Protein AF-A0A0Q4BCQ6-F1 (afdb_monomer)

Solvent-accessible surface area (backbone atoms only — not comparable to full-atom values): 27095 Å² total; per-residue (Å²): 110,72,68,58,50,54,27,41,55,57,44,55,74,48,35,93,66,90,68,91,40,52,66,50,54,49,49,26,48,50,50,40,48,76,71,68,47,54,72,70,57,49,50,52,25,50,52,49,44,23,54,48,36,35,70,77,70,73,42,41,39,44,73,75,69,46,82,69,79,64,75,69,67,72,86,73,63,96,46,83,71,79,52,60,69,61,50,52,52,49,51,54,54,55,66,77,43,101,65,58,72,68,58,48,55,48,36,54,55,32,26,55,52,53,49,31,47,39,23,62,77,68,63,54,72,52,74,88,72,63,47,49,66,54,57,56,53,52,47,66,67,34,64,88,40,44,71,68,56,46,50,50,35,51,48,25,39,25,52,53,42,23,72,79,67,73,43,60,40,44,59,52,36,53,49,57,66,58,67,69,56,73,49,71,78,33,70,34,39,51,54,48,49,52,46,51,50,54,44,49,50,52,40,44,76,74,62,51,49,69,70,57,46,54,53,47,48,55,40,40,56,53,37,51,55,51,49,33,73,75,73,43,79,53,49,74,85,68,59,45,29,65,57,54,53,48,50,60,70,70,44,75,92,53,58,68,69,57,52,51,50,27,44,50,53,44,18,53,41,37,23,74,75,68,74,47,42,29,46,71,72,41,68,77,86,75,81,86,75,83,78,89,75,66,83,60,52,75,66,57,46,51,48,23,56,69,71,30,54,60,68,36,40,36,57,46,38,41,12,36,73,58,37,38,51,58,61,46,57,36,69,32,34,50,90,34,51,56,93,58,34,34,58,42,61,42,90,58,77,85,84,26,46,73,44,77,40,80,52,55,69,72,52,49,52,44,47,60,70,28,49,66,59,48,51,55,42,35,74,75,68,49,86,53,58,83,60,30,59,69,76,77,92,59,100,67,64,53,70,68,54,40,33,49,48,55,47,46,40,41,35,52,31,20,50,77,57,76,40,85,46,44,47,68,30,32,26,38,37,27,54,47,54,44,48,77,71,69,52,53,69,67,60,51,23,60,66,56,70,49,96,43,64,61,62,47,39,73,74,57,54,83,73,47,65,65,60,55,48,52,52,50,52,52,52,49,40,76,74,75,101

Mean predicted aligned error: 17.32 Å

pLDDT: mean 84.54, std 11.55, range [40.25, 97.88]

Radius of gyration: 30.25 Å; Cα contacts (8 Å, |Δi|>4): 506; chains: 1; bounding box: 78×71×60 Å

Secondary structure (DSSP, 8-state):
-HHHHHHHHHHHHS-S-SS--HHHHHHHHHHHHHTT--HHHHHHHHHHHHHHHHHHSS--HHHHHS---------------TTHHHHHHHHHHHHHSS--HHHHHHHHHHHHHHHHHHHHHH---SGGG--HHHHHHHHHHTTTS-HHHHHHHHHHHHHHHHHHHS--HHHHHHHHHHT--GGGGSHHHHHHHHHHHHHHHHHHHTT--HHHHHHHHHHHHHHHHHHHHHH-S--GGG--HHHHHHHHHH-TTS-HHHHHHHHHHHHHHHHHHHS--HHHHH---------------HHHHHHHHHT--HHHHHHHHHHHTS---HHHHHT-BGGGEETTEEEEE-SSSTT--EEEEEPPHHHHHHHHHHHHHHHHHHHHH---STTBSS--SSS--SHHHHHHHHHHHHHHHHHHTT----HHHHHHHHHHHHHHTT--HHHHHHHHT-SSHHHHIIIIITT-HHHHHHHHHHHHHHHH-

Structure (mmCIF, N/CA/C/O backbone):
data_AF-A0A0Q4BCQ6-F1
#
_entry.id   AF-A0A0Q4BCQ6-F1
#
loop_
_atom_site.group_PDB
_atom_site.id
_atom_site.type_symbol
_atom_site.label_atom_id
_atom_site.label_alt_id
_atom_site.label_comp_id
_atom_site.label_asym_id
_atom_site.label_entity_id
_atom_site.label_seq_id
_atom_site.pdbx_PDB_ins_code
_atom_site.Cartn_x
_atom_site.Cartn_y
_atom_site.Cartn_z
_atom_site.occupancy
_atom_site.B_iso_or_equiv
_atom_site.auth_seq_id
_atom_site.auth_comp_id
_atom_site.auth_asym_id
_atom_site.auth_atom_id
_atom_site.pdbx_PDB_model_num
ATOM 1 N N . MET A 1 1 ? 2.681 -34.009 -11.863 1.00 54.97 1 MET A N 1
ATOM 2 C CA . MET A 1 1 ? 2.640 -35.006 -12.958 1.00 54.97 1 MET A CA 1
ATOM 3 C C . MET A 1 1 ? 2.626 -34.363 -14.344 1.00 54.97 1 MET A C 1
ATOM 5 O O . MET A 1 1 ? 3.477 -34.713 -15.147 1.00 54.97 1 MET A O 1
ATOM 9 N N . GLN A 1 2 ? 1.751 -33.387 -14.620 1.00 67.06 2 GLN A N 1
ATOM 10 C CA . GLN A 1 2 ? 1.597 -32.781 -15.959 1.00 67.06 2 GLN A CA 1
ATOM 11 C C . GLN A 1 2 ? 2.890 -32.170 -16.544 1.00 67.06 2 GLN A C 1
ATOM 13 O O . GLN A 1 2 ? 3.211 -32.393 -17.706 1.00 67.06 2 GLN A O 1
ATOM 18 N N . ARG A 1 3 ? 3.693 -31.485 -15.716 1.00 68.69 3 ARG A N 1
ATOM 19 C CA . ARG A 1 3 ? 4.989 -30.905 -16.125 1.00 68.69 3 ARG A CA 1
ATOM 20 C C . ARG A 1 3 ? 6.060 -31.953 -16.447 1.00 68.69 3 ARG A C 1
ATOM 22 O O . ARG A 1 3 ? 6.829 -31.772 -17.377 1.00 68.69 3 ARG A O 1
ATOM 29 N N . THR A 1 4 ? 6.104 -33.055 -15.696 1.00 78.25 4 THR A N 1
ATOM 30 C CA . THR A 1 4 ? 7.047 -34.157 -15.951 1.00 78.25 4 THR A CA 1
ATOM 31 C C . THR A 1 4 ? 6.728 -34.842 -17.273 1.00 78.25 4 THR A C 1
ATOM 33 O O . THR A 1 4 ? 7.642 -35.112 -18.038 1.00 78.25 4 THR A O 1
ATOM 36 N N . ARG A 1 5 ? 5.438 -35.056 -17.561 1.00 81.00 5 ARG A N 1
ATOM 37 C CA . ARG A 1 5 ? 4.978 -35.621 -18.833 1.00 81.00 5 ARG A CA 1
ATOM 38 C C . ARG A 1 5 ? 5.376 -34.737 -20.016 1.00 81.00 5 ARG A C 1
ATOM 40 O O . ARG A 1 5 ? 6.085 -35.205 -20.889 1.00 81.00 5 ARG A O 1
ATOM 47 N N . SER A 1 6 ? 5.057 -33.443 -19.959 1.00 84.69 6 SER A N 1
ATOM 48 C CA . SER A 1 6 ? 5.443 -32.480 -21.004 1.00 84.69 6 SER A CA 1
ATOM 49 C C . SER A 1 6 ? 6.959 -32.416 -21.236 1.00 84.69 6 SER A C 1
ATOM 51 O O . SER A 1 6 ? 7.402 -32.345 -22.380 1.00 84.69 6 SER A O 1
ATOM 53 N N . ASN A 1 7 ? 7.765 -32.490 -20.172 1.00 85.31 7 ASN A N 1
ATOM 54 C CA . ASN A 1 7 ? 9.221 -32.539 -20.296 1.00 85.31 7 ASN A CA 1
ATOM 55 C C . ASN A 1 7 ? 9.709 -33.814 -21.000 1.00 85.31 7 ASN A C 1
ATOM 57 O O . ASN A 1 7 ? 10.640 -33.738 -21.793 1.00 85.31 7 ASN A O 1
ATOM 61 N N . LEU A 1 8 ? 9.116 -34.973 -20.700 1.00 88.62 8 LEU A N 1
ATOM 62 C CA . LEU A 1 8 ? 9.483 -36.240 -21.336 1.00 88.62 8 LEU A CA 1
ATOM 63 C C . LEU A 1 8 ? 9.039 -36.284 -22.800 1.00 88.62 8 LEU A C 1
ATOM 65 O O . LEU A 1 8 ? 9.837 -36.674 -23.643 1.00 88.62 8 LEU A O 1
ATOM 69 N N . ASP A 1 9 ? 7.833 -35.803 -23.108 1.00 87.50 9 ASP A N 1
ATOM 70 C CA . ASP A 1 9 ? 7.353 -35.680 -24.489 1.00 87.50 9 ASP A CA 1
ATOM 71 C C . ASP A 1 9 ? 8.324 -34.815 -25.306 1.00 87.50 9 ASP A C 1
ATOM 73 O O . ASP A 1 9 ? 8.786 -35.221 -26.367 1.00 87.50 9 ASP A O 1
ATOM 77 N N . THR A 1 10 ? 8.730 -33.669 -24.745 1.00 87.31 10 THR A N 1
ATOM 78 C CA . THR A 1 10 ? 9.710 -32.770 -25.374 1.00 87.31 10 THR A CA 1
ATOM 79 C C . THR A 1 10 ? 11.085 -33.426 -25.513 1.00 87.31 10 THR A C 1
ATOM 81 O O . THR A 1 10 ? 11.751 -33.221 -26.517 1.00 87.31 10 THR A O 1
ATOM 84 N N . PHE A 1 11 ? 11.532 -34.223 -24.537 1.00 91.19 11 PHE A N 1
ATOM 85 C CA . PHE A 1 11 ? 12.797 -34.960 -24.636 1.00 91.19 11 PHE A CA 1
ATOM 86 C C . PHE A 1 11 ? 12.775 -35.944 -25.812 1.00 91.19 11 PHE A C 1
ATOM 88 O O . PHE A 1 11 ? 13.714 -35.969 -26.605 1.00 91.19 11 PHE A O 1
ATOM 95 N N . PHE A 1 12 ? 11.692 -36.713 -25.954 1.00 90.69 12 PHE A N 1
ATOM 96 C CA . PHE A 1 12 ? 11.557 -37.709 -27.015 1.00 90.69 12 PHE A CA 1
ATOM 97 C C . PHE A 1 12 ? 11.302 -37.107 -28.402 1.00 90.69 12 PHE A C 1
ATOM 99 O O . PHE A 1 12 ? 11.611 -37.762 -29.389 1.00 90.69 12 PHE A O 1
ATOM 106 N N . THR A 1 13 ? 10.849 -35.851 -28.505 1.00 88.25 13 THR A N 1
ATOM 107 C CA . THR A 1 13 ? 10.810 -35.126 -29.790 1.00 88.25 13 THR A CA 1
ATOM 108 C C . THR A 1 13 ? 12.194 -34.995 -30.434 1.00 88.25 13 THR A C 1
ATOM 110 O O . THR A 1 13 ? 12.301 -35.024 -31.656 1.00 88.25 13 THR A O 1
ATOM 113 N N . TYR A 1 14 ? 13.251 -34.846 -29.629 1.00 86.12 14 TYR A N 1
ATOM 114 C CA . TYR A 1 14 ? 14.623 -34.637 -30.113 1.00 86.12 14 TYR A CA 1
ATOM 115 C C . TYR A 1 14 ? 15.523 -35.864 -29.907 1.00 86.12 14 TYR A C 1
ATOM 117 O O . TYR A 1 14 ? 16.704 -35.830 -30.248 1.00 86.12 14 TYR A O 1
ATOM 125 N N . ALA A 1 15 ? 14.999 -36.942 -29.320 1.00 86.31 15 ALA A N 1
ATOM 126 C CA . ALA A 1 15 ? 15.749 -38.170 -29.104 1.00 86.31 15 ALA A CA 1
ATOM 127 C C . ALA A 1 15 ? 15.613 -39.083 -30.329 1.00 86.31 15 ALA A C 1
ATOM 129 O O . ALA A 1 15 ? 14.516 -39.505 -30.677 1.00 86.31 15 ALA A O 1
ATOM 130 N N . HIS A 1 16 ? 16.732 -39.427 -30.968 1.00 78.31 16 HIS A N 1
ATOM 131 C CA . HIS A 1 16 ? 16.732 -40.284 -32.163 1.00 78.31 16 HIS A CA 1
ATOM 132 C C . HIS A 1 16 ? 16.619 -41.786 -31.863 1.00 78.31 16 HIS A C 1
ATOM 134 O O . HIS A 1 16 ? 16.369 -42.580 -32.765 1.00 78.31 16 HIS A O 1
ATOM 140 N N . THR A 1 17 ? 16.810 -42.184 -30.607 1.00 81.69 17 THR A N 1
ATOM 141 C CA . THR A 1 17 ? 16.707 -43.573 -30.136 1.00 81.69 17 THR A CA 1
ATOM 142 C C . THR A 1 17 ? 16.015 -43.606 -28.774 1.00 81.69 17 THR A C 1
ATOM 144 O O . THR A 1 17 ? 15.779 -42.556 -28.177 1.00 81.69 17 THR A O 1
ATOM 147 N N . THR A 1 18 ? 15.692 -44.794 -28.258 1.00 80.75 18 THR A N 1
ATOM 148 C CA . THR A 1 18 ? 15.224 -45.000 -26.870 1.00 80.75 18 THR A CA 1
ATOM 149 C C . THR A 1 18 ? 16.320 -45.547 -25.953 1.00 80.75 18 THR A C 1
ATOM 151 O O . THR A 1 18 ? 16.057 -45.869 -24.795 1.00 80.75 18 THR A O 1
ATOM 154 N N . GLU A 1 19 ? 17.543 -45.689 -26.462 1.00 83.19 19 GLU A N 1
ATOM 155 C CA . GLU A 1 19 ? 18.658 -46.248 -25.703 1.00 83.19 19 GLU A CA 1
ATOM 156 C C . GLU A 1 19 ? 19.226 -45.220 -24.719 1.00 83.19 19 GLU A C 1
ATOM 158 O O . GLU A 1 19 ? 19.529 -44.096 -25.126 1.00 83.19 19 GLU A O 1
ATOM 163 N N . PRO A 1 20 ? 19.425 -45.584 -23.439 1.00 83.62 20 PRO A N 1
ATOM 164 C CA . PRO A 1 20 ? 19.961 -44.675 -22.437 1.00 83.62 20 PRO A CA 1
ATOM 165 C C . PRO A 1 20 ? 21.464 -44.447 -22.653 1.00 83.62 20 PRO A C 1
ATOM 167 O O . PRO A 1 20 ? 22.292 -45.142 -22.069 1.00 83.62 20 PRO A O 1
ATOM 170 N N . SER A 1 21 ? 21.831 -43.444 -23.456 1.00 88.81 21 SER A N 1
ATOM 171 C CA . SER A 1 21 ? 23.236 -43.093 -23.712 1.00 88.81 21 SER A CA 1
ATOM 172 C C . SER A 1 21 ? 23.543 -41.614 -23.469 1.00 88.81 21 SER A C 1
ATOM 174 O O . SER A 1 21 ? 22.707 -40.730 -23.655 1.00 88.81 21 SER A O 1
ATOM 176 N N . ALA A 1 22 ? 24.781 -41.322 -23.066 1.00 86.00 22 ALA A N 1
ATOM 177 C CA . ALA A 1 22 ? 25.269 -39.954 -22.896 1.00 86.00 22 ALA A CA 1
ATOM 178 C C . ALA A 1 22 ? 25.219 -39.152 -24.213 1.00 86.00 22 ALA A C 1
ATOM 180 O O . ALA A 1 22 ? 24.853 -37.977 -24.218 1.00 86.00 22 ALA A O 1
ATOM 181 N N . SER A 1 23 ? 25.527 -39.806 -25.337 1.00 87.06 23 SER A N 1
ATOM 182 C CA . SER A 1 23 ? 25.480 -39.205 -26.673 1.00 87.06 23 SER A CA 1
ATOM 183 C C . SER A 1 23 ? 24.076 -38.700 -27.020 1.00 87.06 23 SER A C 1
ATOM 185 O O . SER A 1 23 ? 23.928 -37.544 -27.406 1.00 87.06 23 SER A O 1
ATOM 187 N N . GLN A 1 24 ? 23.037 -39.498 -26.758 1.00 88.00 24 GLN A N 1
ATOM 188 C CA . GLN A 1 24 ? 21.645 -39.101 -26.985 1.00 88.00 24 GLN A CA 1
ATOM 189 C C . GLN A 1 24 ? 21.270 -37.842 -26.190 1.00 88.00 24 GLN A C 1
ATOM 191 O O . GLN A 1 24 ? 20.645 -36.929 -26.724 1.00 88.00 24 GLN A O 1
ATOM 196 N N . PHE A 1 25 ? 21.669 -37.756 -24.919 1.00 91.88 25 PHE A N 1
ATOM 197 C CA . PHE A 1 25 ? 21.386 -36.577 -24.099 1.00 91.88 25 PHE A CA 1
ATOM 198 C C . PHE A 1 25 ? 22.107 -35.316 -24.594 1.00 91.88 25 PHE A C 1
ATOM 200 O O . PHE A 1 25 ? 21.563 -34.221 -24.439 1.00 91.88 25 PHE A O 1
ATOM 207 N N . LEU A 1 26 ? 23.300 -35.445 -25.186 1.00 88.69 26 LEU A N 1
ATOM 208 C CA . LEU A 1 26 ? 23.996 -34.328 -25.832 1.00 88.69 26 LEU A CA 1
ATOM 209 C C . LEU A 1 26 ? 23.263 -33.879 -27.096 1.00 88.69 26 LEU A C 1
ATOM 211 O O . LEU A 1 26 ? 22.990 -32.690 -27.232 1.00 88.69 26 LEU A O 1
ATOM 215 N N . THR A 1 27 ? 22.847 -34.816 -27.948 1.00 89.12 27 THR A N 1
ATOM 216 C CA . THR A 1 27 ? 22.081 -34.502 -29.161 1.00 89.12 27 THR A CA 1
ATOM 217 C C . THR A 1 27 ? 20.748 -33.831 -28.835 1.00 89.12 27 THR A C 1
ATOM 219 O O . THR A 1 27 ? 20.411 -32.804 -29.418 1.00 89.12 27 THR A O 1
ATOM 222 N N . VAL A 1 28 ? 20.016 -34.335 -27.834 1.00 89.69 28 VAL A N 1
ATOM 223 C CA . VAL A 1 28 ? 18.773 -33.703 -27.361 1.00 89.69 28 VAL A CA 1
ATOM 224 C C . VAL A 1 28 ? 19.052 -32.305 -26.812 1.00 89.69 28 VAL A C 1
ATOM 226 O O . VAL A 1 28 ? 18.303 -31.371 -27.085 1.00 89.69 28 VAL A O 1
ATOM 229 N N . LYS A 1 29 ? 20.132 -32.128 -26.043 1.00 89.94 29 LYS A N 1
ATOM 230 C CA . LYS A 1 29 ? 20.520 -30.821 -25.503 1.00 89.94 29 LYS A CA 1
ATOM 231 C C . LYS A 1 29 ? 20.804 -29.813 -26.623 1.00 89.94 29 LYS A C 1
ATOM 233 O O . LYS A 1 29 ? 20.280 -28.706 -26.561 1.00 89.94 29 LYS A O 1
ATOM 238 N N . GLU A 1 30 ? 21.587 -30.191 -27.629 1.00 88.00 30 GLU A N 1
ATOM 239 C CA . GLU A 1 30 ? 21.911 -29.347 -28.788 1.00 88.00 30 GLU A CA 1
ATOM 240 C C . GLU A 1 30 ? 20.670 -29.041 -29.635 1.00 88.00 30 GLU A C 1
ATOM 242 O O . GLU A 1 30 ? 20.460 -27.898 -30.047 1.00 88.00 30 GLU A O 1
ATOM 247 N N . GLY A 1 31 ? 19.789 -30.027 -29.825 1.00 86.62 31 GLY A N 1
ATOM 248 C CA . GLY A 1 31 ? 18.492 -29.844 -30.477 1.00 86.62 31 GLY A CA 1
ATOM 249 C C . GLY A 1 31 ? 17.620 -28.820 -29.747 1.00 86.62 31 GLY A C 1
ATOM 250 O O . GLY A 1 31 ? 17.091 -27.898 -30.361 1.00 86.62 31 GLY A O 1
ATOM 251 N N . LEU A 1 32 ? 17.536 -28.904 -28.419 1.00 87.50 32 LEU A N 1
ATOM 252 C CA . LEU A 1 32 ? 16.775 -27.945 -27.617 1.00 87.50 32 LEU A CA 1
ATOM 253 C C . LEU A 1 32 ? 17.410 -26.544 -27.632 1.00 87.50 32 LEU A C 1
ATOM 255 O O . LEU A 1 32 ? 16.702 -25.546 -27.766 1.00 87.50 32 LEU A O 1
ATOM 259 N N . GLU A 1 33 ? 18.734 -26.444 -27.506 1.00 87.50 33 GLU A N 1
ATOM 260 C CA . GLU A 1 33 ? 19.444 -25.157 -27.508 1.00 87.50 33 GLU A CA 1
ATOM 261 C C . GLU A 1 33 ? 19.357 -24.460 -28.879 1.00 87.50 33 GLU A C 1
ATOM 263 O O . GLU A 1 33 ? 19.080 -23.261 -28.931 1.00 87.50 33 GLU A O 1
ATOM 268 N N . SER A 1 34 ? 19.482 -25.202 -29.985 1.00 86.88 34 SER A N 1
ATOM 269 C CA . SER A 1 34 ? 19.313 -24.673 -31.351 1.00 86.88 34 SER A CA 1
ATOM 270 C C . SER A 1 34 ? 17.885 -24.197 -31.644 1.00 86.88 34 SER A C 1
ATOM 272 O O . SER A 1 34 ? 17.701 -23.228 -32.376 1.00 86.88 34 SER A O 1
ATOM 274 N N . HIS A 1 35 ? 16.878 -24.801 -31.007 1.00 85.12 35 HIS A N 1
ATOM 275 C CA . HIS A 1 35 ? 15.473 -24.387 -31.105 1.00 85.12 35 HIS A CA 1
ATOM 276 C C . HIS A 1 35 ? 15.085 -23.292 -30.090 1.00 85.12 35 HIS A C 1
ATOM 278 O O . HIS A 1 35 ? 13.902 -23.021 -29.876 1.00 85.12 35 HIS A O 1
ATOM 284 N N . GLY A 1 36 ? 16.067 -22.639 -29.456 1.00 76.94 36 GLY A N 1
ATOM 285 C CA . GLY A 1 36 ? 15.853 -21.452 -28.626 1.00 76.94 36 GLY A CA 1
ATOM 286 C C . GLY A 1 36 ? 15.372 -21.732 -27.200 1.00 76.94 36 GLY A C 1
ATOM 287 O O . GLY A 1 36 ? 14.925 -20.809 -26.510 1.00 76.94 36 GLY A O 1
ATOM 288 N N . TYR A 1 37 ? 15.463 -22.975 -26.713 1.00 78.06 37 TYR A N 1
ATOM 289 C CA . TYR A 1 37 ? 15.140 -23.273 -25.319 1.00 78.06 37 TYR A CA 1
ATOM 290 C C . TYR A 1 37 ? 16.191 -22.671 -24.382 1.00 78.06 37 TYR A C 1
ATOM 292 O O . TYR A 1 37 ? 17.394 -22.893 -24.499 1.00 78.06 37 TYR A O 1
ATOM 300 N N . VAL A 1 38 ? 15.726 -21.937 -23.370 1.00 73.19 38 VAL A N 1
ATOM 301 C CA . VAL A 1 38 ? 16.608 -21.352 -22.354 1.00 73.19 38 VAL A CA 1
ATOM 302 C C . VAL A 1 38 ? 17.264 -22.454 -21.522 1.00 73.19 38 VAL A C 1
ATOM 304 O O . VAL A 1 38 ? 16.588 -23.381 -21.070 1.00 73.19 38 VAL A O 1
ATOM 307 N N . ARG A 1 39 ? 18.556 -22.295 -21.205 1.00 73.56 39 ARG A N 1
ATOM 308 C CA . ARG A 1 39 ? 19.401 -23.264 -20.471 1.00 73.56 39 ARG A CA 1
ATOM 309 C C . ARG A 1 39 ? 18.736 -23.925 -19.254 1.00 73.56 39 ARG A C 1
ATOM 311 O O . ARG A 1 39 ? 18.977 -25.096 -18.972 1.00 73.56 39 ARG A O 1
ATOM 318 N N . LYS A 1 40 ? 17.895 -23.190 -18.515 1.00 70.88 40 LYS A N 1
ATOM 319 C CA . LYS A 1 40 ? 17.150 -23.718 -17.359 1.00 70.88 40 LYS A CA 1
ATOM 320 C C . LYS A 1 40 ? 16.111 -24.774 -17.759 1.00 70.88 40 LYS A C 1
ATOM 322 O O . LYS A 1 40 ? 16.022 -25.799 -17.094 1.00 70.88 40 LYS A O 1
ATOM 327 N N . ILE A 1 41 ? 15.347 -24.529 -18.823 1.00 71.69 41 ILE A N 1
ATOM 328 C CA . ILE A 1 41 ? 14.309 -25.445 -19.316 1.00 71.69 41 ILE A CA 1
ATOM 329 C C . ILE A 1 41 ? 14.966 -26.690 -19.910 1.00 71.69 41 ILE A C 1
ATOM 331 O O . ILE A 1 41 ? 14.583 -27.801 -19.557 1.00 71.69 41 ILE A O 1
ATOM 335 N N . VAL A 1 42 ? 16.026 -26.502 -20.704 1.00 80.56 42 VAL A N 1
ATOM 336 C CA . VAL A 1 42 ? 16.859 -27.598 -21.225 1.00 80.56 42 VAL A CA 1
ATOM 337 C C . VAL A 1 42 ? 17.331 -28.500 -20.080 1.00 80.56 42 VAL A C 1
ATOM 339 O O . VAL A 1 42 ? 17.130 -29.710 -20.102 1.00 80.56 42 VAL A O 1
ATOM 342 N N . HIS A 1 43 ? 17.866 -27.911 -19.006 1.00 83.00 43 HIS A N 1
ATOM 343 C CA . HIS A 1 43 ? 18.308 -28.668 -17.836 1.00 83.00 43 HIS A CA 1
ATOM 344 C C . HIS A 1 43 ? 17.171 -29.423 -17.124 1.00 83.00 43 HIS A C 1
ATOM 346 O O . HIS A 1 43 ? 17.372 -30.555 -16.685 1.00 83.00 43 HIS A O 1
ATOM 352 N N . GLU A 1 44 ? 15.984 -28.826 -16.991 1.00 82.38 44 GLU A N 1
ATOM 353 C CA . GLU A 1 44 ? 14.818 -29.472 -16.371 1.00 82.38 44 GLU A CA 1
ATOM 354 C C . GLU A 1 44 ? 14.295 -30.660 -17.195 1.00 82.38 44 GLU A C 1
ATOM 356 O O . GLU A 1 44 ? 13.936 -31.691 -16.613 1.00 82.38 44 GLU A O 1
ATOM 361 N N . ILE A 1 45 ? 14.288 -30.537 -18.526 1.00 86.00 45 ILE A N 1
ATOM 362 C CA . ILE A 1 45 ? 13.908 -31.600 -19.465 1.00 86.00 45 ILE A CA 1
ATOM 363 C C . ILE A 1 45 ? 14.868 -32.785 -19.327 1.00 86.00 45 ILE A C 1
ATOM 365 O O . ILE A 1 45 ? 14.442 -33.893 -18.995 1.00 86.00 45 ILE A O 1
ATOM 369 N N . LEU A 1 46 ? 16.174 -32.531 -19.446 1.00 90.38 46 LEU A N 1
ATOM 370 C CA . LEU A 1 46 ? 17.210 -33.561 -19.343 1.00 90.38 46 LEU A CA 1
ATOM 371 C C . LEU A 1 46 ? 17.233 -34.207 -17.943 1.00 90.38 46 LEU A C 1
ATOM 373 O O . LEU A 1 46 ? 17.358 -35.421 -17.812 1.00 90.38 46 LEU A O 1
ATOM 377 N N . CYS A 1 47 ? 16.997 -33.447 -16.867 1.00 87.81 47 CYS A N 1
ATOM 378 C CA . CYS A 1 47 ? 16.862 -34.029 -15.524 1.00 87.81 47 CYS A CA 1
ATOM 379 C C . CYS A 1 47 ? 15.621 -34.918 -15.368 1.00 87.81 47 CYS A C 1
ATOM 381 O O . CYS A 1 47 ? 15.651 -35.873 -14.590 1.00 87.81 47 CYS A O 1
ATOM 383 N N . SER A 1 48 ? 14.522 -34.593 -16.052 1.00 89.44 48 SER A N 1
ATOM 384 C CA . SER A 1 48 ? 13.295 -35.396 -16.014 1.00 89.44 48 SER A CA 1
ATOM 385 C C . SER A 1 48 ? 13.510 -36.730 -16.733 1.00 89.44 48 SER A C 1
ATOM 387 O O . SER A 1 48 ? 13.192 -37.775 -16.165 1.00 89.44 48 SER A O 1
ATOM 389 N N . ALA A 1 49 ? 14.144 -36.702 -17.909 1.00 89.50 49 ALA A N 1
ATOM 390 C CA . ALA A 1 49 ? 14.521 -37.899 -18.660 1.00 89.50 49 ALA A CA 1
ATOM 391 C C . ALA A 1 49 ? 15.556 -38.760 -17.918 1.00 89.50 49 ALA A C 1
ATOM 393 O O . ALA A 1 49 ? 15.386 -39.971 -17.809 1.00 89.50 49 ALA A O 1
ATOM 394 N N . GLY A 1 50 ? 16.573 -38.148 -17.302 1.00 90.31 50 GLY A N 1
ATOM 395 C CA . GLY A 1 50 ? 17.559 -38.873 -16.495 1.00 90.31 50 GLY A CA 1
ATOM 396 C C . GLY A 1 50 ? 16.937 -39.614 -15.304 1.00 90.31 50 GLY A C 1
ATOM 397 O O . GLY A 1 50 ? 17.277 -40.763 -15.029 1.00 90.31 50 GLY A O 1
ATOM 398 N N . LYS A 1 51 ? 15.953 -39.004 -14.626 1.00 89.25 51 LYS A N 1
ATOM 399 C CA . LYS A 1 51 ? 15.190 -39.670 -13.552 1.00 89.25 51 LYS A CA 1
ATOM 400 C C . LYS A 1 51 ? 14.340 -40.831 -14.067 1.00 89.25 51 LYS A C 1
ATOM 402 O O . LYS A 1 51 ? 14.229 -41.836 -13.372 1.00 89.25 51 LYS A O 1
ATOM 407 N N . MET A 1 52 ? 13.751 -40.691 -15.253 1.00 92.12 52 MET A N 1
ATOM 408 C CA . MET A 1 52 ? 12.981 -41.754 -15.896 1.00 92.12 52 MET A CA 1
ATOM 409 C C . MET A 1 52 ? 13.878 -42.949 -16.244 1.00 92.12 52 MET A C 1
ATOM 411 O O . MET A 1 52 ? 13.570 -44.058 -15.822 1.00 92.12 52 MET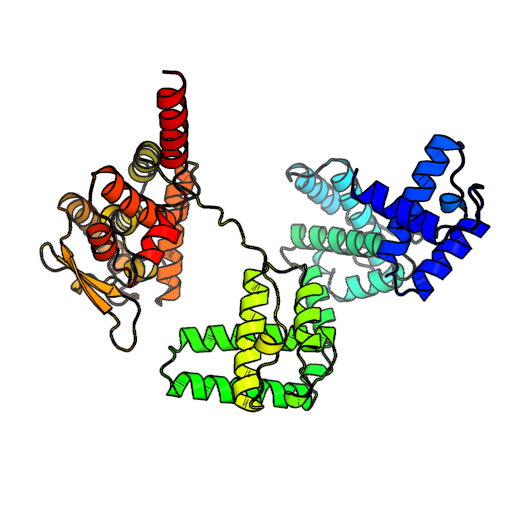 A O 1
ATOM 415 N N . TYR A 1 53 ? 15.016 -42.740 -16.915 1.00 90.62 53 TYR A N 1
ATOM 416 C CA . TYR A 1 53 ? 15.958 -43.831 -17.202 1.00 90.62 53 TYR A CA 1
ATOM 417 C C . TYR A 1 53 ? 16.542 -44.449 -15.930 1.00 90.62 53 TYR A C 1
ATOM 419 O O . TYR A 1 53 ? 16.689 -45.666 -15.854 1.00 90.62 53 TYR A O 1
ATOM 427 N N . LYS A 1 54 ? 16.769 -43.654 -14.877 1.00 89.31 54 LYS A N 1
ATOM 428 C CA . LYS A 1 54 ? 17.194 -44.188 -13.576 1.00 89.31 54 LYS A CA 1
ATOM 429 C C . LYS A 1 54 ? 16.160 -45.138 -12.979 1.00 89.31 54 LYS A C 1
ATOM 431 O O . LYS A 1 54 ? 16.530 -46.113 -12.332 1.00 89.31 54 LYS A O 1
ATOM 436 N N . PHE A 1 55 ? 14.878 -44.843 -13.175 1.00 87.31 55 PHE A N 1
ATOM 437 C CA . PHE A 1 55 ? 13.780 -45.676 -12.703 1.00 87.31 55 PHE A CA 1
ATOM 438 C C . PHE A 1 55 ? 13.597 -46.935 -13.565 1.00 87.31 55 PHE A C 1
ATOM 440 O O . PHE A 1 55 ? 13.492 -48.026 -13.015 1.00 87.31 55 PHE A O 1
ATOM 447 N N . LEU A 1 56 ? 13.602 -46.794 -14.895 1.00 87.50 56 LEU A N 1
ATOM 448 C CA . LEU A 1 56 ? 13.309 -47.882 -15.838 1.00 87.50 56 LEU A CA 1
ATOM 449 C C . LEU A 1 56 ? 14.514 -48.790 -16.120 1.00 87.50 56 LEU A C 1
ATOM 451 O O . LEU A 1 56 ? 14.383 -50.007 -16.153 1.00 87.50 56 LEU A O 1
ATOM 455 N N . CYS A 1 57 ? 15.691 -48.199 -16.310 1.00 85.31 57 CYS A N 1
ATOM 456 C CA . CYS A 1 57 ? 16.894 -48.866 -16.817 1.00 85.31 57 CYS A CA 1
ATOM 457 C C . CYS A 1 57 ? 18.023 -48.934 -15.777 1.00 85.31 57 CYS A C 1
ATOM 459 O O . CYS A 1 57 ? 19.126 -49.368 -16.096 1.00 85.31 57 CYS A O 1
ATOM 461 N N . ARG A 1 58 ? 17.784 -48.453 -14.547 1.00 86.56 58 ARG A N 1
ATOM 462 C CA . ARG A 1 58 ? 18.771 -48.348 -13.451 1.00 86.56 58 ARG A CA 1
ATOM 463 C C . ARG A 1 58 ? 20.075 -47.612 -13.801 1.00 86.56 58 ARG A C 1
ATOM 465 O O . ARG A 1 58 ? 21.045 -47.702 -13.055 1.00 86.56 58 ARG A O 1
ATOM 472 N N . CYS A 1 59 ? 20.077 -46.809 -14.861 1.00 86.50 59 CYS A N 1
ATOM 473 C CA . CYS A 1 59 ? 21.188 -45.954 -15.280 1.00 86.50 59 CYS A CA 1
ATOM 474 C C . CYS A 1 59 ? 20.710 -44.504 -15.437 1.00 86.50 59 CYS A C 1
ATOM 476 O O . CYS A 1 59 ? 19.539 -44.251 -15.709 1.00 86.50 59 CYS A O 1
ATOM 478 N N . ASN A 1 60 ? 21.599 -43.529 -15.244 1.00 88.06 60 ASN A N 1
ATOM 479 C CA . ASN A 1 60 ? 21.273 -42.119 -15.459 1.00 88.06 60 ASN A CA 1
ATOM 480 C C . ASN A 1 60 ? 22.344 -41.458 -16.336 1.00 88.06 60 ASN A C 1
ATOM 482 O O . ASN A 1 60 ? 23.239 -40.805 -15.795 1.00 88.06 60 ASN A O 1
ATOM 486 N N . PRO A 1 61 ? 22.237 -41.584 -17.672 1.00 86.38 61 PRO A N 1
ATOM 487 C CA . PRO A 1 61 ? 23.234 -41.045 -18.597 1.00 86.38 61 PRO A CA 1
ATOM 488 C C . PRO A 1 61 ? 23.422 -39.532 -18.446 1.00 86.38 61 PRO A C 1
ATOM 490 O O . PRO A 1 61 ? 24.519 -39.008 -18.606 1.00 86.38 61 PRO A O 1
ATOM 493 N N . TRP A 1 62 ? 22.366 -38.812 -18.053 1.00 86.75 62 TRP A N 1
ATOM 494 C CA . TRP A 1 62 ? 22.460 -37.382 -17.775 1.00 86.75 62 TRP A CA 1
ATOM 495 C C . TRP A 1 62 ? 23.362 -37.055 -16.585 1.00 86.75 62 TRP A C 1
ATOM 497 O O . TRP A 1 62 ? 24.016 -36.018 -16.593 1.00 86.75 62 TRP A O 1
ATOM 507 N N . ASP A 1 63 ? 23.418 -37.902 -15.553 1.00 81.06 63 ASP A N 1
ATOM 508 C CA . ASP A 1 63 ? 24.282 -37.653 -14.391 1.00 81.06 63 ASP A CA 1
ATOM 509 C C . ASP A 1 63 ? 25.777 -37.744 -14.744 1.00 81.06 63 ASP A C 1
ATOM 511 O O . ASP A 1 63 ? 26.583 -37.106 -14.063 1.00 81.06 63 ASP A O 1
ATOM 515 N N . GLU A 1 64 ? 26.132 -38.487 -15.796 1.00 79.56 64 GLU A N 1
ATOM 516 C CA . GLU A 1 64 ? 27.512 -38.679 -16.264 1.00 79.56 64 GLU A CA 1
ATOM 517 C C . GLU A 1 64 ? 28.053 -37.443 -16.990 1.00 79.56 64 GLU A C 1
ATOM 519 O O . GLU A 1 64 ? 29.197 -37.048 -16.767 1.00 79.56 64 GLU A O 1
ATOM 524 N N . ILE A 1 65 ? 27.214 -36.798 -17.807 1.00 79.81 65 ILE A N 1
ATOM 525 C CA . ILE A 1 65 ? 27.612 -35.667 -18.661 1.00 79.81 65 ILE A CA 1
ATOM 526 C C . ILE A 1 65 ? 27.123 -34.303 -18.185 1.00 79.81 65 ILE A C 1
ATOM 528 O O . ILE A 1 65 ? 27.617 -33.274 -18.656 1.00 79.81 65 ILE A O 1
ATOM 532 N N . ARG A 1 66 ? 26.127 -34.241 -17.289 1.00 74.69 66 ARG A N 1
ATOM 533 C CA . ARG A 1 66 ? 25.677 -32.944 -16.782 1.00 74.69 66 ARG A CA 1
ATOM 534 C C . ARG A 1 66 ? 26.857 -32.273 -16.084 1.00 74.69 66 ARG A C 1
ATOM 536 O O . ARG A 1 66 ? 27.605 -32.954 -15.379 1.00 74.69 66 ARG A O 1
ATOM 543 N N . PRO A 1 67 ? 26.982 -30.938 -16.174 1.00 60.50 67 PRO A N 1
ATOM 544 C CA . PRO A 1 67 ? 27.919 -30.215 -15.334 1.00 60.50 67 PRO A CA 1
ATOM 545 C C . PRO A 1 67 ? 27.634 -30.615 -13.889 1.00 60.50 67 PRO A C 1
ATOM 547 O O . PRO A 1 67 ?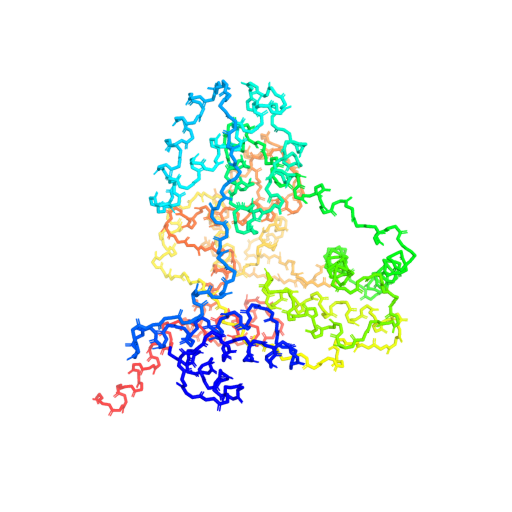 26.546 -30.333 -13.367 1.00 60.50 67 PRO A O 1
ATOM 550 N N . LYS A 1 68 ? 28.566 -31.342 -13.259 1.00 52.91 68 LYS A N 1
ATOM 551 C CA . LYS A 1 68 ? 28.466 -31.620 -11.830 1.00 52.91 68 LYS A CA 1
ATOM 552 C C . LYS A 1 68 ? 28.317 -30.253 -11.175 1.00 52.91 68 LYS A C 1
ATOM 554 O O . LYS A 1 68 ? 29.036 -29.319 -11.530 1.00 52.91 68 LYS A O 1
ATOM 559 N N . ARG A 1 69 ? 27.335 -30.098 -10.277 1.00 43.34 69 ARG A N 1
ATOM 560 C CA . ARG A 1 69 ? 27.341 -28.938 -9.381 1.00 43.34 69 ARG A CA 1
ATOM 561 C C . ARG A 1 69 ? 28.713 -28.981 -8.749 1.00 43.34 69 ARG A C 1
ATOM 563 O O . ARG A 1 69 ? 28.990 -29.949 -8.043 1.00 43.34 69 ARG A O 1
ATOM 570 N N . ASP A 1 70 ? 29.561 -28.014 -9.071 1.00 40.97 70 ASP A N 1
ATOM 571 C CA . ASP A 1 70 ? 30.849 -27.960 -8.428 1.00 40.97 70 ASP A CA 1
ATOM 572 C C . ASP A 1 70 ? 30.568 -27.599 -6.973 1.00 40.97 70 ASP A C 1
ATOM 574 O O . ASP A 1 70 ? 30.265 -26.461 -6.609 1.00 40.97 70 ASP A O 1
ATOM 578 N N . THR A 1 71 ? 30.466 -28.642 -6.158 1.00 40.25 71 THR A N 1
ATOM 579 C CA . THR A 1 71 ? 30.400 -28.539 -4.712 1.00 40.25 71 THR A CA 1
ATOM 580 C C . THR A 1 71 ? 31.796 -28.322 -4.155 1.00 40.25 71 THR A C 1
ATOM 582 O O . THR A 1 71 ? 31.909 -28.197 -2.934 1.00 40.25 71 THR A O 1
ATOM 585 N N . LYS A 1 72 ? 32.843 -28.267 -5.004 1.00 42.62 72 LYS A N 1
ATOM 586 C CA . LYS A 1 72 ? 34.160 -27.815 -4.578 1.00 42.62 72 LYS A CA 1
ATOM 587 C C . LYS A 1 72 ? 34.051 -26.362 -4.162 1.00 42.62 72 LYS A C 1
ATOM 589 O O . LYS A 1 72 ? 33.944 -25.413 -4.930 1.00 42.62 72 LYS A O 1
ATOM 594 N N . TRP A 1 73 ? 33.999 -26.258 -2.854 1.00 47.81 73 TRP A N 1
ATOM 595 C CA . TRP A 1 73 ? 34.371 -25.105 -2.091 1.00 47.81 73 TRP A CA 1
ATOM 596 C C . TRP A 1 73 ? 35.776 -24.640 -2.459 1.00 47.81 73 TRP A C 1
ATOM 598 O O . TRP A 1 73 ? 36.661 -25.464 -2.685 1.00 47.81 73 TRP A O 1
ATOM 608 N N . TYR A 1 74 ? 35.990 -23.328 -2.417 1.00 57.72 74 TYR A N 1
ATOM 609 C CA . TYR A 1 74 ? 37.335 -22.779 -2.313 1.00 57.72 74 TYR A CA 1
ATOM 610 C C . TYR A 1 74 ? 38.021 -23.360 -1.060 1.00 57.72 74 TYR A C 1
ATOM 612 O O . TYR A 1 74 ? 37.370 -23.508 -0.017 1.00 57.72 74 TYR A O 1
ATOM 620 N N . VAL A 1 75 ? 39.307 -23.714 -1.157 1.00 60.88 75 VAL A N 1
ATOM 621 C CA . VAL A 1 75 ? 40.104 -24.182 -0.010 1.00 60.88 75 VAL A CA 1
ATOM 622 C C . VAL A 1 75 ? 40.203 -23.027 0.976 1.00 60.88 75 VAL A C 1
ATOM 624 O O . VAL A 1 75 ? 40.854 -22.026 0.698 1.00 60.88 75 VAL A O 1
ATOM 627 N N . VAL A 1 76 ? 39.493 -23.124 2.099 1.00 65.00 76 VAL A N 1
ATOM 628 C CA . VAL A 1 76 ? 39.515 -22.053 3.094 1.00 65.00 76 VAL A CA 1
ATOM 629 C C . VAL A 1 76 ? 40.872 -22.064 3.782 1.00 65.00 76 VAL A C 1
ATOM 631 O O . VAL A 1 76 ? 41.251 -23.117 4.294 1.00 65.00 76 VAL A O 1
ATOM 634 N N . PRO A 1 77 ? 41.597 -20.933 3.778 1.00 66.44 77 PRO A N 1
ATOM 635 C CA . PRO A 1 77 ? 42.881 -20.842 4.450 1.00 66.44 77 PRO A CA 1
ATOM 636 C C . PRO A 1 77 ? 42.737 -21.175 5.934 1.00 66.44 77 PRO A C 1
ATOM 638 O O . PRO A 1 77 ? 41.763 -20.765 6.576 1.00 66.44 77 PRO A O 1
ATOM 641 N N . ASP A 1 78 ? 43.710 -21.903 6.476 1.00 68.88 78 ASP A N 1
ATOM 642 C CA . ASP A 1 78 ? 43.803 -22.125 7.914 1.00 68.88 78 ASP A CA 1
ATOM 643 C C . ASP A 1 78 ? 44.333 -20.843 8.571 1.00 68.88 78 ASP A C 1
ATOM 645 O O . ASP A 1 78 ? 45.534 -20.584 8.621 1.00 68.88 78 ASP A O 1
ATOM 649 N N . ALA A 1 79 ? 43.403 -19.964 8.939 1.00 66.31 79 ALA A N 1
ATOM 650 C CA . ALA A 1 79 ? 43.669 -18.647 9.499 1.00 66.31 79 ALA A CA 1
ATOM 651 C C . ALA A 1 79 ? 43.129 -18.551 10.928 1.00 66.31 79 ALA A C 1
ATOM 653 O O . ALA A 1 79 ? 42.102 -19.152 11.263 1.00 66.31 79 ALA A O 1
ATOM 654 N N . LEU A 1 80 ? 43.799 -17.735 11.747 1.00 71.94 80 LEU A N 1
ATOM 655 C CA . LEU A 1 80 ? 43.360 -17.412 13.102 1.00 71.94 80 LEU A CA 1
ATOM 656 C C . LEU A 1 80 ? 41.934 -16.836 13.060 1.00 71.94 80 LEU A C 1
ATOM 658 O O . LEU A 1 80 ? 41.652 -15.911 12.295 1.00 71.94 80 LEU A O 1
ATOM 662 N N . PHE A 1 81 ? 41.031 -17.410 13.857 1.00 84.31 81 PHE A N 1
ATOM 663 C CA . PHE A 1 81 ? 39.596 -17.134 13.789 1.00 84.31 81 PHE A CA 1
ATOM 664 C C . PHE A 1 81 ? 39.098 -16.468 15.083 1.00 84.31 81 PHE A C 1
ATOM 666 O O . PHE A 1 81 ? 38.701 -17.161 16.013 1.00 84.31 81 PHE A O 1
ATOM 673 N N . PRO A 1 82 ? 39.101 -15.125 15.173 1.00 86.75 82 PRO A N 1
ATOM 674 C CA . PRO A 1 82 ? 38.767 -14.412 16.408 1.00 86.75 82 PRO A CA 1
ATOM 675 C C . PRO A 1 82 ? 37.256 -14.293 16.689 1.00 86.75 82 PRO A C 1
ATOM 677 O O . PRO A 1 82 ? 36.882 -13.620 17.640 1.00 86.75 82 PRO A O 1
ATOM 680 N N . PHE A 1 83 ? 36.392 -14.929 15.890 1.00 88.94 83 PHE A N 1
ATOM 681 C CA . PHE A 1 83 ? 34.930 -14.751 15.919 1.00 88.94 83 PHE A CA 1
ATOM 682 C C . PHE A 1 83 ? 34.166 -15.861 16.659 1.00 88.94 83 PHE A C 1
ATOM 684 O O . PHE A 1 83 ? 32.972 -16.052 16.424 1.00 88.94 83 PHE A O 1
ATOM 691 N N . GLU A 1 84 ? 34.830 -16.657 17.501 1.00 88.38 84 GLU A N 1
ATOM 692 C CA . GLU A 1 84 ? 34.206 -17.815 18.163 1.00 88.38 84 GLU A CA 1
ATOM 693 C C . GLU A 1 84 ? 32.987 -17.410 19.011 1.00 88.38 84 GLU A C 1
ATOM 695 O O . GLU A 1 84 ? 31.903 -17.979 18.857 1.00 88.38 84 GLU A O 1
ATOM 700 N N . LYS A 1 85 ? 33.119 -16.356 19.826 1.00 88.62 85 LYS A N 1
ATOM 701 C CA . LYS A 1 85 ? 32.037 -15.855 20.694 1.00 88.62 85 LYS A CA 1
ATOM 702 C C . LYS A 1 85 ? 30.871 -15.282 19.884 1.00 88.62 85 LYS A C 1
ATOM 704 O O . LYS A 1 85 ? 29.700 -15.509 20.200 1.00 88.62 85 LYS A O 1
ATOM 709 N N . GLU A 1 86 ? 31.175 -14.556 18.816 1.00 91.56 86 GLU A N 1
ATOM 710 C CA . GLU A 1 86 ? 30.201 -13.957 17.910 1.00 91.56 86 GLU A CA 1
ATOM 711 C C . GLU A 1 86 ? 29.435 -15.031 17.128 1.00 91.56 86 GLU A C 1
ATOM 713 O O . GLU A 1 86 ? 28.221 -14.913 16.932 1.00 91.56 86 GLU A O 1
ATOM 718 N N . MET A 1 87 ? 30.111 -16.108 16.722 1.00 91.75 87 MET A N 1
ATOM 719 C CA . MET A 1 87 ? 29.493 -17.254 16.053 1.00 91.75 87 MET A CA 1
ATOM 720 C C . MET A 1 87 ? 28.593 -18.060 16.994 1.00 91.75 87 MET A C 1
ATOM 722 O O . MET A 1 87 ? 27.512 -18.485 16.578 1.00 91.75 87 MET A O 1
ATOM 726 N N . GLU A 1 88 ? 28.971 -18.230 18.262 1.00 90.44 88 GLU A N 1
ATOM 727 C CA . GLU A 1 88 ? 28.112 -18.860 19.271 1.00 90.44 88 GLU A CA 1
ATOM 728 C C . GLU A 1 88 ? 26.833 -18.055 19.527 1.00 90.44 88 GLU A C 1
ATOM 730 O O . GLU A 1 88 ? 25.732 -18.616 19.540 1.00 90.44 88 GLU A O 1
ATOM 735 N N . SER A 1 89 ? 26.959 -16.734 19.683 1.00 91.81 89 SER A N 1
ATOM 736 C CA . SER A 1 89 ? 25.813 -15.828 19.833 1.00 91.81 89 SER A CA 1
ATOM 737 C C . SER A 1 89 ? 24.895 -15.878 18.605 1.00 91.81 89 SER A C 1
ATOM 739 O O . SER A 1 89 ? 23.682 -16.049 18.738 1.00 91.81 89 SER A O 1
ATOM 741 N N . PHE A 1 90 ? 25.467 -15.835 17.398 1.00 91.75 90 PHE A N 1
ATOM 742 C CA . PHE A 1 90 ? 24.706 -15.943 16.153 1.00 91.75 90 PHE A CA 1
ATOM 743 C C . PHE A 1 90 ? 24.011 -17.306 16.002 1.00 91.75 90 PHE A C 1
ATOM 745 O O . PHE A 1 90 ? 22.868 -17.378 15.552 1.00 91.75 90 PHE A O 1
ATOM 752 N N . SER A 1 91 ? 24.655 -18.396 16.427 1.00 90.38 91 SER A N 1
ATOM 753 C CA . SER A 1 91 ? 24.059 -19.737 16.440 1.00 90.38 91 SER A CA 1
ATOM 754 C C . SER A 1 91 ? 22.825 -19.805 17.347 1.00 90.38 91 SER A C 1
ATOM 756 O O . SER A 1 91 ? 21.794 -20.339 16.931 1.00 90.38 91 SER A O 1
ATOM 758 N N . LYS A 1 92 ? 22.886 -19.207 18.548 1.00 90.69 92 LYS A N 1
ATOM 759 C CA . LYS A 1 92 ? 21.737 -19.099 19.469 1.00 90.69 92 LYS A CA 1
ATOM 760 C C . LYS A 1 92 ? 20.599 -18.274 18.864 1.00 90.69 92 LYS A C 1
ATOM 762 O O . LYS A 1 92 ? 19.452 -18.707 18.920 1.00 90.69 92 LYS A O 1
ATOM 767 N N . TYR A 1 93 ? 20.909 -17.148 18.221 1.00 90.50 93 TYR A N 1
ATOM 768 C CA . TYR A 1 93 ? 19.917 -16.351 17.490 1.00 90.50 93 TYR A CA 1
ATOM 769 C C . TYR A 1 93 ? 19.236 -17.156 16.373 1.00 90.50 93 TYR A C 1
ATOM 771 O O . TYR A 1 93 ? 18.014 -17.184 16.267 1.00 90.50 93 TYR A O 1
ATOM 779 N N . LEU A 1 94 ? 19.995 -17.905 15.572 1.00 86.25 94 LEU A N 1
ATOM 780 C CA . LEU A 1 94 ? 19.398 -18.726 14.518 1.00 86.25 94 LEU A CA 1
ATOM 781 C C . LEU A 1 94 ? 18.502 -19.850 15.061 1.00 86.25 94 LEU A C 1
ATOM 783 O O . LEU A 1 94 ? 17.646 -20.333 14.320 1.00 86.25 94 LEU A O 1
ATOM 787 N N . GLN A 1 95 ? 18.681 -20.290 16.312 1.00 86.88 95 GLN A N 1
ATOM 788 C CA . GLN A 1 95 ? 17.815 -21.290 16.947 1.00 86.88 95 GLN A CA 1
ATOM 789 C C . GLN A 1 95 ? 16.435 -20.739 17.326 1.00 86.88 95 GLN A C 1
ATOM 791 O O . GLN A 1 95 ? 15.478 -21.510 17.283 1.00 86.88 95 GLN A O 1
ATOM 796 N N . SER A 1 96 ? 16.313 -19.447 17.651 1.00 84.81 96 SER A N 1
ATOM 797 C CA . SER A 1 96 ? 15.019 -18.812 17.949 1.00 84.81 96 SER A CA 1
ATOM 798 C C . SER A 1 96 ? 14.222 -18.434 16.692 1.00 84.81 96 SER A C 1
ATOM 800 O O . SER A 1 96 ? 13.029 -18.149 16.776 1.00 84.81 96 SER A O 1
ATOM 802 N N . GLU A 1 97 ? 14.850 -18.473 15.516 1.00 81.94 97 GLU A N 1
ATOM 803 C CA . GLU A 1 97 ? 14.225 -18.165 14.229 1.00 81.94 97 GLU A CA 1
ATOM 804 C C . GLU A 1 97 ? 13.422 -19.354 13.650 1.00 81.94 97 GLU A C 1
ATOM 806 O O . GLU A 1 97 ? 13.852 -20.514 13.745 1.00 81.94 97 GLU A O 1
ATOM 811 N N . PRO A 1 98 ? 12.291 -19.100 12.955 1.00 74.00 98 PRO A N 1
ATOM 812 C CA . PRO A 1 98 ? 11.439 -20.132 12.358 1.00 74.00 98 PRO A CA 1
ATOM 813 C C . PRO A 1 98 ? 12.063 -20.726 11.077 1.00 74.00 98 PRO A C 1
ATOM 815 O O . PRO A 1 98 ? 11.581 -20.525 9.962 1.00 74.00 98 PRO A O 1
ATOM 818 N N . MET A 1 99 ? 13.165 -21.468 11.221 1.00 73.88 99 MET A N 1
ATOM 819 C CA . MET A 1 99 ? 13.936 -22.061 10.121 1.00 73.88 99 MET A CA 1
ATOM 820 C C . MET A 1 99 ? 14.207 -23.558 10.346 1.00 73.88 99 MET A C 1
ATOM 822 O O . MET A 1 99 ? 14.229 -24.040 11.475 1.00 73.88 99 MET A O 1
ATOM 826 N N . ASN A 1 100 ? 14.426 -24.332 9.275 1.00 76.44 100 ASN A N 1
ATOM 827 C CA . ASN A 1 100 ? 14.762 -25.754 9.404 1.00 76.44 100 ASN A CA 1
ATOM 828 C C . ASN A 1 100 ? 16.233 -25.973 9.838 1.00 76.44 100 ASN A C 1
ATOM 830 O O . ASN A 1 100 ? 17.109 -25.126 9.635 1.00 76.44 100 ASN A O 1
ATOM 834 N N . SER A 1 101 ? 16.521 -27.135 10.434 1.00 76.69 101 SER A N 1
ATOM 835 C CA . SER A 1 101 ? 17.843 -27.455 11.003 1.00 76.69 101 SER A CA 1
ATOM 836 C C . SER A 1 101 ? 18.968 -27.493 9.961 1.00 76.69 101 SER A C 1
ATOM 838 O O . SER A 1 101 ? 20.095 -27.092 10.252 1.00 76.69 101 SER A O 1
ATOM 840 N N . VAL A 1 102 ? 18.662 -27.927 8.737 1.00 72.44 102 VAL A N 1
ATOM 841 C CA . VAL A 1 102 ? 19.618 -28.006 7.622 1.00 72.44 102 VAL A CA 1
ATOM 842 C C . VAL A 1 102 ? 20.052 -26.609 7.173 1.00 72.44 102 VAL A C 1
ATOM 844 O O . VAL A 1 102 ? 21.243 -26.361 6.991 1.00 72.44 102 VAL A O 1
ATOM 847 N N . MET A 1 103 ? 19.113 -25.672 7.040 1.00 71.19 103 MET A N 1
ATOM 848 C CA . MET A 1 103 ? 19.395 -24.283 6.675 1.00 71.19 103 MET A CA 1
ATOM 849 C C . MET A 1 103 ? 20.139 -23.548 7.789 1.00 71.19 103 MET A C 1
ATOM 851 O O . MET A 1 103 ? 21.039 -22.776 7.473 1.00 71.19 103 MET A O 1
ATOM 855 N N . ARG A 1 104 ? 19.846 -23.833 9.069 1.00 81.00 104 ARG A N 1
ATOM 856 C CA . ARG A 1 104 ? 20.622 -23.299 10.208 1.00 81.00 104 ARG A CA 1
ATOM 857 C C . ARG A 1 104 ? 22.087 -23.705 10.132 1.00 81.00 104 ARG A C 1
ATOM 859 O O . ARG A 1 104 ? 22.956 -22.840 10.100 1.00 81.00 104 ARG A O 1
ATOM 866 N N . LYS A 1 105 ? 22.356 -25.011 10.015 1.00 80.38 105 LYS A N 1
ATOM 867 C CA . LYS A 1 105 ? 23.725 -25.532 9.860 1.00 80.38 105 LYS A CA 1
ATOM 868 C C . LYS A 1 105 ? 24.418 -24.924 8.642 1.00 80.38 105 LYS A C 1
ATOM 870 O O . LYS A 1 105 ? 25.589 -24.568 8.717 1.00 80.38 105 LYS A O 1
ATOM 875 N N . LYS A 1 106 ? 23.684 -24.754 7.536 1.00 78.75 106 LYS A N 1
ATOM 876 C CA . LYS A 1 106 ? 24.201 -24.120 6.321 1.00 78.75 106 LYS A CA 1
ATOM 877 C C . LYS A 1 106 ? 24.568 -22.651 6.551 1.00 78.75 106 LYS A C 1
ATOM 879 O O . LYS A 1 106 ? 25.640 -22.266 6.114 1.00 78.75 106 LYS A O 1
ATOM 884 N N . GLN A 1 107 ? 23.745 -21.845 7.225 1.00 82.19 107 GLN A N 1
ATOM 885 C CA . GLN A 1 107 ? 24.073 -20.435 7.488 1.00 82.19 107 GLN A CA 1
ATOM 886 C C . GLN A 1 107 ? 25.311 -20.298 8.377 1.00 82.19 107 GLN A C 1
ATOM 888 O O . GLN A 1 107 ? 26.235 -19.591 7.997 1.00 82.19 107 GLN A O 1
ATOM 893 N N . ILE A 1 108 ? 25.381 -21.049 9.480 1.00 85.88 108 ILE A N 1
ATOM 894 C CA . ILE A 1 108 ? 26.541 -21.043 10.390 1.00 85.88 108 ILE A CA 1
ATOM 895 C C . ILE A 1 108 ? 27.824 -21.397 9.629 1.00 85.88 108 ILE A C 1
ATOM 897 O O . ILE A 1 108 ? 28.790 -20.639 9.641 1.00 85.88 108 ILE A O 1
ATOM 901 N N . TYR A 1 109 ? 27.796 -22.509 8.893 1.00 84.44 109 TYR A N 1
ATOM 902 C CA . TYR A 1 109 ? 28.943 -22.986 8.126 1.00 84.44 109 TYR A CA 1
ATOM 903 C C . TYR A 1 109 ? 29.414 -21.978 7.070 1.00 84.44 109 TYR A C 1
ATOM 905 O O . TYR A 1 109 ? 30.609 -21.767 6.890 1.00 84.44 109 TYR A O 1
ATOM 913 N N . GLN A 1 110 ? 28.482 -21.354 6.347 1.00 86.00 110 GLN A N 1
ATOM 914 C CA . GLN A 1 110 ? 28.813 -20.399 5.289 1.00 86.00 110 GLN A CA 1
ATOM 915 C C . GLN A 1 110 ? 29.359 -19.083 5.859 1.00 86.00 110 GLN A C 1
ATOM 917 O O . GLN A 1 110 ? 30.290 -18.525 5.279 1.00 86.00 110 GLN A O 1
ATOM 922 N N . SER A 1 111 ? 28.830 -18.616 6.994 1.00 88.94 111 SER A N 1
ATOM 923 C CA . SER A 1 111 ? 29.332 -17.424 7.686 1.00 88.94 111 SER A CA 1
ATOM 924 C C . SER A 1 111 ? 30.746 -17.634 8.222 1.00 88.94 111 SER A C 1
ATOM 926 O O . SER A 1 111 ? 31.614 -16.813 7.941 1.00 88.94 111 SER A O 1
ATOM 928 N N . GLU A 1 112 ? 31.013 -18.754 8.904 1.00 88.88 112 GLU A N 1
ATOM 929 C CA . GLU A 1 112 ? 32.343 -19.062 9.457 1.00 88.88 112 GLU A CA 1
ATOM 930 C C . GLU A 1 112 ? 33.418 -19.047 8.367 1.00 88.88 112 GLU A C 1
ATOM 932 O O . GLU A 1 112 ? 34.462 -18.409 8.472 1.00 88.88 112 GLU A O 1
ATOM 937 N N . LYS A 1 113 ? 33.129 -19.719 7.261 1.00 85.50 113 LYS A N 1
ATOM 938 C CA . LYS A 1 113 ? 34.039 -19.815 6.132 1.00 85.50 113 LYS A CA 1
ATOM 939 C C . LYS A 1 113 ? 34.269 -18.470 5.434 1.00 85.50 113 LYS A C 1
ATOM 941 O O . LYS A 1 113 ? 35.395 -18.185 5.034 1.00 85.50 113 LYS A O 1
ATOM 946 N N . ALA A 1 114 ? 33.218 -17.663 5.264 1.00 88.19 114 ALA A N 1
ATOM 947 C CA . ALA A 1 114 ? 33.347 -16.320 4.706 1.00 88.19 114 ALA A CA 1
ATOM 948 C C . ALA A 1 114 ? 34.256 -15.461 5.590 1.00 88.19 114 ALA A C 1
ATOM 950 O O . ALA A 1 114 ? 35.171 -14.818 5.087 1.00 88.19 114 ALA A O 1
ATOM 951 N N . LEU A 1 115 ? 34.051 -15.523 6.907 1.00 90.06 115 LEU A N 1
ATOM 952 C CA . LEU A 1 115 ? 34.879 -14.836 7.891 1.00 90.06 115 LEU A CA 1
ATOM 953 C C . LEU A 1 115 ? 36.336 -15.311 7.838 1.00 90.06 115 LEU A C 1
ATOM 955 O O . LEU A 1 115 ? 37.220 -14.471 7.794 1.00 90.06 115 LEU A O 1
ATOM 959 N N . ARG A 1 116 ? 36.608 -16.620 7.726 1.00 87.81 116 ARG A N 1
ATOM 960 C CA . ARG A 1 116 ? 37.982 -17.145 7.573 1.00 87.81 116 ARG A CA 1
ATOM 961 C C . ARG A 1 116 ? 38.701 -16.596 6.335 1.00 87.81 116 ARG A C 1
ATOM 963 O O . ARG A 1 116 ? 39.869 -16.234 6.428 1.00 87.81 116 ARG A O 1
ATOM 970 N N . ILE A 1 117 ? 38.008 -16.482 5.197 1.00 87.25 117 ILE A N 1
ATOM 971 C CA . ILE A 1 117 ? 38.569 -15.854 3.983 1.00 87.25 117 ILE A CA 1
ATOM 972 C C . ILE A 1 117 ? 38.895 -14.379 4.244 1.00 87.25 117 ILE A C 1
ATOM 974 O O . ILE A 1 117 ? 39.952 -13.898 3.846 1.00 87.25 117 ILE A O 1
ATOM 978 N N . LEU A 1 118 ? 38.006 -13.663 4.934 1.00 89.38 118 LEU A N 1
ATOM 979 C CA . LEU A 1 118 ? 38.212 -12.254 5.262 1.00 89.38 118 LEU A CA 1
ATOM 980 C C . LEU A 1 118 ? 39.335 -12.038 6.289 1.00 89.38 118 LEU A C 1
ATOM 982 O O . LEU A 1 118 ? 40.107 -11.090 6.142 1.00 89.38 118 LEU A O 1
ATOM 986 N N . CYS A 1 119 ? 39.472 -12.922 7.281 1.00 88.50 119 CYS A N 1
ATOM 987 C CA . CYS A 1 119 ? 40.604 -12.942 8.208 1.00 88.50 119 CYS A CA 1
ATOM 988 C C . CYS A 1 119 ? 41.922 -13.128 7.455 1.00 88.50 119 CYS A C 1
ATOM 990 O O . CYS A 1 119 ? 42.889 -12.434 7.741 1.00 88.50 119 CYS A O 1
ATOM 992 N N . TYR A 1 120 ? 41.958 -14.040 6.482 1.00 86.62 120 TYR A N 1
ATOM 993 C CA . TYR A 1 120 ? 43.161 -14.305 5.699 1.00 86.62 120 TYR A CA 1
ATOM 994 C C . TYR A 1 120 ? 43.544 -13.127 4.787 1.00 86.62 120 TYR A C 1
ATOM 996 O O . TYR A 1 120 ? 44.680 -12.671 4.824 1.00 86.62 120 TYR A O 1
ATOM 1004 N N . GLU A 1 121 ? 42.599 -12.595 4.004 1.00 85.69 121 GLU A N 1
ATOM 1005 C CA . GLU A 1 121 ? 42.889 -11.573 2.982 1.00 85.69 121 GLU A CA 1
ATOM 1006 C C . GLU A 1 121 ? 43.004 -10.144 3.522 1.00 85.69 121 GLU A C 1
ATOM 1008 O O . GLU A 1 121 ? 43.799 -9.353 3.021 1.00 85.69 121 GLU A O 1
ATOM 1013 N N . LYS A 1 122 ? 42.169 -9.772 4.500 1.00 85.88 122 LYS A N 1
ATOM 1014 C CA . LYS A 1 122 ? 42.052 -8.385 4.988 1.00 85.88 122 LYS A CA 1
ATOM 1015 C C . LYS A 1 122 ? 42.416 -8.262 6.476 1.00 85.88 122 LYS A C 1
ATOM 1017 O O . LYS A 1 122 ? 42.277 -7.180 7.035 1.00 85.88 122 LYS A O 1
ATOM 1022 N N . ASN A 1 123 ? 42.875 -9.346 7.122 1.00 85.94 123 ASN A N 1
ATOM 1023 C CA . ASN A 1 123 ? 43.196 -9.401 8.559 1.00 85.94 123 ASN A CA 1
ATOM 1024 C C . ASN A 1 123 ? 42.060 -8.838 9.437 1.00 85.94 123 ASN A C 1
ATOM 1026 O O . ASN A 1 123 ? 42.307 -8.135 10.416 1.00 85.94 123 ASN A O 1
ATOM 1030 N N . ILE A 1 124 ? 40.805 -9.124 9.064 1.00 88.69 124 ILE A N 1
ATOM 1031 C CA . ILE A 1 124 ? 39.629 -8.693 9.829 1.00 88.69 124 ILE A CA 1
ATOM 1032 C C . ILE A 1 124 ? 39.627 -9.411 11.175 1.00 88.69 124 ILE A C 1
ATOM 1034 O O . ILE A 1 124 ? 39.656 -10.640 11.226 1.00 88.69 124 ILE A O 1
ATOM 1038 N N . ARG A 1 125 ? 39.560 -8.640 12.263 1.00 86.19 125 ARG A N 1
ATOM 1039 C CA . ARG A 1 125 ? 39.493 -9.176 13.632 1.00 86.19 125 ARG A CA 1
ATOM 1040 C C . ARG A 1 125 ? 38.219 -8.797 14.373 1.00 86.19 125 ARG A C 1
ATOM 1042 O O . ARG A 1 125 ? 37.948 -9.377 15.416 1.00 86.19 125 ARG A O 1
ATOM 1049 N N . ASN A 1 126 ? 37.449 -7.851 13.840 1.00 87.50 126 ASN A N 1
ATOM 1050 C CA . ASN A 1 126 ? 36.204 -7.388 14.430 1.00 87.50 126 ASN A CA 1
ATOM 1051 C C . ASN A 1 126 ? 35.072 -7.368 13.390 1.00 87.50 126 ASN A C 1
ATOM 1053 O O . ASN A 1 126 ? 35.301 -7.145 12.203 1.00 87.50 126 ASN A O 1
ATOM 1057 N N . VAL A 1 127 ? 33.833 -7.599 13.831 1.00 87.75 127 VAL A N 1
ATOM 1058 C CA . VAL A 1 127 ? 32.650 -7.633 12.959 1.00 87.75 127 VAL A CA 1
ATOM 1059 C C . VAL A 1 127 ? 32.369 -6.245 12.377 1.00 87.75 127 VAL A C 1
ATOM 1061 O O . VAL A 1 127 ? 31.917 -6.139 11.239 1.00 87.75 127 VAL A O 1
ATOM 1064 N N . TRP A 1 128 ? 32.696 -5.181 13.119 1.00 87.62 128 TRP A N 1
ATOM 1065 C CA . TRP A 1 128 ? 32.531 -3.789 12.677 1.00 87.62 128 TRP A CA 1
ATOM 1066 C C . TRP A 1 128 ? 33.420 -3.412 11.482 1.00 87.62 128 TRP A C 1
ATOM 1068 O O . TRP A 1 128 ? 33.084 -2.483 10.752 1.00 87.62 128 TRP A O 1
ATOM 1078 N N . ASP A 1 129 ? 34.500 -4.159 11.236 1.00 88.44 129 ASP A N 1
ATOM 1079 C CA . ASP A 1 129 ? 35.423 -3.922 10.117 1.00 88.44 129 ASP A CA 1
ATOM 1080 C C . ASP A 1 129 ? 34.923 -4.547 8.794 1.00 88.44 129 ASP A C 1
ATOM 1082 O O . ASP A 1 129 ? 35.542 -4.391 7.732 1.00 88.44 129 ASP A O 1
ATOM 1086 N N . ILE A 1 130 ? 33.799 -5.276 8.842 1.00 90.00 130 ILE A N 1
ATOM 1087 C CA . ILE A 1 130 ? 33.196 -5.928 7.679 1.00 90.00 130 ILE A CA 1
ATOM 1088 C C . ILE A 1 130 ? 32.350 -4.911 6.904 1.00 90.00 130 ILE A C 1
ATOM 1090 O O . ILE A 1 130 ? 31.190 -4.642 7.215 1.00 90.00 130 ILE A O 1
ATOM 1094 N N . ASP A 1 131 ? 32.946 -4.364 5.849 1.00 88.56 131 ASP A N 1
ATOM 1095 C CA . ASP A 1 131 ? 32.352 -3.380 4.941 1.00 88.56 131 ASP A CA 1
ATOM 1096 C C . ASP A 1 131 ? 31.939 -3.979 3.579 1.00 88.56 131 ASP A C 1
ATOM 1098 O O . ASP A 1 131 ? 32.078 -5.173 3.305 1.00 88.56 131 ASP A O 1
ATOM 1102 N N . THR A 1 132 ? 31.432 -3.130 2.679 1.00 83.44 132 THR A N 1
ATOM 1103 C CA . THR A 1 132 ? 31.047 -3.525 1.311 1.00 83.44 132 THR A CA 1
ATOM 1104 C C . THR A 1 132 ? 32.232 -4.051 0.488 1.00 83.44 132 THR A C 1
ATOM 1106 O O . THR A 1 132 ? 32.034 -4.896 -0.387 1.00 83.44 132 THR A O 1
ATOM 1109 N N . GLY A 1 133 ? 33.464 -3.621 0.787 1.00 84.38 133 GLY A N 1
ATOM 1110 C CA . GLY A 1 133 ? 34.689 -4.111 0.150 1.00 84.38 133 GLY A CA 1
ATOM 1111 C C . GLY A 1 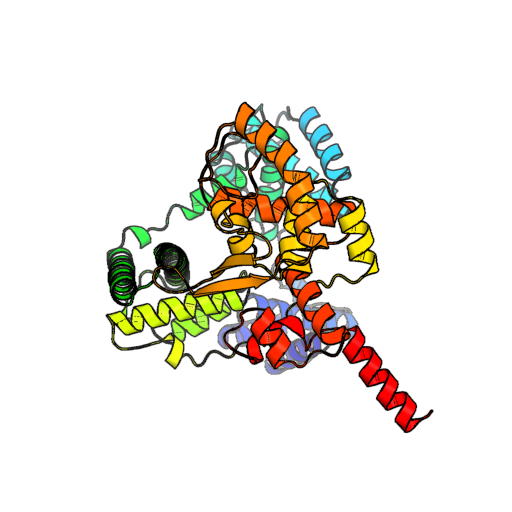133 ? 34.973 -5.580 0.471 1.00 84.38 133 GLY A C 1
ATOM 1112 O O . GLY A 1 133 ? 35.457 -6.321 -0.384 1.00 84.38 133 GLY A O 1
ATOM 1113 N N . CYS A 1 134 ? 34.575 -6.052 1.652 1.00 87.81 134 CYS A N 1
ATOM 1114 C CA . CYS A 1 134 ? 34.697 -7.459 2.045 1.00 87.81 134 CYS A CA 1
ATOM 1115 C C . CYS A 1 134 ? 33.863 -8.385 1.143 1.00 87.81 134 CYS A C 1
ATOM 1117 O O . CYS A 1 134 ? 34.302 -9.472 0.764 1.00 87.81 134 CYS A O 1
ATOM 1119 N N . PHE A 1 135 ? 32.683 -7.931 0.712 1.00 87.38 135 PHE A N 1
ATOM 1120 C CA . PHE A 1 135 ? 31.834 -8.681 -0.217 1.00 87.38 135 PHE A CA 1
ATOM 1121 C C . PHE A 1 135 ? 32.417 -8.743 -1.640 1.00 87.38 135 PHE A C 1
ATOM 1123 O O . PHE A 1 135 ? 32.208 -9.739 -2.335 1.00 87.38 135 PHE A O 1
ATOM 1130 N N . VAL A 1 136 ? 33.196 -7.736 -2.061 1.00 84.94 136 VAL A N 1
ATOM 1131 C CA . VAL A 1 136 ? 33.950 -7.763 -3.331 1.00 84.94 136 VAL A CA 1
ATOM 1132 C C . VAL A 1 136 ? 35.041 -8.838 -3.293 1.00 84.94 136 VAL A C 1
ATOM 1134 O O . VAL A 1 136 ? 35.193 -9.596 -4.252 1.00 84.94 136 VAL A O 1
ATOM 1137 N N . ILE A 1 137 ? 35.761 -8.957 -2.171 1.00 86.81 137 ILE A N 1
ATOM 1138 C CA . ILE A 1 137 ? 36.781 -9.999 -1.972 1.00 86.81 137 ILE A CA 1
ATOM 1139 C C . ILE A 1 137 ? 36.134 -11.384 -2.054 1.00 86.81 137 ILE A C 1
ATOM 1141 O O . ILE A 1 137 ? 36.573 -12.227 -2.833 1.00 86.81 137 ILE A O 1
ATOM 1145 N N . LEU A 1 138 ? 35.037 -11.610 -1.328 1.00 86.12 138 LEU A N 1
ATOM 1146 C CA . LEU A 1 138 ? 34.334 -12.897 -1.362 1.00 86.12 138 LEU A CA 1
ATOM 1147 C C . LEU A 1 138 ? 33.828 -13.258 -2.757 1.00 86.12 138 LEU A C 1
ATOM 1149 O O . LEU A 1 138 ? 33.859 -14.424 -3.144 1.00 86.12 138 LEU A O 1
ATOM 1153 N N . GLU A 1 139 ? 33.392 -12.279 -3.545 1.00 83.50 139 GLU A N 1
ATOM 1154 C CA . GLU A 1 139 ? 33.001 -12.532 -4.926 1.00 83.50 139 GLU A CA 1
ATOM 1155 C C . GLU A 1 139 ? 34.166 -13.020 -5.795 1.00 83.50 139 GLU A C 1
ATOM 1157 O O . GLU A 1 139 ? 33.978 -13.945 -6.589 1.00 83.50 139 GLU A O 1
ATOM 1162 N N . ARG A 1 140 ? 35.364 -12.449 -5.618 1.00 83.94 140 ARG A N 1
ATOM 1163 C CA . ARG A 1 140 ? 36.584 -12.902 -6.303 1.00 83.94 140 ARG A CA 1
ATOM 1164 C C . ARG A 1 140 ? 36.896 -14.361 -5.963 1.00 83.94 140 ARG A C 1
ATOM 1166 O O . ARG A 1 140 ? 37.157 -15.146 -6.869 1.00 83.94 140 ARG A O 1
ATOM 1173 N N . TYR A 1 141 ? 36.790 -14.730 -4.687 1.00 81.69 141 TYR A N 1
ATOM 1174 C CA . TYR A 1 141 ? 37.038 -16.093 -4.195 1.00 81.69 141 TYR A CA 1
ATOM 1175 C C . TYR A 1 141 ? 35.996 -17.111 -4.666 1.00 81.69 141 TYR A C 1
ATOM 1177 O O . TYR A 1 141 ? 36.298 -18.283 -4.868 1.00 81.69 141 TYR A O 1
ATOM 1185 N N . LEU A 1 142 ? 34.757 -16.667 -4.865 1.00 78.12 142 LEU A N 1
ATOM 1186 C CA . LEU A 1 142 ? 33.645 -17.524 -5.264 1.00 78.12 142 LEU A CA 1
ATOM 1187 C C . LEU A 1 142 ? 33.356 -17.462 -6.772 1.00 78.12 142 LEU A C 1
ATOM 1189 O O . LEU A 1 142 ? 32.298 -17.929 -7.204 1.00 78.12 142 LEU A O 1
ATOM 1193 N N . LYS A 1 143 ? 34.257 -16.889 -7.581 1.00 76.25 143 LYS A N 1
ATOM 1194 C CA . LYS A 1 143 ? 34.060 -16.680 -9.027 1.00 76.25 143 LYS A CA 1
ATOM 1195 C C . LYS A 1 143 ? 33.725 -17.979 -9.767 1.00 76.25 143 LYS A C 1
ATOM 1197 O O . LYS A 1 143 ? 32.830 -17.985 -10.610 1.00 76.25 143 LYS A O 1
ATOM 1202 N N . GLU A 1 144 ? 34.392 -19.070 -9.402 1.00 67.38 144 GLU A N 1
ATOM 1203 C CA . GLU A 1 144 ? 34.203 -20.405 -9.988 1.00 67.38 144 GLU A CA 1
ATOM 1204 C C . GLU A 1 144 ? 33.080 -21.206 -9.305 1.00 67.38 144 GLU A C 1
ATOM 1206 O O . GLU A 1 144 ? 32.619 -22.224 -9.815 1.00 67.38 144 GLU A O 1
ATOM 1211 N N . SER A 1 145 ? 32.563 -20.716 -8.173 1.00 68.12 145 SER A N 1
ATOM 1212 C CA . SER A 1 145 ? 31.465 -21.355 -7.450 1.00 68.12 145 SER A CA 1
ATOM 1213 C C . SER A 1 145 ? 30.100 -21.099 -8.100 1.00 68.12 145 SER A C 1
ATOM 1215 O O . SER A 1 145 ? 29.825 -20.062 -8.723 1.00 68.12 145 SER A O 1
ATOM 1217 N N . SER A 1 146 ? 29.170 -22.031 -7.864 1.00 65.19 146 SER A N 1
ATOM 1218 C CA . SER A 1 146 ? 27.789 -21.904 -8.336 1.00 65.19 146 SER A CA 1
ATOM 1219 C C . SER A 1 146 ? 27.116 -20.607 -7.850 1.00 65.19 146 SER A C 1
ATOM 1221 O O . SER A 1 146 ? 27.394 -20.107 -6.756 1.00 65.19 146 SER A O 1
ATOM 1223 N N . LEU A 1 147 ? 26.183 -20.069 -8.646 1.00 59.25 147 LEU A N 1
ATOM 1224 C CA . LEU A 1 147 ? 25.412 -18.871 -8.281 1.00 59.25 147 LEU A CA 1
ATOM 1225 C C . LEU A 1 147 ? 24.639 -19.059 -6.963 1.00 59.25 147 LEU A C 1
ATOM 1227 O O . LEU A 1 147 ? 24.504 -18.121 -6.179 1.00 59.25 147 LEU A O 1
ATOM 1231 N N . GLU A 1 148 ? 24.142 -20.273 -6.718 1.00 57.41 148 GLU A N 1
ATOM 1232 C CA . GLU A 1 148 ? 23.442 -20.635 -5.484 1.00 57.41 148 GLU A CA 1
ATOM 1233 C C . GLU A 1 148 ? 24.392 -20.562 -4.280 1.00 57.41 148 GLU A C 1
ATOM 1235 O O . GLU A 1 148 ? 24.052 -19.948 -3.271 1.00 57.41 148 GLU A O 1
ATOM 1240 N N . THR A 1 149 ? 25.606 -21.106 -4.412 1.00 64.94 149 THR A N 1
ATOM 1241 C CA . THR A 1 149 ? 26.657 -21.037 -3.385 1.00 64.94 149 THR A CA 1
ATOM 1242 C C . THR A 1 149 ? 27.038 -19.590 -3.092 1.00 64.94 149 THR A C 1
ATOM 1244 O O . THR A 1 149 ? 26.994 -19.181 -1.936 1.00 64.94 149 THR A O 1
ATOM 1247 N N . ARG A 1 150 ? 27.317 -18.791 -4.132 1.00 73.31 150 ARG A N 1
ATOM 1248 C CA . ARG A 1 150 ? 27.655 -17.364 -4.005 1.00 73.31 150 ARG A CA 1
ATOM 1249 C C . ARG A 1 150 ? 26.612 -16.585 -3.218 1.00 73.31 150 ARG A C 1
ATOM 1251 O O . ARG A 1 150 ? 26.940 -15.917 -2.243 1.00 73.31 150 ARG A O 1
ATOM 1258 N N . ARG A 1 151 ? 25.341 -16.721 -3.604 1.00 72.44 151 ARG A N 1
ATOM 1259 C CA . ARG A 1 151 ? 24.225 -16.067 -2.909 1.00 72.44 151 ARG A CA 1
ATOM 1260 C C . ARG A 1 151 ? 24.106 -16.533 -1.467 1.00 72.44 151 ARG A C 1
ATOM 1262 O O . ARG A 1 151 ? 23.869 -15.712 -0.593 1.00 72.44 151 ARG A O 1
ATOM 1269 N N . CYS A 1 152 ? 24.277 -17.830 -1.220 1.00 73.88 152 CYS A N 1
ATOM 1270 C CA . CYS A 1 152 ? 24.165 -18.378 0.124 1.00 73.88 152 CYS A CA 1
ATOM 1271 C C . CYS A 1 152 ? 25.279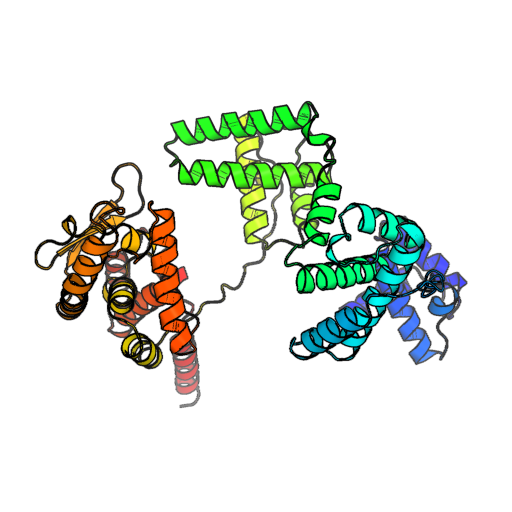 -17.858 1.041 1.00 73.88 152 CYS A C 1
ATOM 1273 O O . CYS A 1 152 ? 24.984 -17.510 2.180 1.00 73.88 152 CYS A O 1
ATOM 1275 N N . VAL A 1 153 ? 26.522 -17.768 0.552 1.00 81.31 153 VAL A N 1
ATOM 1276 C CA . VAL A 1 153 ? 27.657 -17.206 1.305 1.00 81.31 153 VAL A CA 1
ATOM 1277 C C . VAL A 1 153 ? 27.410 -15.733 1.619 1.00 81.31 153 VAL A C 1
ATOM 1279 O O . VAL A 1 153 ? 27.427 -15.346 2.783 1.00 81.31 153 VAL A O 1
ATOM 1282 N N . MET A 1 154 ? 27.108 -14.930 0.591 1.00 85.19 154 MET A N 1
ATOM 1283 C CA . MET A 1 154 ? 26.863 -13.492 0.742 1.00 85.19 154 MET A CA 1
ATOM 1284 C C . MET A 1 154 ? 25.704 -13.214 1.704 1.00 85.19 154 MET A C 1
ATOM 1286 O O . MET A 1 154 ? 25.823 -12.369 2.581 1.00 85.19 154 MET A O 1
ATOM 1290 N N . TYR A 1 155 ? 24.604 -13.957 1.580 1.00 83.38 155 TYR A N 1
ATOM 1291 C CA . TYR A 1 155 ? 23.459 -13.830 2.476 1.00 83.38 155 TYR A CA 1
ATOM 1292 C C . TYR A 1 155 ? 23.791 -14.220 3.919 1.00 83.38 155 TYR A C 1
ATOM 1294 O O . TYR A 1 155 ? 23.420 -13.504 4.842 1.00 83.38 155 TYR A O 1
ATOM 1302 N N . SER A 1 156 ? 24.509 -15.329 4.121 1.00 85.50 156 SER A N 1
ATOM 1303 C CA . SER A 1 156 ? 24.836 -15.809 5.471 1.00 85.50 156 SER A CA 1
ATOM 1304 C C . SER A 1 156 ? 25.775 -14.839 6.193 1.00 85.50 156 SER A C 1
ATOM 1306 O O . SER A 1 156 ? 25.536 -14.520 7.357 1.00 85.50 156 SER A O 1
ATOM 1308 N N . LEU A 1 157 ? 26.780 -14.297 5.492 1.00 89.94 157 LEU A N 1
ATOM 1309 C CA . LEU A 1 157 ? 27.640 -13.253 6.049 1.00 89.94 157 LEU A CA 1
ATOM 1310 C C . LEU A 1 157 ? 26.870 -11.950 6.293 1.00 89.94 157 LEU A C 1
ATOM 1312 O O . LEU A 1 157 ? 27.008 -11.360 7.357 1.00 89.94 157 LEU A O 1
ATOM 1316 N N . GLY A 1 158 ? 26.039 -11.515 5.341 1.00 85.50 158 GLY A N 1
ATOM 1317 C CA . GLY A 1 158 ? 25.216 -10.312 5.492 1.00 85.50 158 GLY A CA 1
ATOM 1318 C C . GLY A 1 158 ? 24.346 -10.362 6.742 1.00 85.50 158 GLY A C 1
ATOM 1319 O O . GLY A 1 158 ? 24.385 -9.445 7.554 1.00 85.50 158 GLY A O 1
ATOM 1320 N N . ARG A 1 159 ? 23.654 -11.486 6.942 1.00 84.31 159 ARG A N 1
ATOM 1321 C CA . ARG A 1 159 ? 22.803 -11.720 8.111 1.00 84.31 159 ARG A CA 1
ATOM 1322 C C . ARG A 1 159 ? 23.595 -11.786 9.420 1.00 84.31 159 ARG A C 1
ATOM 1324 O O . ARG A 1 159 ? 23.112 -11.319 10.445 1.00 84.31 159 ARG A O 1
ATOM 1331 N N . PHE A 1 160 ? 24.801 -12.356 9.393 1.00 91.69 160 PHE A N 1
ATOM 1332 C CA . PHE A 1 160 ? 25.705 -12.366 10.548 1.00 91.69 160 PHE A CA 1
ATOM 1333 C C . PHE A 1 160 ? 26.115 -10.943 10.954 1.00 91.69 160 PHE A C 1
ATOM 1335 O O . PHE A 1 160 ? 26.038 -10.591 12.128 1.00 91.69 160 PHE A O 1
ATOM 1342 N N . VAL A 1 161 ? 26.507 -10.113 9.984 1.00 90.25 161 VAL A N 1
ATOM 1343 C CA . VAL A 1 161 ? 26.917 -8.725 10.240 1.00 90.25 161 VAL A CA 1
ATOM 1344 C C . VAL A 1 161 ? 25.736 -7.880 10.709 1.00 90.25 161 VAL A C 1
ATOM 1346 O O . VAL A 1 161 ? 25.873 -7.130 11.673 1.00 90.25 161 VAL A O 1
ATOM 1349 N N . GLU A 1 162 ? 24.572 -8.025 10.076 1.00 88.81 162 GLU A N 1
ATOM 1350 C CA . GLU A 1 162 ? 23.343 -7.323 10.460 1.00 88.81 162 GLU A CA 1
ATOM 1351 C C . GLU A 1 162 ? 22.935 -7.650 11.902 1.00 88.81 162 GLU A C 1
ATOM 1353 O O . GLU A 1 162 ? 22.619 -6.741 12.663 1.00 88.81 162 GLU A O 1
ATOM 1358 N N . TYR A 1 163 ? 23.021 -8.919 12.311 1.00 91.25 163 TYR A N 1
ATOM 1359 C CA . TYR A 1 163 ? 22.710 -9.339 13.679 1.00 91.25 163 TYR A CA 1
ATOM 1360 C C . TYR A 1 163 ? 23.609 -8.668 14.731 1.00 91.25 163 TYR A C 1
ATOM 1362 O O . TYR A 1 163 ? 23.110 -8.180 15.742 1.00 91.25 163 TYR A O 1
ATOM 1370 N N . HIS A 1 164 ? 24.924 -8.623 14.499 1.00 89.06 164 HIS A N 1
ATOM 1371 C CA . HIS A 1 164 ? 25.880 -8.088 15.480 1.00 89.06 164 HIS A CA 1
ATOM 1372 C C . HIS A 1 164 ? 25.996 -6.565 15.463 1.00 89.06 164 HIS A C 1
ATOM 1374 O O . HIS A 1 164 ? 26.276 -5.958 16.493 1.00 89.06 164 HIS A O 1
ATOM 1380 N N . THR A 1 165 ? 25.805 -5.942 14.300 1.00 86.06 165 THR A N 1
ATOM 1381 C CA . THR A 1 165 ? 26.083 -4.509 14.111 1.00 86.06 165 THR A CA 1
ATOM 1382 C C . THR A 1 165 ? 24.839 -3.660 13.865 1.00 86.06 165 THR A C 1
ATOM 1384 O O . THR A 1 165 ? 24.929 -2.435 13.881 1.00 86.06 165 THR A O 1
ATOM 1387 N N . GLY A 1 166 ? 23.691 -4.283 13.575 1.00 77.94 166 GLY A N 1
ATOM 1388 C CA . GLY A 1 166 ? 22.482 -3.606 13.096 1.00 77.94 166 GLY A CA 1
ATOM 1389 C C . GLY A 1 166 ? 22.601 -3.036 11.677 1.00 77.94 166 GLY A C 1
ATOM 1390 O O . GLY A 1 166 ? 21.654 -2.430 11.179 1.00 77.94 166 GLY A O 1
ATOM 1391 N N . ASN A 1 167 ? 23.751 -3.203 11.012 1.00 77.88 167 ASN A N 1
ATOM 1392 C CA . ASN A 1 167 ? 24.005 -2.651 9.688 1.00 77.88 167 ASN A CA 1
ATOM 1393 C C . ASN A 1 167 ? 23.783 -3.698 8.593 1.00 77.88 167 ASN A C 1
ATOM 1395 O O . ASN A 1 167 ? 24.522 -4.679 8.502 1.00 77.88 167 ASN A O 1
ATOM 1399 N N . ASP A 1 168 ? 22.866 -3.423 7.665 1.00 80.75 168 ASP A N 1
ATOM 1400 C CA . ASP A 1 168 ? 22.676 -4.248 6.468 1.00 80.75 168 ASP A CA 1
ATOM 1401 C C . ASP A 1 168 ? 23.744 -3.928 5.401 1.00 80.75 168 ASP A C 1
ATOM 1403 O O . ASP A 1 168 ? 23.546 -3.193 4.424 1.00 80.75 168 ASP A O 1
ATOM 1407 N N . VAL A 1 169 ? 24.958 -4.433 5.634 1.00 80.94 169 VAL A N 1
ATOM 1408 C CA . VAL A 1 169 ? 26.106 -4.262 4.728 1.00 80.94 169 VAL A CA 1
ATOM 1409 C C . VAL A 1 169 ? 25.870 -4.975 3.394 1.00 80.94 169 VAL A C 1
ATOM 1411 O O . VAL A 1 169 ? 26.313 -4.482 2.356 1.00 80.94 169 VAL A O 1
ATOM 1414 N N . LEU A 1 170 ? 25.134 -6.092 3.395 1.00 75.38 170 LEU A N 1
ATOM 1415 C CA . LEU A 1 170 ? 24.812 -6.833 2.179 1.00 75.38 170 LEU A CA 1
ATOM 1416 C C . LEU A 1 170 ? 23.882 -6.032 1.272 1.00 75.38 170 LEU A C 1
ATOM 1418 O O . LEU A 1 170 ? 24.154 -5.946 0.076 1.00 75.38 170 LEU A O 1
ATOM 1422 N N . HIS A 1 171 ? 22.827 -5.425 1.814 1.00 69.31 171 HIS A N 1
ATOM 1423 C CA . HIS A 1 171 ? 21.956 -4.545 1.046 1.00 69.31 171 HIS A CA 1
ATOM 1424 C C . HIS A 1 171 ? 22.725 -3.340 0.514 1.00 69.31 171 HIS A C 1
ATOM 1426 O O . HIS A 1 171 ? 22.604 -3.026 -0.665 1.00 69.31 171 HIS A O 1
ATOM 1432 N N . ARG A 1 172 ? 23.608 -2.724 1.314 1.00 67.38 172 ARG A N 1
ATOM 1433 C CA . ARG A 1 172 ? 24.490 -1.643 0.832 1.00 67.38 172 ARG A CA 1
ATOM 1434 C C . ARG A 1 172 ? 25.439 -2.093 -0.282 1.00 67.38 172 ARG A C 1
ATOM 1436 O O . ARG A 1 172 ? 25.666 -1.326 -1.209 1.00 67.38 172 ARG A O 1
ATOM 1443 N N . TYR A 1 173 ? 25.970 -3.315 -0.228 1.00 72.50 173 TYR A N 1
ATOM 1444 C CA . TYR A 1 173 ? 26.804 -3.887 -1.293 1.00 72.50 173 TYR A CA 1
ATOM 1445 C C . TYR A 1 173 ? 25.988 -4.229 -2.549 1.00 72.50 173 TYR A C 1
ATOM 1447 O O . TYR A 1 173 ? 26.435 -4.016 -3.674 1.00 72.50 173 TYR A O 1
ATOM 1455 N N . GLN A 1 174 ? 24.763 -4.727 -2.382 1.00 65.88 174 GLN A N 1
ATOM 1456 C CA . GLN A 1 174 ? 23.841 -4.954 -3.494 1.00 65.88 174 GLN A CA 1
ATOM 1457 C C . GLN A 1 174 ? 23.456 -3.627 -4.154 1.00 65.88 174 GLN A C 1
ATOM 1459 O O . GLN A 1 174 ? 23.534 -3.528 -5.373 1.00 65.88 174 GLN A O 1
ATOM 1464 N N . LEU A 1 175 ? 23.163 -2.595 -3.360 1.00 54.72 175 LEU A N 1
ATOM 1465 C CA . LEU A 1 175 ? 22.935 -1.230 -3.827 1.00 54.72 175 LEU A CA 1
ATOM 1466 C C . LEU A 1 175 ? 24.180 -0.641 -4.499 1.00 54.72 175 LEU A C 1
ATOM 1468 O O . LEU A 1 175 ? 24.049 0.003 -5.531 1.00 54.72 175 LEU A O 1
ATOM 1472 N N . SER A 1 176 ? 25.388 -0.872 -3.970 1.00 56.31 176 SER A N 1
ATOM 1473 C CA . SER A 1 176 ? 26.630 -0.362 -4.573 1.00 56.31 176 SER A CA 1
ATOM 1474 C C . SER A 1 176 ? 26.964 -1.048 -5.900 1.00 56.31 176 SER A C 1
ATOM 1476 O O . SER A 1 176 ? 27.500 -0.410 -6.804 1.00 56.31 176 SER A O 1
ATOM 1478 N N . LYS A 1 177 ? 26.574 -2.318 -6.066 1.00 55.59 177 LYS A N 1
ATOM 1479 C CA . LYS A 1 177 ? 26.554 -3.008 -7.364 1.00 55.59 177 LYS A CA 1
ATOM 1480 C C . LYS A 1 177 ? 25.453 -2.527 -8.299 1.00 55.59 177 LYS A C 1
ATOM 1482 O O . LYS A 1 177 ? 25.643 -2.542 -9.511 1.00 55.59 177 LYS A O 1
ATOM 1487 N N . GLU A 1 178 ? 24.310 -2.133 -7.752 1.00 49.94 178 GLU A N 1
ATOM 1488 C CA . GLU A 1 178 ? 23.238 -1.480 -8.503 1.00 49.94 178 GLU A CA 1
ATOM 1489 C C . GLU A 1 178 ? 23.625 -0.036 -8.893 1.00 49.94 178 GLU A C 1
ATOM 1491 O O . GLU A 1 178 ? 23.126 0.473 -9.882 1.00 49.94 178 GLU A O 1
ATOM 1496 N N . LEU A 1 179 ? 24.598 0.595 -8.225 1.00 44.19 179 LEU A N 1
ATOM 1497 C CA . LEU A 1 179 ? 25.071 1.972 -8.457 1.00 44.19 179 LEU A CA 1
ATOM 1498 C C . LEU A 1 179 ? 26.145 2.139 -9.552 1.00 44.19 179 LEU A C 1
ATOM 1500 O O . LEU A 1 179 ? 26.863 3.136 -9.578 1.00 44.19 179 LEU A O 1
ATOM 1504 N N . LYS A 1 180 ? 26.209 1.224 -10.521 1.00 47.00 180 LYS A N 1
ATOM 1505 C CA . LYS A 1 180 ? 26.768 1.521 -11.852 1.00 47.00 180 LYS A CA 1
ATOM 1506 C C . LYS A 1 180 ? 25.711 1.266 -12.918 1.00 47.00 180 LYS A C 1
ATOM 1508 O O . LYS A 1 180 ? 25.804 0.340 -13.719 1.00 47.00 180 LYS A O 1
ATOM 1513 N N . PHE A 1 181 ? 24.663 2.082 -12.904 1.00 55.56 181 PHE A N 1
ATOM 1514 C CA . PHE A 1 181 ? 23.784 2.214 -14.057 1.00 55.56 181 PHE A CA 1
ATOM 1515 C C . PHE A 1 181 ? 24.399 3.245 -15.003 1.00 55.56 181 PHE A C 1
ATOM 1517 O O . PHE A 1 181 ? 23.985 4.402 -15.011 1.00 55.56 181 PHE A O 1
ATOM 1524 N N . ASP A 1 182 ? 25.376 2.826 -15.813 1.00 59.38 182 ASP A N 1
ATOM 1525 C CA . ASP A 1 182 ? 25.994 3.671 -16.852 1.00 59.38 182 ASP A CA 1
ATOM 1526 C C . ASP A 1 182 ? 24.937 4.333 -17.760 1.00 59.38 182 ASP A C 1
ATOM 1528 O O . ASP A 1 182 ? 25.165 5.400 -18.326 1.00 59.38 182 ASP A O 1
ATOM 1532 N N . PHE A 1 183 ? 23.731 3.752 -17.837 1.00 71.19 183 PHE A N 1
ATOM 1533 C CA . PHE A 1 183 ? 22.616 4.322 -18.576 1.00 71.19 183 PHE A CA 1
ATOM 1534 C C . PHE A 1 183 ? 22.021 5.603 -17.972 1.00 71.19 183 PHE A C 1
ATOM 1536 O O . PHE A 1 183 ? 21.499 6.398 -18.740 1.00 71.19 183 PHE A O 1
ATOM 1543 N N . GLU A 1 184 ? 22.083 5.872 -16.661 1.00 80.00 184 GLU A N 1
ATOM 1544 C CA . GLU A 1 184 ? 21.495 7.115 -16.109 1.00 80.00 184 GLU A CA 1
ATOM 1545 C C . GLU A 1 184 ? 22.276 8.371 -16.546 1.00 80.00 184 GLU A C 1
ATOM 1547 O O . GLU A 1 184 ? 21.736 9.478 -16.569 1.00 80.00 184 GLU A O 1
ATOM 1552 N N . ALA A 1 185 ? 23.530 8.193 -16.973 1.00 82.25 185 ALA A N 1
ATOM 1553 C CA . ALA A 1 185 ? 24.343 9.240 -17.584 1.00 82.25 185 ALA A CA 1
ATOM 1554 C C . ALA A 1 185 ? 24.082 9.418 -19.094 1.00 82.25 185 ALA A C 1
ATOM 1556 O O . ALA A 1 185 ? 24.504 10.424 -19.670 1.00 82.25 185 ALA A O 1
ATOM 1557 N N . THR A 1 186 ? 23.391 8.473 -19.741 1.00 86.50 186 THR A N 1
ATOM 1558 C CA . THR A 1 186 ? 23.148 8.504 -21.193 1.00 86.50 186 THR A CA 1
ATOM 1559 C C . THR A 1 186 ? 22.156 9.591 -21.597 1.00 86.50 186 THR A C 1
ATOM 1561 O O . THR A 1 186 ? 21.297 10.012 -20.815 1.00 86.50 186 THR A O 1
ATOM 1564 N N . SER A 1 187 ? 22.252 10.042 -22.850 1.00 91.31 187 SER A N 1
ATOM 1565 C CA . SER A 1 187 ? 21.300 10.992 -23.434 1.00 91.31 187 SER A CA 1
ATOM 1566 C C . SER A 1 187 ? 19.880 10.422 -23.476 1.00 91.31 187 SER A C 1
ATOM 1568 O O . SER A 1 187 ? 18.932 11.145 -23.176 1.00 91.31 187 SER A O 1
ATOM 1570 N N . GLN A 1 188 ? 19.728 9.123 -23.748 1.00 92.19 188 GLN A N 1
ATOM 1571 C CA . GLN A 1 188 ? 18.432 8.443 -23.798 1.00 92.19 188 GLN A CA 1
ATOM 1572 C C . GLN A 1 188 ? 17.717 8.478 -22.442 1.00 92.19 188 GLN A C 1
ATOM 1574 O O . GLN A 1 188 ? 16.515 8.731 -22.377 1.00 92.19 188 GLN A O 1
ATOM 1579 N N . TRP A 1 189 ? 18.445 8.279 -21.335 1.00 93.81 189 TRP A N 1
ATOM 1580 C CA . TRP A 1 189 ? 17.854 8.386 -19.998 1.00 93.81 189 TRP A CA 1
ATOM 1581 C C . TRP A 1 189 ? 17.342 9.796 -19.715 1.00 93.81 189 TRP A C 1
ATOM 1583 O O . TRP A 1 189 ? 16.202 9.955 -19.272 1.00 93.81 189 TRP A O 1
ATOM 1593 N N . LYS A 1 190 ? 18.155 10.819 -20.010 1.00 94.62 190 LYS A N 1
ATOM 1594 C CA . LYS A 1 190 ? 17.761 12.226 -19.846 1.00 94.62 190 LYS A CA 1
ATOM 1595 C C . LYS A 1 190 ? 16.498 12.529 -20.650 1.00 94.62 190 LYS A C 1
ATOM 1597 O O . LYS A 1 190 ? 15.520 13.000 -20.080 1.00 94.62 190 LYS A O 1
ATOM 1602 N N . ARG A 1 191 ? 16.463 12.128 -21.922 1.00 95.81 191 ARG A N 1
ATOM 1603 C CA . ARG A 1 191 ? 15.311 12.329 -22.812 1.00 95.81 191 ARG A CA 1
ATOM 1604 C C . ARG A 1 191 ? 14.048 11.593 -22.345 1.00 95.81 191 ARG A C 1
ATOM 1606 O O . ARG A 1 191 ? 12.938 12.124 -22.442 1.00 95.81 191 ARG A O 1
ATOM 1613 N N . MET A 1 192 ? 14.192 10.388 -21.793 1.00 96.06 192 MET A N 1
ATOM 1614 C CA . MET A 1 192 ? 13.074 9.630 -21.220 1.00 96.06 192 MET A CA 1
ATOM 1615 C C . MET A 1 192 ? 12.536 10.281 -19.934 1.00 96.06 192 MET A C 1
ATOM 1617 O O . MET A 1 192 ? 11.325 10.325 -19.715 1.00 96.06 192 MET A O 1
ATOM 1621 N N . MET A 1 193 ? 13.416 10.832 -19.096 1.00 96.88 193 MET A N 1
ATOM 1622 C CA . MET A 1 193 ? 13.023 11.546 -17.878 1.00 96.88 193 MET A CA 1
ATOM 1623 C C . MET A 1 193 ? 12.403 12.917 -18.175 1.00 96.88 193 MET A C 1
ATOM 1625 O O . MET A 1 193 ? 11.381 13.248 -17.582 1.00 96.88 193 MET A O 1
ATOM 1629 N N . GLU A 1 194 ? 12.920 13.663 -19.151 1.00 96.81 194 GLU A N 1
ATOM 1630 C CA . GLU A 1 194 ? 12.296 14.896 -19.657 1.00 96.81 194 GLU A CA 1
ATOM 1631 C C . GLU A 1 194 ? 10.895 14.627 -20.222 1.00 96.81 194 GLU A C 1
ATOM 1633 O O . GLU A 1 194 ? 9.957 15.397 -20.019 1.00 96.81 194 GLU A O 1
ATOM 1638 N N . SER A 1 195 ? 10.720 13.493 -20.900 1.00 96.88 195 SER A N 1
ATOM 1639 C CA . SER A 1 195 ? 9.418 13.021 -21.377 1.00 96.88 195 SER A CA 1
ATOM 1640 C C . SER A 1 195 ? 8.444 12.741 -20.227 1.00 96.88 195 SER A C 1
ATOM 1642 O O . SER A 1 195 ? 7.276 13.130 -20.299 1.00 96.88 195 SER A O 1
ATOM 1644 N N . ALA A 1 196 ? 8.924 12.135 -19.137 1.00 97.00 196 ALA A N 1
ATOM 1645 C CA . ALA A 1 196 ? 8.133 11.952 -17.924 1.00 97.00 196 ALA A CA 1
ATOM 1646 C C . ALA A 1 196 ? 7.771 13.293 -17.263 1.00 97.00 196 ALA A C 1
ATOM 1648 O O . ALA A 1 196 ? 6.640 13.456 -16.807 1.00 97.00 196 ALA A O 1
ATOM 1649 N N . ASP A 1 197 ? 8.693 14.255 -17.241 1.00 96.69 197 ASP A N 1
ATOM 1650 C CA . ASP A 1 197 ? 8.484 15.579 -16.648 1.00 96.69 197 ASP A CA 1
ATOM 1651 C C . ASP A 1 197 ? 7.447 16.396 -17.426 1.00 96.69 197 ASP A C 1
ATOM 1653 O O . ASP A 1 197 ? 6.505 16.913 -16.823 1.00 96.69 197 ASP A O 1
ATOM 1657 N N . ARG A 1 198 ? 7.532 16.417 -18.763 1.00 97.19 198 ARG A N 1
ATOM 1658 C CA . ARG A 1 198 ? 6.507 17.040 -19.621 1.00 97.19 198 ARG A CA 1
ATOM 1659 C C . ARG A 1 198 ? 5.131 16.408 -19.415 1.00 97.19 198 ARG A C 1
ATOM 1661 O O . ARG A 1 198 ? 4.141 17.120 -19.284 1.00 97.19 198 ARG A O 1
ATOM 1668 N N . TYR A 1 199 ? 5.067 15.079 -19.322 1.00 97.50 199 TYR A N 1
ATOM 1669 C CA . TYR A 1 199 ? 3.809 14.378 -19.060 1.00 97.50 199 TYR A CA 1
ATOM 1670 C C . TYR A 1 199 ? 3.229 14.689 -17.668 1.00 97.50 199 TYR A C 1
ATOM 1672 O O . TYR A 1 199 ? 2.012 14.741 -17.485 1.00 97.50 199 TYR A O 1
ATOM 1680 N N . LEU A 1 200 ? 4.080 14.912 -16.662 1.00 96.19 200 LEU A N 1
ATOM 1681 C CA . LEU A 1 200 ? 3.638 15.323 -15.327 1.00 96.19 200 LEU A CA 1
ATOM 1682 C C . LEU A 1 200 ? 3.084 16.752 -15.302 1.00 96.19 200 LEU A C 1
ATOM 1684 O O . LEU A 1 200 ? 2.187 17.014 -14.492 1.00 96.19 200 LEU A O 1
ATOM 1688 N N . GLU A 1 201 ? 3.587 17.644 -16.158 1.00 96.00 201 GLU A N 1
ATOM 1689 C CA . GLU A 1 201 ? 3.038 18.994 -16.320 1.00 96.00 201 GLU A CA 1
ATOM 1690 C C . GLU A 1 201 ? 1.689 18.964 -17.055 1.00 96.00 201 GLU A C 1
ATOM 1692 O O . GLU A 1 201 ? 0.731 19.528 -16.535 1.00 96.00 201 GLU A O 1
ATOM 1697 N N . ASP A 1 202 ? 1.537 18.168 -18.124 1.00 95.94 202 ASP A N 1
ATOM 1698 C CA . ASP A 1 202 ? 0.217 17.887 -18.735 1.00 95.94 202 ASP A CA 1
ATOM 1699 C C . ASP A 1 202 ? -0.782 17.374 -17.686 1.00 95.94 202 ASP A C 1
ATOM 1701 O O . ASP A 1 202 ? -1.909 17.855 -17.556 1.00 95.94 202 ASP A O 1
ATOM 1705 N N . CYS A 1 203 ? -0.357 16.425 -16.846 1.00 93.81 203 CYS A N 1
ATOM 1706 C CA . CYS A 1 203 ? -1.206 15.924 -15.769 1.00 93.81 203 CYS A CA 1
ATOM 1707 C C . CYS A 1 203 ? -1.611 17.035 -14.785 1.00 93.81 203 CYS A C 1
ATOM 1709 O O . CYS A 1 203 ? -2.721 17.000 -14.249 1.00 93.81 203 CYS A O 1
ATOM 1711 N N . LYS A 1 204 ? -0.732 18.008 -14.518 1.00 93.56 204 LYS A N 1
ATOM 1712 C CA . LYS A 1 204 ? -1.032 19.152 -13.649 1.00 93.56 204 LYS A CA 1
ATOM 1713 C C . LYS A 1 204 ? -2.072 20.069 -14.290 1.00 93.56 204 LYS A C 1
ATOM 1715 O O . LYS A 1 204 ? -3.028 20.420 -13.603 1.00 93.56 204 LYS A O 1
ATOM 1720 N N . GLU A 1 205 ? -1.940 20.381 -15.576 1.00 92.56 205 GLU A N 1
ATOM 1721 C CA . GLU A 1 205 ? -2.917 21.175 -16.340 1.00 92.56 205 GLU A CA 1
ATOM 1722 C C . GLU A 1 205 ? -4.294 20.498 -16.383 1.00 92.56 205 GLU A C 1
ATOM 1724 O O . GLU A 1 205 ? -5.328 21.140 -16.222 1.00 92.56 205 GLU A O 1
ATOM 1729 N N . ARG A 1 206 ? -4.314 19.163 -16.450 1.00 89.75 206 ARG A N 1
ATOM 1730 C CA . ARG A 1 206 ? -5.532 18.339 -16.354 1.00 89.75 206 ARG A CA 1
ATOM 1731 C C . ARG A 1 206 ? -6.104 18.222 -14.936 1.00 89.75 206 ARG A C 1
ATOM 1733 O O . ARG A 1 206 ? -7.075 17.496 -14.717 1.00 89.75 206 ARG A O 1
ATOM 1740 N N . GLY A 1 207 ? -5.491 18.883 -13.955 1.00 86.62 207 GLY A N 1
ATOM 1741 C CA . GLY A 1 207 ? -5.973 18.980 -12.580 1.00 86.62 207 GLY A CA 1
ATOM 1742 C C . GLY A 1 207 ? -5.515 17.867 -11.633 1.00 86.62 207 GLY A C 1
ATOM 1743 O O . GLY A 1 207 ? -6.088 17.723 -10.550 1.00 86.62 207 GLY A O 1
ATOM 1744 N N . PHE A 1 208 ? -4.514 17.051 -11.982 1.00 87.00 208 PHE A N 1
ATOM 1745 C CA . PHE A 1 208 ? -4.037 15.998 -11.079 1.00 87.00 208 PHE A CA 1
ATOM 1746 C C . PHE A 1 208 ? -3.485 16.591 -9.776 1.00 87.00 208 PHE A C 1
ATOM 1748 O O . PHE A 1 208 ? -2.670 17.517 -9.774 1.00 87.00 208 PHE A O 1
ATOM 1755 N N . THR A 1 209 ? -3.860 15.984 -8.646 1.00 85.19 209 THR A N 1
ATOM 1756 C CA . THR A 1 209 ? -3.355 16.400 -7.332 1.00 85.19 209 THR A CA 1
ATOM 1757 C C . THR A 1 209 ? -1.846 16.186 -7.216 1.00 85.19 209 THR A C 1
ATOM 1759 O O . THR A 1 209 ? -1.283 15.278 -7.833 1.00 85.19 209 THR A O 1
ATOM 1762 N N . GLU A 1 210 ? -1.181 16.974 -6.369 1.00 84.75 210 GLU A N 1
ATOM 1763 C CA . GLU A 1 210 ? 0.266 16.860 -6.139 1.00 84.75 210 GLU A CA 1
ATOM 1764 C C . GLU A 1 210 ? 0.679 15.440 -5.717 1.00 84.75 210 GLU A C 1
ATOM 1766 O O . GLU A 1 210 ? 1.639 14.881 -6.243 1.00 84.75 210 GLU A O 1
ATOM 1771 N N . VAL A 1 211 ? -0.104 14.806 -4.839 1.00 81.06 211 VAL A N 1
ATOM 1772 C CA . VAL A 1 211 ? 0.119 13.417 -4.408 1.00 81.06 211 VAL A CA 1
ATOM 1773 C C . VAL A 1 211 ? 0.026 12.444 -5.586 1.00 81.06 211 VAL A C 1
ATOM 1775 O O . VAL A 1 211 ? 0.845 11.531 -5.701 1.00 81.06 211 VAL A O 1
ATOM 1778 N N . SER A 1 212 ? -0.951 12.632 -6.477 1.00 86.19 212 SER A N 1
ATOM 1779 C CA . SER A 1 212 ? -1.117 11.778 -7.659 1.00 86.19 212 SER A CA 1
ATOM 1780 C C . SER A 1 212 ? 0.062 11.928 -8.617 1.00 86.19 212 SER A C 1
ATOM 1782 O O . SER A 1 212 ? 0.594 10.918 -9.074 1.00 86.19 212 SER A O 1
ATOM 1784 N N . ARG A 1 213 ? 0.526 13.163 -8.852 1.00 91.88 213 ARG A N 1
ATOM 1785 C CA . ARG A 1 213 ? 1.708 13.450 -9.681 1.00 91.88 213 ARG A CA 1
ATOM 1786 C C . ARG A 1 213 ? 2.986 12.876 -9.073 1.00 91.88 213 ARG A C 1
ATOM 1788 O O . ARG A 1 213 ? 3.756 12.234 -9.777 1.00 91.88 213 ARG A O 1
ATOM 1795 N N . ARG A 1 214 ? 3.179 13.007 -7.758 1.00 87.94 214 ARG A N 1
ATOM 1796 C CA . ARG A 1 214 ? 4.323 12.421 -7.041 1.00 87.94 214 ARG A CA 1
ATOM 1797 C C . ARG A 1 214 ? 4.359 10.898 -7.179 1.00 87.94 214 ARG A C 1
ATOM 1799 O O . ARG A 1 214 ? 5.392 10.336 -7.525 1.00 87.94 214 ARG A O 1
ATOM 1806 N N . ASN A 1 215 ? 3.221 10.233 -6.972 1.00 87.75 215 ASN A N 1
ATOM 1807 C CA . ASN A 1 215 ? 3.113 8.784 -7.150 1.00 87.75 215 ASN A CA 1
ATOM 1808 C C . ASN A 1 215 ? 3.342 8.367 -8.609 1.00 87.75 215 ASN A C 1
ATOM 1810 O O . ASN A 1 215 ? 4.004 7.363 -8.865 1.00 87.75 215 ASN A O 1
ATOM 1814 N N . LEU A 1 216 ? 2.808 9.133 -9.565 1.00 93.38 216 LEU A N 1
ATOM 1815 C CA . LEU A 1 216 ? 3.012 8.896 -10.991 1.00 93.38 216 LEU A CA 1
ATOM 1816 C C . LEU A 1 216 ? 4.493 9.014 -11.367 1.00 93.38 216 LEU A C 1
ATOM 1818 O O . LEU A 1 216 ? 4.999 8.101 -12.012 1.00 93.38 216 LEU A O 1
ATOM 1822 N N . ARG A 1 217 ? 5.199 10.049 -10.888 1.00 94.69 217 ARG A N 1
ATOM 1823 C CA . ARG A 1 217 ? 6.652 10.206 -11.064 1.00 94.69 217 ARG A CA 1
ATOM 1824 C C . ARG A 1 217 ? 7.398 8.971 -10.574 1.00 94.69 217 ARG A C 1
ATOM 1826 O O . ARG A 1 217 ? 8.125 8.357 -11.343 1.00 94.69 217 ARG A O 1
ATOM 1833 N N . THR A 1 218 ? 7.164 8.559 -9.328 1.00 90.62 218 THR A N 1
ATOM 1834 C CA . THR A 1 218 ? 7.818 7.377 -8.745 1.00 90.62 218 THR A CA 1
ATOM 1835 C C . THR A 1 218 ? 7.561 6.116 -9.571 1.00 90.62 218 THR A C 1
ATOM 1837 O O . THR A 1 218 ? 8.488 5.344 -9.831 1.00 90.62 218 THR A O 1
ATOM 1840 N N . ASN A 1 219 ? 6.318 5.911 -10.018 1.00 91.62 219 ASN A N 1
ATOM 1841 C CA . ASN A 1 219 ? 5.956 4.764 -10.849 1.00 91.62 219 ASN A CA 1
ATOM 1842 C C . ASN A 1 219 ? 6.648 4.809 -12.217 1.00 91.62 219 ASN A C 1
ATOM 1844 O O . ASN A 1 219 ? 7.170 3.787 -12.653 1.00 91.62 219 ASN A O 1
ATOM 1848 N N . LEU A 1 220 ? 6.682 5.973 -12.875 1.00 96.31 220 LEU A N 1
ATOM 1849 C CA . LEU A 1 220 ? 7.343 6.161 -14.168 1.00 96.31 220 LEU A CA 1
ATOM 1850 C C . LEU A 1 220 ? 8.847 5.933 -14.055 1.00 96.31 220 LEU A C 1
ATOM 1852 O O . LEU A 1 220 ? 9.379 5.105 -14.783 1.00 96.31 220 LEU A O 1
ATOM 1856 N N . THR A 1 221 ? 9.523 6.563 -13.093 1.00 94.06 221 THR A N 1
ATOM 1857 C CA . THR A 1 221 ? 10.964 6.370 -12.875 1.00 94.06 221 THR A CA 1
ATOM 1858 C C . THR A 1 221 ? 11.297 4.902 -12.610 1.00 94.06 221 THR A C 1
ATOM 1860 O O . THR A 1 221 ? 12.246 4.363 -13.175 1.00 94.06 221 THR A O 1
ATOM 1863 N N . THR A 1 222 ? 10.491 4.217 -11.794 1.00 90.19 222 THR A N 1
ATOM 1864 C CA . THR A 1 222 ? 10.676 2.783 -11.521 1.00 90.19 222 THR A CA 1
ATOM 1865 C C . THR A 1 222 ? 10.448 1.935 -12.775 1.00 90.19 222 THR A C 1
ATOM 1867 O O . THR A 1 222 ? 11.198 0.990 -13.029 1.00 90.19 222 THR A O 1
ATOM 1870 N N . ALA A 1 223 ? 9.428 2.266 -13.572 1.00 93.62 223 ALA A N 1
ATOM 1871 C CA . ALA A 1 223 ? 9.121 1.575 -14.817 1.00 93.62 223 ALA A CA 1
ATOM 1872 C C . ALA A 1 223 ? 10.243 1.748 -15.850 1.00 93.62 223 ALA A C 1
ATOM 1874 O O . ALA A 1 223 ? 10.742 0.748 -16.362 1.00 93.62 223 ALA A O 1
ATOM 1875 N N . ILE A 1 224 ? 10.684 2.985 -16.081 1.00 94.81 224 ILE A N 1
ATOM 1876 C CA . ILE A 1 224 ? 11.737 3.351 -17.034 1.00 94.81 224 ILE A CA 1
ATOM 1877 C C . ILE A 1 224 ? 13.070 2.712 -16.641 1.00 94.81 224 ILE A C 1
ATOM 1879 O O . ILE A 1 224 ? 13.693 2.046 -17.463 1.00 94.81 224 ILE A O 1
ATOM 1883 N N . ARG A 1 225 ? 13.476 2.805 -15.367 1.00 92.31 225 ARG A N 1
ATOM 1884 C CA . ARG A 1 225 ? 14.710 2.161 -14.882 1.00 92.31 225 ARG A CA 1
ATOM 1885 C C . ARG A 1 225 ? 14.714 0.664 -15.151 1.00 92.31 225 ARG A C 1
ATOM 1887 O O . ARG A 1 225 ? 15.718 0.095 -15.571 1.00 92.31 225 ARG A O 1
ATOM 1894 N N . ARG A 1 226 ? 13.575 0.011 -14.927 1.00 89.75 226 ARG A N 1
ATOM 1895 C CA . ARG A 1 226 ? 13.446 -1.422 -15.177 1.00 89.75 226 ARG A CA 1
ATOM 1896 C C . ARG A 1 226 ? 13.419 -1.751 -16.675 1.00 89.75 226 ARG A C 1
ATOM 1898 O O . ARG A 1 226 ? 13.987 -2.765 -17.058 1.00 89.75 226 ARG A O 1
ATOM 1905 N N . LEU A 1 227 ? 12.826 -0.899 -17.513 1.00 88.31 227 LEU A N 1
ATOM 1906 C CA . LEU A 1 227 ? 12.889 -1.022 -18.972 1.00 88.31 227 LEU A CA 1
ATOM 1907 C C . LEU A 1 227 ? 14.347 -0.970 -19.458 1.00 88.31 227 LEU A C 1
ATOM 1909 O O . LEU A 1 227 ? 14.789 -1.884 -20.146 1.00 88.31 227 LEU A O 1
ATOM 1913 N N . PHE A 1 228 ? 15.103 0.037 -19.017 1.00 88.25 228 PHE A N 1
ATOM 1914 C CA . PHE A 1 228 ? 16.509 0.225 -19.389 1.00 88.25 228 PHE A CA 1
ATOM 1915 C C . PHE A 1 228 ? 17.387 -0.931 -18.905 1.00 88.25 228 PHE A C 1
ATOM 1917 O O . PHE A 1 228 ? 18.276 -1.389 -19.615 1.00 88.25 228 PHE A O 1
ATOM 1924 N N . ARG A 1 229 ? 17.086 -1.491 -17.729 1.00 82.75 229 ARG A N 1
ATOM 1925 C CA . ARG A 1 229 ? 17.755 -2.699 -17.229 1.00 82.75 229 ARG A CA 1
ATOM 1926 C C . ARG A 1 229 ? 17.557 -3.917 -18.136 1.00 82.75 229 ARG A C 1
ATOM 1928 O O . ARG A 1 229 ? 18.420 -4.788 -18.169 1.00 82.75 229 ARG A O 1
ATOM 1935 N N . TYR A 1 230 ? 16.412 -4.022 -18.800 1.00 79.12 230 TYR A N 1
ATOM 1936 C CA . TYR A 1 230 ? 16.081 -5.175 -19.632 1.00 79.12 230 TYR A CA 1
ATOM 1937 C C . TYR A 1 230 ? 16.572 -5.050 -21.072 1.00 79.12 230 TYR A C 1
ATOM 1939 O O . TYR A 1 230 ? 16.924 -6.066 -21.665 1.00 79.12 230 TYR A O 1
ATOM 1947 N N . PHE A 1 231 ? 16.578 -3.838 -21.624 1.00 75.19 231 PHE A N 1
ATOM 1948 C CA . PHE A 1 231 ? 16.789 -3.621 -23.059 1.00 75.19 231 PHE A CA 1
ATOM 1949 C C . PHE A 1 231 ? 17.927 -2.645 -23.382 1.00 75.19 231 PHE A C 1
ATOM 1951 O O . PHE A 1 231 ? 18.258 -2.481 -24.549 1.00 75.19 231 PHE A O 1
ATOM 1958 N N . GLY A 1 232 ? 18.550 -2.036 -22.371 1.00 76.31 232 GLY A N 1
ATOM 1959 C CA . GLY A 1 232 ? 19.533 -0.969 -22.548 1.00 76.31 232 GLY A CA 1
ATOM 1960 C C . GLY A 1 232 ? 18.893 0.416 -22.715 1.00 76.31 232 GLY A C 1
ATOM 1961 O O . GLY A 1 232 ? 17.672 0.554 -22.576 1.00 76.31 232 GLY A O 1
ATOM 1962 N N . PRO A 1 233 ? 19.714 1.456 -22.955 1.00 85.31 233 PRO A N 1
ATOM 1963 C CA . PRO A 1 233 ? 19.230 2.800 -23.248 1.00 85.31 233 PRO A CA 1
ATOM 1964 C C . PRO A 1 233 ? 18.341 2.793 -24.494 1.00 85.31 233 PRO A C 1
ATOM 1966 O O . PRO A 1 233 ? 18.749 2.279 -25.529 1.00 85.31 233 PRO A O 1
ATOM 1969 N N . LEU A 1 234 ? 17.139 3.354 -24.373 1.00 82.62 234 LEU A N 1
ATOM 1970 C CA . LEU A 1 234 ? 16.156 3.440 -25.450 1.00 82.62 234 LEU A CA 1
ATOM 1971 C C . LEU A 1 234 ? 15.584 4.849 -25.513 1.00 82.62 234 LEU A C 1
ATOM 1973 O O . LEU A 1 234 ? 15.239 5.429 -24.477 1.00 82.62 234 LEU A O 1
ATOM 1977 N N . ASP A 1 235 ? 15.416 5.357 -26.723 1.00 88.00 235 ASP A N 1
ATOM 1978 C CA . ASP A 1 235 ? 14.641 6.559 -26.978 1.00 88.00 235 ASP A CA 1
ATOM 1979 C C . ASP A 1 235 ? 13.125 6.277 -26.892 1.00 88.00 235 ASP A C 1
ATOM 1981 O O . ASP A 1 235 ? 12.686 5.150 -27.144 1.00 88.00 235 ASP A O 1
ATOM 1985 N N . PRO A 1 236 ? 12.282 7.271 -26.534 1.00 92.19 236 PRO A N 1
ATOM 1986 C CA . PRO A 1 236 ? 10.828 7.100 -26.463 1.00 92.19 236 PRO A CA 1
ATOM 1987 C C . PRO A 1 236 ? 10.205 6.453 -27.709 1.00 92.19 236 PRO A C 1
ATOM 1989 O O . PRO A 1 236 ? 9.312 5.615 -27.579 1.00 92.19 236 PRO A O 1
ATOM 1992 N N . GLU A 1 237 ? 10.689 6.800 -28.902 1.00 90.62 237 GLU A N 1
ATOM 1993 C CA . GLU A 1 237 ? 10.179 6.307 -30.187 1.00 90.62 237 GLU A CA 1
ATOM 1994 C C . GLU A 1 237 ? 10.551 4.842 -30.459 1.00 90.62 237 GLU A C 1
ATOM 1996 O O . GLU A 1 237 ? 9.845 4.145 -31.189 1.00 90.62 237 GLU A O 1
ATOM 2001 N N . GLU A 1 238 ? 11.619 4.340 -29.837 1.00 81.25 238 GLU A N 1
ATOM 2002 C CA . GLU A 1 238 ? 12.082 2.957 -29.991 1.00 81.25 238 GLU A CA 1
ATOM 2003 C C . GLU A 1 238 ? 11.279 1.980 -29.120 1.00 81.25 238 GLU A C 1
ATOM 2005 O O . GLU A 1 238 ? 11.318 0.757 -29.304 1.00 81.25 238 GLU A O 1
ATOM 2010 N N . VAL A 1 239 ? 10.510 2.487 -28.151 1.00 87.88 239 VAL A N 1
ATOM 2011 C CA . VAL A 1 239 ? 9.770 1.636 -27.222 1.00 87.88 239 VAL A CA 1
ATOM 2012 C C . VAL A 1 239 ? 8.543 1.015 -27.901 1.00 87.88 239 VAL A C 1
ATOM 2014 O O . VAL A 1 239 ? 7.448 1.566 -27.928 1.00 87.88 239 VAL A O 1
ATOM 2017 N N . THR A 1 240 ? 8.699 -0.210 -28.399 1.00 83.06 240 THR A N 1
ATOM 2018 C CA . THR A 1 240 ? 7.614 -0.981 -29.028 1.00 83.06 240 THR A CA 1
ATOM 2019 C C . THR A 1 240 ? 6.773 -1.835 -28.062 1.00 83.06 240 THR A C 1
ATOM 2021 O O . THR A 1 240 ? 7.103 -2.058 -26.894 1.00 83.06 240 THR A O 1
ATOM 2024 N N . MET A 1 241 ? 5.682 -2.413 -28.580 1.00 85.81 241 MET A N 1
ATOM 2025 C CA . MET A 1 241 ? 4.843 -3.385 -27.867 1.00 85.81 241 MET A CA 1
ATOM 2026 C C . MET A 1 241 ? 5.594 -4.657 -27.432 1.00 85.81 241 MET A C 1
ATOM 2028 O O . MET A 1 241 ? 5.181 -5.307 -26.467 1.00 85.81 241 MET A O 1
ATOM 2032 N N . HIS A 1 242 ? 6.687 -5.028 -28.114 1.00 74.38 242 HIS A N 1
ATOM 2033 C CA . HIS A 1 242 ? 7.497 -6.188 -27.732 1.00 74.38 242 HIS A CA 1
ATOM 2034 C C . HIS A 1 242 ? 8.220 -5.940 -26.407 1.00 74.38 242 HIS A C 1
ATOM 2036 O O . HIS A 1 242 ? 8.201 -6.821 -25.544 1.00 74.38 242 HIS A O 1
ATOM 2042 N N . HIS A 1 243 ? 8.732 -4.725 -26.186 1.00 83.62 243 HIS A N 1
ATOM 2043 C CA . HIS A 1 243 ? 9.332 -4.339 -24.909 1.00 83.62 243 HIS A CA 1
ATOM 2044 C C . HIS A 1 243 ? 8.338 -4.470 -23.753 1.00 83.62 243 HIS A C 1
ATOM 2046 O O . HIS A 1 243 ? 8.677 -4.999 -22.701 1.00 83.62 243 HIS A O 1
ATOM 2052 N N . PHE A 1 244 ? 7.078 -4.083 -23.960 1.00 90.19 244 PHE A N 1
ATOM 2053 C CA . PHE A 1 244 ? 6.022 -4.205 -22.951 1.00 90.19 244 PHE A CA 1
ATOM 2054 C C . PHE A 1 244 ? 5.687 -5.663 -22.602 1.00 90.19 244 PHE A C 1
ATOM 2056 O O . PHE A 1 244 ? 5.546 -6.006 -21.424 1.00 90.19 244 PHE A O 1
ATOM 2063 N N . ARG A 1 245 ? 5.590 -6.541 -23.611 1.00 82.69 245 ARG A N 1
ATOM 2064 C CA . ARG A 1 245 ? 5.352 -7.983 -23.408 1.00 82.69 245 ARG A CA 1
ATOM 2065 C C . ARG A 1 245 ? 6.512 -8.638 -22.659 1.00 82.69 245 ARG A C 1
ATOM 2067 O O . ARG A 1 245 ? 6.288 -9.372 -21.697 1.00 82.69 245 ARG A O 1
ATOM 2074 N N . LEU A 1 246 ? 7.741 -8.339 -23.070 1.00 67.62 246 LEU A N 1
ATOM 2075 C CA . LEU A 1 246 ? 8.949 -8.875 -22.452 1.00 67.62 246 LEU A CA 1
ATOM 2076 C C . LEU A 1 246 ? 9.153 -8.323 -21.035 1.00 67.62 246 LEU A C 1
ATOM 2078 O O . LEU A 1 246 ? 9.413 -9.107 -20.127 1.00 67.62 246 LEU A O 1
ATOM 2082 N N . TYR A 1 247 ? 8.926 -7.026 -20.799 1.00 86.88 247 TYR A N 1
ATOM 2083 C CA . TYR A 1 247 ? 8.945 -6.426 -19.458 1.00 86.88 247 TYR A CA 1
ATOM 2084 C C . TYR A 1 247 ? 8.018 -7.182 -18.506 1.00 86.88 247 TYR A C 1
ATOM 2086 O O . TYR A 1 247 ? 8.419 -7.525 -17.391 1.00 86.88 247 TYR A O 1
ATOM 2094 N N . ARG A 1 248 ? 6.779 -7.465 -18.938 1.00 88.75 248 ARG A N 1
ATOM 2095 C CA . ARG A 1 248 ? 5.813 -8.228 -18.137 1.00 88.75 248 ARG A CA 1
ATOM 2096 C C . ARG A 1 248 ? 6.331 -9.630 -17.830 1.00 88.75 248 ARG A C 1
ATOM 2098 O O . ARG A 1 248 ? 6.237 -10.059 -16.687 1.00 88.75 248 ARG A O 1
ATOM 2105 N N . ASN A 1 249 ? 6.873 -10.330 -18.825 1.00 79.69 249 ASN A N 1
ATOM 2106 C CA . ASN A 1 249 ? 7.356 -11.703 -18.659 1.00 79.69 249 ASN A CA 1
ATOM 2107 C C . ASN A 1 249 ? 8.626 -11.794 -17.794 1.00 79.69 249 ASN A C 1
ATOM 2109 O O . ASN A 1 249 ? 8.813 -12.790 -17.103 1.00 79.69 249 ASN A O 1
ATOM 2113 N N . MET A 1 250 ? 9.476 -10.763 -17.805 1.00 75.75 250 MET A N 1
ATOM 2114 C CA . MET A 1 250 ? 10.713 -10.712 -17.017 1.00 75.75 250 MET A CA 1
ATOM 2115 C C . MET A 1 250 ? 10.520 -10.185 -15.590 1.00 75.75 250 MET A C 1
ATOM 2117 O O . MET A 1 250 ? 11.353 -10.451 -14.726 1.00 75.75 250 MET A O 1
ATOM 2121 N N . SER A 1 251 ? 9.424 -9.474 -15.310 1.00 82.25 251 SER A N 1
ATOM 2122 C CA . SER A 1 251 ? 9.130 -8.898 -13.986 1.00 82.25 251 SER A CA 1
ATOM 2123 C C . SER A 1 251 ? 8.471 -9.898 -13.026 1.00 82.25 251 SER A C 1
ATOM 2125 O O . SER A 1 251 ? 7.495 -9.568 -12.356 1.00 82.25 251 SER A O 1
ATOM 2127 N N . THR A 1 252 ? 8.979 -11.131 -12.945 1.00 80.00 252 THR A N 1
ATOM 2128 C CA . THR A 1 252 ? 8.387 -12.202 -12.114 1.00 80.00 252 THR A CA 1
ATOM 2129 C C . THR A 1 252 ? 8.482 -11.944 -10.606 1.00 80.00 252 THR A C 1
ATOM 2131 O O . THR A 1 252 ? 7.867 -12.650 -9.815 1.00 80.00 252 THR A O 1
ATOM 2134 N N . ASP A 1 253 ? 9.285 -10.962 -10.200 1.00 81.25 253 ASP A N 1
ATOM 2135 C CA . ASP A 1 253 ? 9.465 -10.503 -8.821 1.00 81.25 253 ASP A CA 1
ATOM 2136 C C . ASP A 1 253 ? 8.345 -9.561 -8.338 1.00 81.25 253 ASP A C 1
ATOM 2138 O O . ASP A 1 253 ? 8.244 -9.285 -7.144 1.00 81.25 253 ASP A O 1
ATOM 2142 N N . LEU A 1 254 ? 7.491 -9.070 -9.242 1.00 83.56 254 LEU A N 1
ATOM 2143 C CA . LEU A 1 254 ? 6.407 -8.143 -8.922 1.00 83.56 254 LEU A CA 1
ATOM 2144 C C . LEU A 1 254 ? 5.030 -8.795 -9.071 1.00 83.56 254 LEU A C 1
ATOM 2146 O O . LEU A 1 254 ? 4.807 -9.684 -9.886 1.00 83.56 254 LEU A O 1
ATOM 2150 N N . LYS A 1 255 ? 4.054 -8.286 -8.313 1.00 85.31 255 LYS A N 1
ATOM 2151 C CA . LYS A 1 255 ? 2.640 -8.642 -8.504 1.00 85.31 255 LYS A CA 1
ATOM 2152 C C . LYS A 1 255 ? 2.142 -8.093 -9.845 1.00 85.31 255 LYS A C 1
ATOM 2154 O O . LYS A 1 255 ? 2.416 -6.931 -10.149 1.00 85.31 255 LYS A O 1
ATOM 2159 N N . ASP A 1 256 ? 1.298 -8.847 -10.559 1.00 89.50 256 ASP A N 1
ATOM 2160 C CA . ASP A 1 256 ? 0.710 -8.407 -11.842 1.00 89.50 256 ASP A CA 1
ATOM 2161 C C . ASP A 1 256 ? 0.092 -7.010 -11.767 1.00 89.50 256 ASP A C 1
ATOM 2163 O O . ASP A 1 256 ? 0.271 -6.205 -12.676 1.00 89.50 256 ASP A O 1
ATOM 2167 N N . ARG A 1 257 ? -0.591 -6.676 -10.663 1.00 88.06 257 ARG A N 1
ATOM 2168 C CA . ARG A 1 257 ? -1.157 -5.337 -10.456 1.00 88.06 257 ARG A CA 1
ATOM 2169 C C . ARG A 1 257 ? -0.101 -4.231 -10.539 1.00 88.06 257 ARG A C 1
ATOM 2171 O O . ARG A 1 257 ? -0.364 -3.199 -11.149 1.00 88.06 257 ARG A O 1
ATOM 2178 N N . THR A 1 258 ? 1.066 -4.434 -9.936 1.00 89.69 258 THR A N 1
ATOM 2179 C CA . THR A 1 258 ? 2.166 -3.461 -9.951 1.00 89.69 258 THR A CA 1
ATOM 2180 C C . THR A 1 258 ? 2.737 -3.326 -11.358 1.00 89.69 258 THR A C 1
ATOM 2182 O O . THR A 1 258 ? 2.863 -2.212 -11.860 1.00 89.69 258 THR A O 1
ATOM 2185 N N . ILE A 1 259 ? 2.996 -4.452 -12.031 1.00 91.94 259 ILE A N 1
ATOM 2186 C CA . ILE A 1 259 ? 3.488 -4.472 -13.417 1.00 91.94 259 ILE A CA 1
ATOM 2187 C C . ILE A 1 259 ? 2.498 -3.739 -14.329 1.00 91.94 259 ILE A C 1
ATOM 2189 O O . ILE A 1 259 ? 2.888 -2.871 -15.105 1.00 91.94 259 ILE A O 1
ATOM 2193 N N . LYS A 1 260 ? 1.202 -4.035 -14.193 1.00 94.00 260 LYS A N 1
ATOM 2194 C CA . LYS A 1 260 ? 0.132 -3.406 -14.967 1.00 94.00 260 LYS A CA 1
ATOM 2195 C C . LYS A 1 260 ? 0.099 -1.893 -14.778 1.00 94.00 260 LYS A C 1
ATOM 2197 O O . LYS A 1 260 ? -0.049 -1.180 -15.762 1.00 94.00 260 LYS A O 1
ATOM 2202 N N . ILE A 1 261 ? 0.235 -1.401 -13.544 1.00 92.75 261 ILE A N 1
ATOM 2203 C CA . ILE A 1 261 ? 0.266 0.042 -13.256 1.00 92.75 261 ILE A CA 1
ATOM 2204 C C . ILE A 1 261 ? 1.494 0.693 -13.900 1.00 92.75 261 ILE A C 1
ATOM 2206 O O . ILE A 1 261 ? 1.346 1.708 -14.576 1.00 92.75 261 ILE A O 1
ATOM 2210 N N . ASN A 1 262 ? 2.676 0.092 -13.742 1.00 94.25 262 ASN A N 1
ATOM 2211 C CA . ASN A 1 262 ? 3.919 0.598 -14.327 1.00 94.25 262 ASN A CA 1
ATOM 2212 C C . ASN A 1 262 ? 3.815 0.708 -15.852 1.00 94.25 262 ASN A C 1
ATOM 2214 O O . ASN A 1 262 ? 4.052 1.775 -16.414 1.00 94.25 262 ASN A O 1
ATOM 2218 N N . LEU A 1 263 ? 3.395 -0.376 -16.510 1.00 96.12 263 LEU A N 1
ATOM 2219 C CA . LEU A 1 263 ? 3.227 -0.413 -17.959 1.00 96.12 263 LEU A CA 1
ATOM 2220 C C . LEU A 1 263 ? 2.127 0.549 -18.425 1.00 96.12 263 LEU A C 1
ATOM 2222 O O . LEU A 1 263 ? 2.341 1.313 -19.353 1.00 96.12 263 LEU A O 1
ATOM 2226 N N . CYS A 1 264 ? 0.969 0.584 -17.768 1.00 96.25 264 CYS A N 1
ATOM 2227 C CA . CYS A 1 264 ? -0.110 1.495 -18.152 1.00 96.25 264 CYS A CA 1
ATOM 2228 C C . CYS A 1 264 ? 0.328 2.968 -18.084 1.00 96.25 264 CYS A C 1
ATOM 2230 O O . CYS A 1 264 ? 0.100 3.719 -19.030 1.00 96.25 264 CYS A O 1
ATOM 2232 N N . ASN A 1 265 ? 0.998 3.374 -17.001 1.00 96.88 265 ASN A N 1
ATOM 2233 C CA . ASN A 1 265 ? 1.482 4.746 -16.841 1.00 96.88 265 ASN A CA 1
ATOM 2234 C C . ASN A 1 265 ? 2.551 5.093 -17.885 1.00 96.88 265 ASN A C 1
ATOM 2236 O O . ASN A 1 265 ? 2.467 6.147 -18.508 1.00 96.88 265 ASN A O 1
ATOM 2240 N N . MET A 1 266 ? 3.512 4.194 -18.118 1.00 97.25 266 MET A N 1
ATOM 2241 C CA . MET A 1 266 ? 4.546 4.381 -19.139 1.00 97.25 266 MET A CA 1
ATOM 2242 C C . MET A 1 266 ? 3.947 4.429 -20.550 1.00 97.25 266 MET A C 1
ATOM 2244 O O . MET A 1 266 ? 4.344 5.261 -21.352 1.00 97.25 266 MET A O 1
ATOM 2248 N N . GLY A 1 267 ? 2.946 3.597 -20.849 1.00 97.38 267 GLY A N 1
ATOM 2249 C CA . GLY A 1 267 ? 2.244 3.606 -22.133 1.00 97.38 267 GLY A CA 1
ATOM 2250 C C . GLY A 1 267 ? 1.513 4.920 -22.404 1.00 97.38 267 GLY A C 1
ATOM 2251 O O . GLY A 1 267 ? 1.595 5.427 -23.514 1.00 97.38 267 GLY A O 1
ATOM 2252 N N . LYS A 1 268 ? 0.858 5.501 -21.389 1.00 97.31 268 LYS A N 1
ATOM 2253 C CA . LYS A 1 268 ? 0.212 6.823 -21.495 1.00 97.31 268 LYS A CA 1
ATOM 2254 C C . LYS A 1 268 ? 1.215 7.962 -21.668 1.00 97.31 268 LYS A C 1
ATOM 2256 O O . LYS A 1 268 ? 0.958 8.886 -22.425 1.00 97.31 268 LYS A O 1
ATOM 2261 N N . MET A 1 269 ? 2.349 7.891 -20.972 1.00 97.75 269 MET A N 1
ATOM 2262 C CA . MET A 1 269 ? 3.438 8.852 -21.148 1.00 97.75 269 MET A CA 1
ATOM 2263 C C . MET A 1 269 ? 3.995 8.787 -22.577 1.00 97.75 269 MET A C 1
ATOM 2265 O O . MET A 1 269 ? 4.159 9.816 -23.220 1.00 97.75 269 MET A O 1
ATOM 2269 N N . LEU A 1 270 ? 4.251 7.582 -23.094 1.00 97.25 270 LEU A N 1
ATOM 2270 C CA . LEU A 1 270 ? 4.740 7.398 -24.462 1.00 97.25 270 LEU A CA 1
ATOM 2271 C C . LEU A 1 270 ? 3.706 7.836 -25.501 1.00 97.25 270 LEU A C 1
ATOM 2273 O O . LEU A 1 270 ? 4.085 8.437 -26.496 1.00 97.25 270 LEU A O 1
ATOM 2277 N N . GLU A 1 271 ? 2.417 7.611 -25.252 1.00 97.50 271 GLU A N 1
ATOM 2278 C CA . GLU A 1 271 ? 1.331 8.124 -26.095 1.00 97.50 271 GLU A CA 1
ATOM 2279 C C . GLU A 1 271 ? 1.325 9.650 -26.158 1.00 97.50 271 GLU A C 1
ATOM 2281 O O . GLU A 1 271 ? 1.244 10.206 -27.247 1.00 97.50 271 GLU A O 1
ATOM 2286 N N . PHE A 1 272 ? 1.487 10.321 -25.016 1.00 96.88 272 PHE A N 1
ATOM 2287 C CA . PHE A 1 272 ? 1.590 11.778 -24.956 1.00 96.88 272 PHE A CA 1
ATOM 2288 C C . PHE A 1 272 ? 2.794 12.319 -25.744 1.00 96.88 272 PHE A C 1
ATOM 2290 O O . PHE A 1 272 ? 2.679 13.338 -26.416 1.00 96.88 272 PHE A O 1
ATOM 2297 N N . VAL A 1 273 ? 3.943 11.639 -25.689 1.00 96.06 273 VAL A N 1
ATOM 2298 C CA . VAL A 1 273 ? 5.186 12.131 -26.312 1.00 96.06 273 VAL A CA 1
ATOM 2299 C C . VAL A 1 273 ? 5.332 11.734 -27.781 1.00 96.06 273 VAL A C 1
ATOM 2301 O O . VAL A 1 273 ? 5.843 12.518 -28.572 1.00 96.06 273 VAL A O 1
ATOM 2304 N N . THR A 1 274 ? 4.916 10.522 -28.146 1.00 93.94 274 THR A N 1
ATOM 2305 C CA . THR A 1 274 ? 5.168 9.921 -29.471 1.00 93.94 274 THR A CA 1
ATOM 2306 C C . THR A 1 274 ? 3.903 9.776 -30.320 1.00 93.94 274 THR A C 1
ATOM 2308 O O . THR A 1 274 ? 3.982 9.380 -31.479 1.00 93.94 274 THR A O 1
ATOM 2311 N N . GLY A 1 275 ? 2.719 10.019 -29.749 1.00 93.69 275 GLY A N 1
ATOM 2312 C CA . GLY A 1 275 ? 1.425 9.769 -30.393 1.00 93.69 275 GLY A CA 1
ATOM 2313 C C . GLY A 1 275 ? 1.027 8.288 -30.471 1.00 93.69 275 GLY A C 1
ATOM 2314 O O . GLY A 1 275 ? -0.082 7.966 -30.893 1.00 93.69 275 GLY A O 1
ATOM 2315 N N . ALA A 1 276 ? 1.896 7.360 -30.056 1.00 91.56 276 ALA A N 1
ATOM 2316 C CA . ALA A 1 276 ? 1.616 5.930 -30.050 1.00 91.56 276 ALA A CA 1
ATOM 2317 C C . ALA A 1 276 ? 1.591 5.377 -28.624 1.00 91.56 276 ALA A C 1
ATOM 2319 O O . ALA A 1 276 ? 2.458 5.691 -27.819 1.00 91.56 276 ALA A O 1
ATOM 2320 N N . ASN A 1 277 ? 0.639 4.485 -28.328 1.00 95.81 277 ASN A N 1
ATOM 2321 C CA . ASN A 1 277 ? 0.565 3.777 -27.048 1.00 95.81 277 ASN A CA 1
ATOM 2322 C C . ASN A 1 277 ? 1.019 2.306 -27.196 1.00 95.81 277 ASN A C 1
ATOM 2324 O O . ASN A 1 277 ? 0.212 1.441 -27.570 1.00 95.81 277 ASN A O 1
ATOM 2328 N N . PRO A 1 278 ? 2.288 1.966 -26.894 1.00 90.50 278 PRO A N 1
ATOM 2329 C CA . PRO A 1 278 ? 2.788 0.598 -27.033 1.00 90.50 278 PRO A CA 1
ATOM 2330 C C . PRO A 1 278 ? 2.123 -0.381 -26.060 1.00 90.50 278 PRO A C 1
ATOM 2332 O O . PRO A 1 278 ? 1.970 -1.559 -26.387 1.00 90.50 278 PRO A O 1
ATOM 2335 N N . TYR A 1 279 ? 1.677 0.094 -24.890 1.00 95.81 279 TYR A N 1
ATOM 2336 C CA . TYR A 1 279 ? 0.935 -0.718 -23.923 1.00 95.81 279 TYR A CA 1
ATOM 2337 C C . TYR A 1 279 ? -0.404 -1.191 -24.497 1.00 95.81 279 TYR A C 1
ATOM 2339 O O . TYR A 1 279 ? -0.720 -2.380 -24.414 1.00 95.81 279 TYR A O 1
ATOM 2347 N N . ALA A 1 280 ? -1.167 -0.287 -25.119 1.00 93.50 280 ALA A N 1
ATOM 2348 C CA . ALA A 1 280 ? -2.433 -0.629 -25.764 1.00 93.50 280 ALA A CA 1
ATOM 2349 C C . ALA A 1 280 ? -2.220 -1.631 -26.915 1.00 93.50 280 ALA A C 1
ATOM 2351 O O . ALA A 1 280 ? -2.913 -2.648 -26.997 1.00 93.50 280 ALA A O 1
ATOM 2352 N N . LYS A 1 281 ? -1.192 -1.408 -27.748 1.00 88.25 281 LYS A N 1
ATOM 2353 C CA . LYS A 1 281 ? -0.811 -2.315 -28.849 1.00 88.25 281 LYS A CA 1
ATOM 2354 C C . LYS A 1 281 ? -0.350 -3.695 -28.362 1.00 88.25 281 LYS A C 1
ATOM 2356 O O . LYS A 1 281 ? -0.535 -4.689 -29.063 1.00 88.25 281 LYS A O 1
ATOM 2361 N N . ALA A 1 282 ? 0.220 -3.790 -27.160 1.00 89.38 282 ALA A N 1
ATOM 2362 C CA . ALA A 1 282 ? 0.743 -5.044 -26.623 1.00 89.38 282 ALA A CA 1
ATOM 2363 C C . ALA A 1 282 ? -0.334 -6.102 -26.339 1.00 89.38 282 ALA A C 1
ATOM 2365 O O . ALA A 1 282 ? 0.009 -7.289 -26.340 1.00 89.38 282 ALA A O 1
ATOM 2366 N N . LYS A 1 283 ? -1.606 -5.709 -26.149 1.00 93.00 283 LYS A N 1
ATOM 2367 C CA . LYS A 1 283 ? -2.744 -6.616 -25.879 1.00 93.00 283 LYS A CA 1
ATOM 2368 C C . LYS A 1 283 ? -2.419 -7.652 -24.787 1.00 93.00 283 LYS A C 1
ATOM 2370 O O . LYS A 1 283 ? -2.627 -8.850 -24.957 1.00 93.00 283 LYS A O 1
ATOM 2375 N N . ILE A 1 284 ? -1.835 -7.187 -23.680 1.00 91.00 284 ILE A N 1
ATOM 2376 C CA . ILE A 1 284 ? -1.389 -8.055 -22.581 1.00 91.00 284 ILE A CA 1
ATOM 2377 C C . ILE A 1 284 ? -2.606 -8.644 -21.862 1.00 91.00 284 ILE A C 1
ATOM 2379 O O . ILE A 1 284 ? -3.465 -7.907 -21.374 1.00 91.00 284 ILE A O 1
ATOM 2383 N N . VAL A 1 285 ? -2.638 -9.973 -21.749 1.00 89.00 285 VAL A N 1
ATOM 2384 C CA . VAL A 1 285 ? -3.640 -10.702 -20.966 1.00 89.00 285 VAL A CA 1
ATOM 2385 C C . VAL A 1 285 ? -3.215 -10.725 -19.500 1.00 89.00 285 VAL A C 1
ATOM 2387 O O . VAL A 1 285 ? -2.090 -11.099 -19.167 1.00 89.00 285 VAL A O 1
ATOM 2390 N N . TRP A 1 286 ? -4.129 -10.321 -18.621 1.00 86.12 286 TRP A N 1
ATOM 2391 C CA . TRP A 1 286 ? -3.907 -10.272 -17.180 1.00 86.12 286 TRP A CA 1
ATOM 2392 C C . TRP A 1 286 ? -4.755 -11.328 -16.485 1.00 86.12 286 TRP A C 1
ATOM 2394 O O . TRP A 1 286 ? -5.965 -11.392 -16.702 1.00 86.12 286 TRP A O 1
ATOM 2404 N N . THR A 1 287 ? -4.136 -12.110 -15.606 1.00 79.88 287 THR A N 1
ATOM 2405 C CA . THR A 1 287 ? -4.864 -13.052 -14.757 1.00 79.88 287 THR A CA 1
ATOM 2406 C C . THR A 1 287 ? -5.740 -12.270 -13.778 1.00 79.88 287 THR A C 1
ATOM 2408 O O . THR A 1 287 ? -5.273 -11.324 -13.134 1.00 79.88 287 THR A O 1
ATOM 2411 N N . LYS A 1 288 ? -7.018 -12.652 -13.640 1.00 70.19 288 LYS A N 1
ATOM 2412 C CA . LYS A 1 288 ? -7.873 -12.118 -12.572 1.00 70.19 288 LYS A CA 1
ATOM 2413 C C . LYS A 1 288 ? -7.274 -12.548 -11.233 1.00 70.19 288 LYS A C 1
ATOM 2415 O O . LYS A 1 288 ? -7.256 -13.731 -10.911 1.00 70.19 288 LYS A O 1
ATOM 2420 N N . GLN A 1 289 ? -6.746 -11.594 -10.473 1.00 65.12 289 GLN A N 1
ATOM 2421 C CA . GLN A 1 289 ? -6.213 -11.880 -9.146 1.00 65.12 289 GLN A CA 1
ATOM 2422 C C . GLN A 1 289 ? -7.368 -12.077 -8.163 1.00 65.12 289 GLN A C 1
ATOM 2424 O O . GLN A 1 289 ? -8.237 -11.210 -8.054 1.00 65.12 289 GLN A O 1
ATOM 2429 N N . SER A 1 290 ? -7.356 -13.185 -7.420 1.00 60.56 290 SER A N 1
ATOM 2430 C CA . SER A 1 290 ? -8.219 -13.350 -6.252 1.00 60.56 290 SER A CA 1
ATOM 2431 C C . SER A 1 290 ? -7.824 -12.310 -5.206 1.00 60.56 290 SER A C 1
ATOM 2433 O O . SER A 1 290 ? -6.675 -12.257 -4.760 1.00 60.56 290 SER A O 1
ATOM 2435 N N . ILE A 1 291 ? -8.761 -11.445 -4.833 1.00 64.44 291 ILE A N 1
ATOM 2436 C CA . ILE A 1 291 ? -8.542 -10.478 -3.761 1.00 64.44 291 ILE A CA 1
ATOM 2437 C C . ILE A 1 291 ? -8.776 -11.225 -2.453 1.00 64.44 291 ILE A C 1
ATOM 2439 O O . ILE A 1 291 ? -9.926 -11.487 -2.113 1.00 64.44 291 ILE A O 1
ATOM 2443 N N . ASP A 1 292 ? -7.703 -11.550 -1.734 1.00 62.88 292 ASP A N 1
ATOM 2444 C CA . ASP A 1 292 ? -7.817 -12.023 -0.355 1.00 62.88 292 ASP A CA 1
ATOM 2445 C C . ASP A 1 292 ? -8.407 -10.898 0.510 1.00 62.88 292 ASP A C 1
ATOM 2447 O O . ASP A 1 292 ? -7.916 -9.759 0.518 1.00 62.88 292 ASP A O 1
ATOM 2451 N N . ARG A 1 293 ? -9.528 -11.188 1.171 1.00 74.56 293 ARG A N 1
ATOM 2452 C CA . ARG A 1 293 ? -10.281 -10.221 1.969 1.00 74.56 293 ARG A CA 1
ATOM 2453 C C . ARG A 1 293 ? -10.379 -10.729 3.382 1.00 74.56 293 ARG A C 1
ATOM 2455 O O . ARG A 1 293 ? -10.978 -11.763 3.638 1.00 74.56 293 ARG A O 1
ATOM 2462 N N . THR A 1 294 ? -9.894 -9.913 4.303 1.00 80.25 294 THR A N 1
ATOM 2463 C CA . THR A 1 294 ? -10.166 -10.129 5.717 1.00 80.25 294 THR A CA 1
ATOM 2464 C C . THR A 1 294 ? -11.538 -9.582 6.083 1.00 80.25 294 THR A C 1
ATOM 2466 O O . THR A 1 294 ? -11.879 -8.448 5.707 1.00 80.25 294 THR A O 1
ATOM 2469 N N . TRP A 1 295 ? -12.280 -10.391 6.828 1.00 83.31 295 TRP A N 1
ATOM 2470 C CA . TRP A 1 295 ? -13.601 -10.103 7.367 1.00 83.31 295 TRP A CA 1
ATOM 2471 C C . TRP A 1 295 ? -13.502 -9.925 8.879 1.00 83.31 295 TRP A C 1
ATOM 2473 O O . TRP A 1 295 ? -12.581 -10.442 9.499 1.00 83.31 295 TRP A O 1
ATOM 2483 N N . VAL A 1 296 ? -14.411 -9.126 9.428 1.00 88.06 296 VAL A N 1
ATOM 2484 C CA . VAL A 1 296 ? -14.628 -8.991 10.870 1.00 88.06 296 VAL A CA 1
ATOM 2485 C C . VAL A 1 296 ? -16.119 -9.175 11.080 1.00 88.06 296 VAL A C 1
ATOM 2487 O O . VAL A 1 296 ? -16.904 -8.513 10.395 1.00 88.06 296 VAL A O 1
ATOM 2490 N N . PHE A 1 297 ? -16.506 -10.060 11.991 1.00 88.94 297 PHE A N 1
ATOM 2491 C CA . PHE A 1 297 ? -17.901 -10.309 12.355 1.00 88.94 297 PHE A CA 1
ATOM 2492 C C . PHE A 1 297 ? -18.238 -9.754 13.743 1.00 88.94 297 PHE A C 1
ATOM 2494 O O . PHE A 1 297 ? -17.401 -9.146 14.407 1.00 88.94 297 PHE A O 1
ATOM 2501 N N . LYS A 1 298 ? -19.496 -9.911 14.177 1.00 89.31 298 LYS A N 1
ATOM 2502 C CA . LYS A 1 298 ? -20.010 -9.287 15.410 1.00 89.31 298 LYS A CA 1
ATOM 2503 C C . LYS A 1 298 ? -19.211 -9.677 16.660 1.00 89.31 298 LYS A C 1
ATOM 2505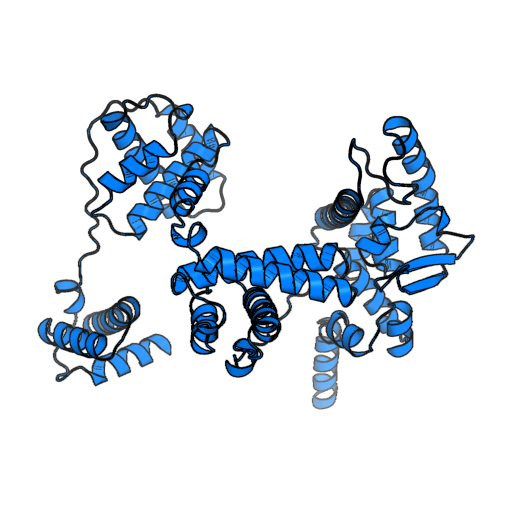 O O . LYS A 1 298 ? -18.986 -8.813 17.503 1.00 89.31 298 LYS A O 1
ATOM 2510 N N . ASP A 1 299 ? -18.766 -10.926 16.772 1.00 90.69 299 ASP A N 1
ATOM 2511 C CA . ASP A 1 299 ? -18.031 -11.393 17.956 1.00 90.69 299 ASP A CA 1
ATOM 2512 C C . ASP A 1 299 ? -16.584 -10.892 17.972 1.00 90.69 299 ASP A C 1
ATOM 2514 O O . ASP A 1 299 ? -16.125 -10.363 18.984 1.00 90.69 299 ASP A O 1
ATOM 2518 N N . GLU A 1 300 ? -15.905 -10.924 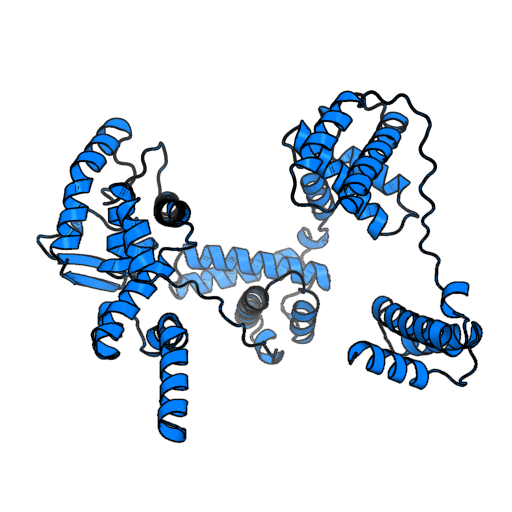16.823 1.00 92.94 300 GLU A N 1
ATOM 2519 C CA . GLU A 1 300 ? -14.582 -10.312 16.653 1.00 92.94 300 GLU A CA 1
ATOM 2520 C C . GLU A 1 300 ? -14.634 -8.800 16.906 1.00 92.94 300 GLU A C 1
ATOM 2522 O O . GLU A 1 300 ? -13.774 -8.254 17.592 1.00 92.94 300 GLU A O 1
ATOM 2527 N N . TRP A 1 301 ? -15.675 -8.112 16.422 1.00 94.88 301 TRP A N 1
ATOM 2528 C CA . TRP A 1 301 ? -15.903 -6.696 16.716 1.00 94.88 301 TRP A CA 1
ATOM 2529 C C . TRP A 1 301 ? -16.020 -6.437 18.220 1.00 94.88 301 TRP A C 1
ATOM 2531 O O . TRP A 1 301 ? -15.373 -5.519 18.720 1.00 94.88 301 TRP A O 1
ATOM 2541 N N . LYS A 1 302 ? -16.811 -7.236 18.952 1.00 94.69 302 LYS A N 1
ATOM 2542 C CA . LYS A 1 302 ? -16.952 -7.095 20.411 1.00 94.69 302 LYS A CA 1
ATOM 2543 C C . LYS A 1 302 ? -15.607 -7.271 21.119 1.00 94.69 302 LYS A C 1
ATOM 2545 O O . LYS A 1 302 ? -15.290 -6.469 21.993 1.00 94.69 302 LYS A O 1
ATOM 2550 N N . ALA A 1 303 ? -14.809 -8.262 20.719 1.00 95.00 303 ALA A N 1
ATOM 2551 C CA . ALA A 1 303 ? -13.487 -8.507 21.295 1.00 95.00 303 ALA A CA 1
ATOM 2552 C C . ALA A 1 303 ? -12.503 -7.353 21.024 1.00 95.00 303 ALA A C 1
ATOM 2554 O O . ALA A 1 303 ? -11.840 -6.864 21.944 1.00 95.00 303 ALA A O 1
ATOM 2555 N N . ILE A 1 304 ? -12.448 -6.869 19.777 1.00 96.56 304 ILE A N 1
ATOM 2556 C CA . ILE A 1 304 ? -11.587 -5.746 19.376 1.00 96.56 304 ILE A CA 1
ATOM 2557 C C . ILE A 1 304 ? -12.015 -4.461 20.091 1.00 96.56 304 ILE A C 1
ATOM 2559 O O . ILE A 1 304 ? -11.190 -3.768 20.677 1.00 96.56 304 ILE A O 1
ATOM 2563 N N . PHE A 1 305 ? -13.310 -4.140 20.082 1.00 96.44 305 PHE A N 1
ATOM 2564 C CA . PHE A 1 305 ? -13.823 -2.917 20.697 1.00 96.44 305 PHE A CA 1
ATOM 2565 C C . PHE A 1 305 ? -13.699 -2.935 22.230 1.00 96.44 305 PHE A C 1
ATOM 2567 O O . PHE A 1 305 ? -13.363 -1.918 22.843 1.00 96.44 305 PHE A O 1
ATOM 2574 N N . GLY A 1 306 ? -13.923 -4.097 22.852 1.00 95.88 306 GLY A N 1
ATOM 2575 C CA . GLY A 1 306 ? -13.790 -4.292 24.295 1.00 95.88 306 GLY A CA 1
ATOM 2576 C C . GLY A 1 306 ? -12.366 -4.054 24.799 1.00 95.88 306 GLY A C 1
ATOM 2577 O O . GLY A 1 306 ? -12.190 -3.378 25.809 1.00 95.88 306 GLY A O 1
ATOM 2578 N N . SER A 1 307 ? -11.360 -4.519 24.050 1.00 95.56 307 SER A N 1
ATOM 2579 C CA . SER A 1 307 ? -9.928 -4.382 24.374 1.00 95.56 307 SER A CA 1
ATOM 2580 C C . SER A 1 307 ? -9.256 -3.118 23.805 1.00 95.56 307 SER A C 1
ATOM 2582 O O . SER A 1 307 ? -8.041 -2.935 23.940 1.00 95.56 307 SER A O 1
ATOM 2584 N N . ALA A 1 308 ? -10.016 -2.239 23.147 1.00 97.00 308 ALA A N 1
ATOM 2585 C CA . ALA A 1 308 ? -9.520 -0.982 22.593 1.00 97.00 308 ALA A CA 1
ATOM 2586 C C . ALA A 1 308 ? -9.412 0.126 23.656 1.00 97.00 308 ALA A C 1
ATOM 2588 O O . ALA A 1 308 ? -10.305 0.293 24.489 1.00 97.00 308 ALA A O 1
ATOM 2589 N N . THR A 1 309 ? -8.339 0.914 23.582 1.00 97.00 309 THR A N 1
ATOM 2590 C CA . THR A 1 309 ? -8.172 2.184 24.308 1.00 97.00 309 THR A CA 1
ATOM 2591 C C . THR A 1 309 ? -9.168 3.233 23.805 1.00 97.00 309 THR A C 1
ATOM 2593 O O . THR A 1 309 ? -9.790 3.065 22.753 1.00 97.00 309 THR A O 1
ATOM 2596 N N . THR A 1 310 ? -9.323 4.345 24.526 1.00 96.44 310 THR A N 1
ATOM 2597 C CA . THR A 1 310 ? -10.279 5.409 24.178 1.00 96.44 310 THR A CA 1
ATOM 2598 C C . THR A 1 310 ? -10.071 5.940 22.755 1.00 96.44 310 THR A C 1
ATOM 2600 O O . THR A 1 310 ? -11.018 5.979 21.969 1.00 96.44 310 THR A O 1
ATOM 2603 N N . VAL A 1 311 ? -8.832 6.279 22.381 1.00 96.88 311 VAL A N 1
ATOM 2604 C CA . VAL A 1 311 ? -8.509 6.812 21.045 1.00 96.88 311 VAL A CA 1
ATOM 2605 C C . VAL A 1 311 ? -8.703 5.774 19.932 1.00 96.88 311 VAL A C 1
ATOM 2607 O O . VAL A 1 311 ? -9.207 6.092 18.850 1.00 96.88 311 VAL A O 1
ATOM 2610 N N . GLU A 1 312 ? -8.379 4.505 20.189 1.00 97.56 312 GLU A N 1
ATOM 2611 C CA . GLU A 1 312 ? -8.621 3.424 19.228 1.00 97.56 312 GLU A CA 1
ATOM 2612 C C . GLU A 1 312 ? -10.118 3.184 19.037 1.00 97.56 312 GLU A C 1
ATOM 2614 O O . GLU A 1 312 ? -10.560 2.991 17.904 1.00 97.56 312 GLU A O 1
ATOM 2619 N N . ARG A 1 313 ? -10.920 3.259 20.110 1.00 97.88 313 ARG A N 1
ATOM 2620 C CA . ARG A 1 313 ? -12.385 3.170 20.025 1.00 97.88 313 ARG A CA 1
ATOM 2621 C C . ARG A 1 313 ? -12.949 4.255 19.119 1.00 97.88 313 ARG A C 1
ATOM 2623 O O . ARG A 1 313 ? -13.800 3.929 18.295 1.00 97.88 313 ARG A O 1
ATOM 2630 N N . VAL A 1 314 ? -12.447 5.492 19.194 1.00 97.75 314 VAL A N 1
ATOM 2631 C CA . VAL A 1 314 ? -12.835 6.574 18.268 1.00 97.75 314 VAL A CA 1
ATOM 2632 C C . VAL A 1 314 ? -12.520 6.191 16.820 1.00 97.75 314 VAL A C 1
ATOM 2634 O O . VAL A 1 314 ? -13.409 6.216 15.967 1.00 97.75 314 VAL A O 1
ATOM 2637 N N . ALA A 1 315 ? -11.287 5.764 16.527 1.00 97.31 315 ALA A N 1
ATOM 2638 C CA . ALA A 1 315 ? -10.906 5.347 15.174 1.00 97.31 315 ALA A CA 1
ATOM 2639 C C . ALA A 1 315 ? -11.775 4.181 14.652 1.00 97.31 315 ALA A C 1
ATOM 2641 O O . ALA A 1 315 ? -12.198 4.181 13.488 1.00 97.31 315 ALA A O 1
ATOM 2642 N N . LEU A 1 316 ? -12.079 3.211 15.521 1.00 97.31 316 LEU A N 1
ATOM 2643 C CA . LEU A 1 316 ? -12.926 2.059 15.226 1.00 97.31 316 LEU A CA 1
ATOM 2644 C C . LEU A 1 316 ? -14.368 2.476 14.923 1.00 97.31 316 LEU A C 1
ATOM 2646 O O . LEU A 1 316 ? -14.867 2.091 13.869 1.00 97.31 316 LEU A O 1
ATOM 2650 N N . VAL A 1 317 ? -15.035 3.281 15.763 1.00 96.94 317 VAL A N 1
ATOM 2651 C CA . VAL A 1 317 ? -16.435 3.694 15.513 1.00 96.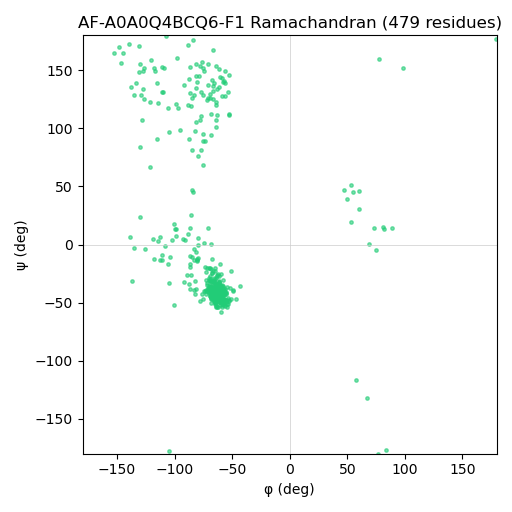94 317 VAL A CA 1
ATOM 2652 C C . VAL A 1 317 ? -16.571 4.596 14.292 1.00 96.94 317 VAL A C 1
ATOM 2654 O O . VAL A 1 317 ? -17.562 4.503 13.568 1.00 96.94 317 VAL A O 1
ATOM 2657 N N . LEU A 1 318 ? -15.563 5.412 13.981 1.00 96.25 318 LEU A N 1
ATOM 2658 C CA . LEU A 1 318 ? -15.567 6.203 12.752 1.00 96.25 318 LEU A CA 1
ATOM 2659 C C . LEU A 1 318 ? -15.466 5.303 11.506 1.00 96.25 318 LEU A C 1
ATOM 2661 O O . LEU A 1 318 ? -16.128 5.546 10.496 1.00 96.25 318 LEU A O 1
ATOM 2665 N N . CYS A 1 319 ? -14.706 4.208 11.564 1.00 94.56 319 CYS A N 1
ATOM 2666 C CA . CYS A 1 319 ? -14.636 3.255 10.453 1.00 94.56 319 CYS A CA 1
ATOM 2667 C C . CYS A 1 319 ? -15.861 2.322 10.386 1.00 94.56 319 CYS A C 1
ATOM 2669 O O . CYS A 1 319 ? -16.440 2.157 9.314 1.00 94.56 319 CYS A O 1
ATOM 2671 N N . ALA A 1 320 ? -16.247 1.714 11.509 1.00 93.81 320 ALA A N 1
ATOM 2672 C CA . ALA A 1 320 ? -17.258 0.659 11.617 1.00 93.81 320 ALA A CA 1
ATOM 2673 C C . ALA A 1 320 ? -18.691 1.161 11.837 1.00 93.81 320 ALA A C 1
ATOM 2675 O O . ALA A 1 320 ? -19.628 0.453 11.488 1.00 93.81 320 ALA A O 1
ATOM 2676 N N . GLY A 1 321 ? -18.869 2.347 12.422 1.00 92.31 321 GLY A N 1
ATOM 2677 C CA . GLY A 1 321 ? -20.176 2.953 12.706 1.00 92.31 321 GLY A CA 1
ATOM 2678 C C . GLY A 1 321 ? -20.536 4.087 11.746 1.00 92.31 321 GLY A C 1
ATOM 2679 O O . GLY A 1 321 ? -21.697 4.245 11.385 1.00 92.31 321 GLY A O 1
ATOM 2680 N N . MET A 1 322 ? -19.540 4.844 11.277 1.00 92.94 322 MET A N 1
ATOM 2681 C CA . MET A 1 322 ? -19.752 5.945 10.324 1.00 92.94 322 MET A CA 1
ATOM 2682 C C . MET A 1 322 ? -19.335 5.602 8.894 1.00 92.94 322 MET A C 1
ATOM 2684 O O . MET A 1 322 ? -19.658 6.351 7.965 1.00 92.94 322 MET A O 1
ATOM 2688 N N . GLY A 1 323 ? -18.637 4.482 8.686 1.00 90.69 323 GLY A N 1
ATOM 2689 C CA . GLY A 1 323 ? -18.147 4.097 7.370 1.00 90.69 323 GLY A CA 1
ATOM 2690 C C . GLY A 1 323 ? -17.206 5.151 6.795 1.00 90.69 323 GLY A C 1
ATOM 2691 O O . GLY A 1 323 ? -17.395 5.555 5.653 1.00 90.69 323 GLY A O 1
ATOM 2692 N N . LEU A 1 324 ? -16.238 5.666 7.557 1.00 91.62 324 LEU A N 1
ATOM 2693 C CA . LEU A 1 324 ? -15.226 6.602 7.049 1.00 91.62 324 LEU A CA 1
ATOM 2694 C C . LEU A 1 324 ? -14.026 5.862 6.440 1.00 91.62 324 LEU A C 1
ATOM 2696 O O . LEU A 1 324 ? -13.731 4.715 6.776 1.00 91.62 324 LEU A O 1
ATOM 2700 N N . ARG A 1 325 ? -13.334 6.490 5.483 1.00 90.12 325 ARG A N 1
ATOM 2701 C CA . ARG A 1 325 ? -12.029 6.009 4.992 1.00 90.12 325 ARG A CA 1
ATOM 2702 C C . ARG A 1 325 ? -10.920 6.457 5.941 1.00 90.12 325 ARG A C 1
ATOM 2704 O O . ARG A 1 325 ? -11.032 7.505 6.556 1.00 90.12 325 ARG A O 1
ATOM 2711 N N . ARG A 1 326 ? -9.790 5.741 5.960 1.00 91.75 326 ARG A N 1
ATOM 2712 C CA . ARG A 1 326 ? -8.616 6.084 6.790 1.00 91.75 326 ARG A CA 1
ATOM 2713 C C . ARG A 1 326 ? -8.217 7.559 6.709 1.00 91.75 326 ARG A C 1
ATOM 2715 O O . ARG A 1 326 ? -7.987 8.175 7.736 1.00 91.75 326 ARG A O 1
ATOM 2722 N N . ASN A 1 327 ? -8.145 8.114 5.495 1.00 89.38 327 ASN A N 1
ATOM 2723 C CA . ASN A 1 327 ? -7.782 9.522 5.332 1.00 89.38 327 ASN A CA 1
ATOM 2724 C C . ASN A 1 327 ? -8.864 10.464 5.859 1.00 89.38 327 ASN A C 1
ATOM 2726 O O . ASN A 1 327 ? -8.523 11.452 6.474 1.00 89.38 327 ASN A O 1
ATOM 2730 N N . GLU A 1 328 ? -10.141 10.131 5.654 1.00 91.88 328 GLU A N 1
ATOM 2731 C CA . GLU A 1 328 ? -11.265 10.929 6.162 1.00 91.88 328 GLU A CA 1
ATOM 2732 C C . GLU A 1 328 ? -11.264 10.947 7.696 1.00 91.88 328 GLU A C 1
ATOM 2734 O O . GLU A 1 328 ? -11.504 11.989 8.277 1.00 91.88 328 GLU A O 1
ATOM 2739 N N . VAL A 1 329 ? -10.932 9.824 8.346 1.00 94.31 329 VAL A N 1
ATOM 2740 C CA . VAL A 1 329 ? -10.742 9.758 9.807 1.00 94.31 329 VAL A CA 1
ATOM 2741 C C . VAL A 1 329 ? -9.548 10.601 10.249 1.00 94.31 329 VAL A C 1
ATOM 2743 O O . VAL A 1 329 ? -9.642 11.333 11.225 1.00 94.31 329 VAL A O 1
ATOM 2746 N N . ALA A 1 330 ? -8.424 10.492 9.536 1.00 92.50 330 ALA A N 1
ATOM 2747 C CA . ALA A 1 330 ? -7.205 11.216 9.871 1.00 92.50 330 ALA A CA 1
ATOM 2748 C C . ALA A 1 330 ? -7.359 12.732 9.709 1.00 92.50 330 ALA A C 1
ATOM 2750 O O . ALA A 1 330 ? -6.803 13.468 10.502 1.00 92.50 330 ALA A O 1
ATOM 2751 N N . THR A 1 331 ? -8.099 13.212 8.712 1.00 90.25 331 THR A N 1
ATOM 2752 C CA . THR A 1 331 ? -8.238 14.652 8.439 1.00 90.25 331 THR A CA 1
ATOM 2753 C C . THR A 1 331 ? -9.521 15.263 9.003 1.00 90.25 331 THR A C 1
ATOM 2755 O O . THR A 1 331 ? -9.833 16.401 8.662 1.00 90.25 331 THR A O 1
ATOM 2758 N N . LEU A 1 332 ? -10.299 14.516 9.794 1.00 93.69 332 LEU A N 1
ATOM 2759 C CA . LEU A 1 332 ? -11.528 15.015 10.415 1.00 93.69 332 LEU A CA 1
ATOM 2760 C C . LEU A 1 332 ? -11.176 16.015 11.518 1.00 93.69 332 LEU A C 1
ATOM 2762 O O . LEU A 1 332 ? -10.412 15.668 12.420 1.00 93.69 332 LEU A O 1
ATOM 2766 N N . LYS A 1 333 ? -11.742 17.221 11.474 1.00 93.94 333 LYS A N 1
ATOM 2767 C CA . LYS A 1 333 ? -11.528 18.259 12.492 1.00 93.94 333 LYS A CA 1
ATOM 2768 C C . LYS A 1 333 ? -12.656 18.291 13.515 1.00 93.94 333 LYS A C 1
ATOM 2770 O O . LYS A 1 333 ? -13.759 17.831 13.227 1.00 93.94 333 LYS A O 1
ATOM 2775 N N . LEU A 1 334 ? -12.410 18.876 14.690 1.00 93.12 334 LEU A N 1
ATOM 2776 C CA . LEU A 1 334 ? -13.496 19.124 15.649 1.00 93.12 334 LEU A CA 1
ATOM 2777 C C . LEU A 1 334 ? -14.544 20.081 15.083 1.00 93.12 334 LEU A C 1
ATOM 2779 O O . LEU A 1 334 ? -15.734 19.828 15.227 1.00 93.12 334 LEU A O 1
ATOM 2783 N N . SER A 1 335 ? -14.106 21.116 14.365 1.00 93.56 335 SER A N 1
ATOM 2784 C CA . SER A 1 335 ? -14.995 22.045 13.649 1.00 93.56 335 SER A CA 1
ATOM 2785 C C . SER A 1 335 ? -15.872 21.392 12.572 1.00 93.56 335 SER A C 1
ATOM 2787 O O . SER A 1 335 ? -16.862 21.991 12.165 1.00 93.56 335 SER A O 1
ATOM 2789 N N . ASP A 1 336 ? -15.555 20.174 12.117 1.00 93.69 336 ASP A N 1
ATOM 2790 C CA . ASP A 1 336 ? -16.414 19.430 11.190 1.00 93.69 336 ASP A CA 1
ATOM 2791 C C . ASP A 1 336 ? -17.581 18.715 11.914 1.00 93.69 336 ASP A C 1
ATOM 2793 O O . ASP A 1 336 ? -18.440 18.133 11.253 1.00 93.69 336 ASP A O 1
ATOM 2797 N N . ILE A 1 337 ? -17.632 18.721 13.252 1.00 94.50 337 ILE A N 1
ATOM 2798 C CA . ILE A 1 337 ? -18.707 18.120 14.054 1.00 94.50 337 ILE A CA 1
ATOM 2799 C C . ILE A 1 337 ? -19.588 19.239 14.618 1.00 94.50 337 ILE A C 1
ATOM 2801 O O . ILE A 1 337 ? -19.135 20.057 15.416 1.00 94.50 337 ILE A O 1
ATOM 2805 N N . CYS A 1 338 ? -20.862 19.269 14.229 1.00 91.88 338 CYS A N 1
ATOM 2806 C CA . CYS A 1 338 ? -21.826 20.283 14.659 1.00 91.88 338 CYS A CA 1
ATOM 2807 C C . CYS A 1 338 ? -23.089 19.609 15.202 1.00 91.88 338 CYS A C 1
ATOM 2809 O O . CYS A 1 338 ? -23.884 19.040 14.457 1.00 91.88 338 CYS A O 1
ATOM 2811 N N . GLY A 1 339 ? -23.282 19.647 16.523 1.00 90.38 339 GLY A N 1
ATOM 2812 C CA . GLY A 1 339 ? -24.390 18.940 17.168 1.00 90.38 339 GLY A CA 1
ATOM 2813 C C . GLY A 1 339 ? -24.343 17.442 16.858 1.00 90.38 339 GLY A C 1
ATOM 2814 O O . GLY A 1 339 ? -23.377 16.769 17.207 1.00 90.38 339 GLY A O 1
ATOM 2815 N N . ASN A 1 340 ? -25.369 16.932 16.173 1.00 91.56 340 ASN A N 1
ATOM 2816 C CA . ASN A 1 340 ? -25.472 15.520 15.792 1.00 91.56 340 ASN A CA 1
ATOM 2817 C C . ASN A 1 340 ? -25.059 15.252 14.336 1.00 91.56 340 ASN A C 1
ATOM 2819 O O . ASN A 1 340 ? -25.339 14.170 13.823 1.00 91.56 340 ASN A O 1
ATOM 2823 N N . THR A 1 341 ? -24.413 16.198 13.651 1.00 93.94 341 THR A N 1
ATOM 2824 C CA . THR A 1 341 ? -23.955 16.024 12.267 1.00 93.94 341 THR A CA 1
ATOM 2825 C C . THR A 1 341 ? -22.437 16.136 12.147 1.00 93.94 341 THR A C 1
ATOM 2827 O O . THR A 1 341 ? -21.760 16.780 12.949 1.00 93.94 341 THR A O 1
ATOM 2830 N N . MET A 1 342 ? -21.891 15.444 11.146 1.00 93.56 342 MET A N 1
ATOM 2831 C CA . MET A 1 342 ? -20.475 15.441 10.791 1.00 93.56 342 MET A CA 1
ATOM 2832 C C . MET A 1 342 ? -20.305 15.786 9.319 1.00 93.56 342 MET A C 1
ATOM 2834 O O . MET A 1 342 ? -20.830 15.085 8.448 1.00 93.56 342 MET A O 1
ATOM 2838 N N . THR A 1 343 ? -19.500 16.802 9.044 1.00 92.62 343 THR A N 1
ATOM 2839 C CA . THR A 1 343 ? -19.103 17.210 7.701 1.00 92.62 343 THR A CA 1
ATOM 2840 C C . THR A 1 343 ? -17.889 16.409 7.257 1.00 92.62 343 THR A C 1
ATOM 2842 O O . THR A 1 343 ? -16.820 16.446 7.857 1.00 92.62 343 THR A O 1
ATOM 2845 N N . ILE A 1 344 ? -18.033 15.648 6.177 1.00 88.19 344 ILE A N 1
ATOM 2846 C CA . ILE A 1 344 ? -17.002 14.725 5.707 1.00 88.19 344 ILE A CA 1
ATOM 2847 C C . ILE A 1 344 ? -16.484 15.198 4.360 1.00 88.19 344 ILE A C 1
ATOM 2849 O O . ILE A 1 344 ? -17.226 15.284 3.381 1.00 88.19 344 ILE A O 1
ATOM 2853 N N . ARG A 1 345 ? -15.175 15.443 4.300 1.00 83.12 345 ARG A N 1
ATOM 2854 C CA . ARG A 1 345 ? -14.477 15.899 3.095 1.00 83.12 345 ARG A CA 1
ATOM 2855 C C . ARG A 1 345 ? -13.871 14.698 2.369 1.00 83.12 345 ARG A C 1
ATOM 2857 O O . ARG A 1 345 ? -12.838 14.156 2.758 1.00 83.12 345 ARG A O 1
ATOM 2864 N N . GLY A 1 346 ? -14.567 14.215 1.344 1.00 71.38 346 GLY A N 1
ATOM 2865 C CA . GLY A 1 346 ? -14.153 13.071 0.529 1.00 71.38 346 GLY A CA 1
ATOM 2866 C C . GLY A 1 346 ? -13.184 13.434 -0.603 1.00 71.38 346 GLY A C 1
ATOM 2867 O O . GLY A 1 346 ? -12.906 14.597 -0.874 1.00 71.38 346 GLY A O 1
ATOM 2868 N N . LYS A 1 347 ? -12.702 12.420 -1.337 1.00 65.44 347 LYS A N 1
ATOM 2869 C CA . LYS A 1 347 ? -11.857 12.622 -2.533 1.00 65.44 347 LYS A CA 1
ATOM 2870 C C . LYS A 1 347 ? -12.612 13.370 -3.650 1.00 65.44 347 LYS A C 1
ATOM 2872 O O . LYS A 1 347 ? -13.724 12.973 -3.997 1.00 65.44 347 LYS A O 1
ATOM 2877 N N . GLY A 1 348 ? -11.975 14.378 -4.252 1.00 55.03 348 GLY A N 1
ATOM 2878 C CA . GLY A 1 348 ? -12.445 15.152 -5.413 1.00 55.03 348 GLY A CA 1
ATOM 2879 C C . GLY A 1 348 ? -11.438 16.248 -5.807 1.00 55.03 348 GLY A C 1
ATOM 2880 O O . GLY A 1 348 ? -10.423 16.395 -5.130 1.00 55.03 348 GLY A O 1
ATOM 2881 N N . HIS A 1 349 ? -11.695 16.990 -6.891 1.00 44.56 349 HIS A N 1
ATOM 2882 C CA . HIS A 1 349 ? -10.955 18.226 -7.197 1.00 44.56 349 HIS A CA 1
ATOM 2883 C C . HIS A 1 349 ? -11.408 19.360 -6.257 1.00 44.56 349 HIS A C 1
ATOM 2885 O O . HIS A 1 349 ? -12.559 19.373 -5.819 1.00 44.56 349 HIS A O 1
ATOM 2891 N N . GLY A 1 350 ? -10.516 20.302 -5.935 1.00 55.97 350 GLY A N 1
ATOM 2892 C CA . GLY A 1 350 ? -10.821 21.420 -5.031 1.00 55.97 350 GLY A CA 1
ATOM 2893 C C . GLY A 1 350 ? -11.059 20.969 -3.584 1.00 55.97 350 GLY A C 1
ATOM 2894 O O . GLY A 1 350 ? -10.288 20.177 -3.049 1.00 55.97 350 GLY A O 1
ATOM 2895 N N . ALA A 1 351 ? -12.142 21.439 -2.957 1.00 49.72 351 ALA A N 1
ATOM 2896 C CA . ALA A 1 351 ? -12.510 21.107 -1.571 1.00 49.72 351 ALA A CA 1
ATOM 2897 C C . ALA A 1 351 ? -12.944 19.636 -1.354 1.00 49.72 351 ALA A C 1
ATOM 2899 O O . ALA A 1 351 ? -13.264 19.238 -0.232 1.00 49.72 351 ALA A O 1
ATOM 2900 N N . GLY A 1 352 ? -12.945 18.818 -2.412 1.00 61.72 352 GLY A N 1
ATOM 2901 C CA . GLY A 1 352 ? -13.438 17.446 -2.375 1.00 61.72 352 GLY A CA 1
ATOM 2902 C C . GLY A 1 352 ? -14.966 17.370 -2.391 1.00 61.72 352 GLY A C 1
ATOM 2903 O O . GLY A 1 352 ? -15.664 18.380 -2.449 1.00 61.72 352 GLY A O 1
ATOM 2904 N N . LYS A 1 353 ? -15.514 16.150 -2.358 1.00 70.75 353 LYS A N 1
ATOM 2905 C CA . LYS A 1 353 ? -16.961 15.970 -2.158 1.00 70.75 353 LYS A CA 1
ATOM 2906 C C . LYS A 1 353 ? -17.271 16.173 -0.678 1.00 70.75 353 LYS A C 1
ATOM 2908 O O . LYS A 1 353 ? -16.875 15.330 0.127 1.00 70.75 353 LYS A O 1
ATOM 2913 N N . ILE A 1 354 ? -17.959 17.259 -0.344 1.00 80.12 354 ILE A N 1
ATOM 2914 C CA . ILE A 1 354 ? -18.440 17.533 1.011 1.00 80.12 354 ILE A CA 1
ATOM 2915 C C . ILE A 1 354 ? -19.773 16.812 1.193 1.00 80.12 354 ILE A C 1
ATOM 2917 O O . ILE A 1 354 ? -20.670 16.937 0.362 1.00 80.12 354 ILE A O 1
ATOM 2921 N N . VAL A 1 355 ? -19.873 16.000 2.242 1.00 84.81 355 VAL A N 1
ATOM 2922 C CA . VAL A 1 355 ? -21.091 15.263 2.586 1.00 84.81 355 VAL A CA 1
ATOM 2923 C C . VAL A 1 355 ? -21.322 15.387 4.079 1.00 84.81 355 VAL A C 1
ATOM 2925 O O . VAL A 1 355 ? -20.429 15.062 4.858 1.00 84.81 355 VAL A O 1
ATOM 2928 N N . GLU A 1 356 ? -22.521 15.791 4.471 1.00 88.75 356 GLU A N 1
ATOM 2929 C CA . GLU A 1 356 ? -22.946 15.764 5.867 1.00 88.75 356 GLU A CA 1
ATOM 2930 C C . GLU A 1 356 ? -23.556 14.407 6.215 1.00 88.75 356 GLU A C 1
ATOM 2932 O O . GLU A 1 356 ? -24.231 13.773 5.398 1.00 88.75 356 GLU A O 1
ATOM 2937 N N . LYS A 1 357 ? -23.282 13.926 7.428 1.00 90.44 357 LYS A N 1
ATOM 2938 C CA . LYS A 1 357 ? -23.815 12.661 7.929 1.00 90.44 357 LYS A CA 1
ATOM 2939 C C . LYS A 1 357 ? -24.256 12.802 9.375 1.00 90.44 357 LYS A C 1
ATOM 2941 O O . LYS A 1 357 ? -23.515 13.335 10.196 1.00 90.44 357 LYS A O 1
ATOM 2946 N N . GLU A 1 358 ? -25.429 12.269 9.683 1.00 93.06 358 GLU A N 1
ATOM 2947 C CA . GLU A 1 358 ? -25.900 12.164 11.059 1.00 93.06 358 GLU A CA 1
ATOM 2948 C C . GLU A 1 358 ? -25.031 11.181 11.854 1.00 93.06 358 GLU A C 1
ATOM 2950 O O . GLU A 1 358 ? -24.657 10.107 11.367 1.00 93.06 358 GLU A O 1
ATOM 2955 N N . ILE A 1 359 ? -24.689 11.571 13.077 1.00 94.38 359 ILE A N 1
ATOM 2956 C CA . ILE A 1 359 ? -23.852 10.817 13.999 1.00 94.38 359 ILE A CA 1
ATOM 2957 C C . ILE A 1 359 ? -24.773 10.046 14.951 1.00 94.38 359 ILE A C 1
ATOM 2959 O O . ILE A 1 359 ? -25.488 10.664 15.742 1.00 94.38 359 ILE A O 1
ATOM 2963 N N . PRO A 1 360 ? -24.740 8.701 14.957 1.00 94.25 360 PRO A N 1
ATOM 2964 C CA . PRO A 1 360 ? -25.470 7.925 15.949 1.00 94.25 360 PRO A CA 1
ATOM 2965 C C . PRO A 1 360 ? -25.045 8.306 17.373 1.00 94.25 360 PRO A C 1
ATOM 2967 O O . PRO A 1 360 ? -23.853 8.469 17.645 1.00 94.25 360 PRO A O 1
ATOM 2970 N N . LYS A 1 361 ? -26.000 8.367 18.311 1.00 94.81 361 LYS A N 1
ATOM 2971 C CA . LYS A 1 361 ? -25.745 8.742 19.718 1.00 94.81 361 LYS A CA 1
ATOM 2972 C C . LYS A 1 361 ? -24.615 7.928 20.362 1.00 94.81 361 LYS A C 1
ATOM 2974 O O . LYS A 1 361 ? -23.803 8.474 21.101 1.00 94.81 361 LYS A O 1
ATOM 2979 N N . SER A 1 362 ? -24.526 6.636 20.040 1.00 94.31 362 SER A N 1
ATOM 2980 C CA . SER A 1 362 ? -23.460 5.746 20.517 1.00 94.31 362 SER A CA 1
ATOM 2981 C C . SER A 1 362 ? -22.072 6.133 19.997 1.00 94.31 362 SER A C 1
ATOM 2983 O O . SER A 1 362 ? -21.101 6.067 20.743 1.00 94.31 362 SER A O 1
ATOM 2985 N N . VAL A 1 363 ? -21.968 6.578 18.741 1.00 95.31 363 VAL A N 1
ATOM 2986 C CA . VAL A 1 363 ? -20.714 7.073 18.155 1.00 95.31 363 VAL A CA 1
ATOM 2987 C C . VAL A 1 363 ? -20.319 8.392 18.810 1.00 95.31 363 VAL A C 1
ATOM 2989 O O . VAL A 1 363 ? -19.163 8.556 19.195 1.00 95.31 363 VAL A O 1
ATOM 2992 N N . MET A 1 364 ? -21.281 9.303 18.992 1.00 96.44 364 MET A N 1
ATOM 2993 C CA . MET A 1 364 ? -21.032 10.577 19.665 1.00 96.44 364 MET A CA 1
ATOM 2994 C C . MET A 1 364 ? -20.539 10.367 21.100 1.00 96.44 364 MET A C 1
ATOM 2996 O O . MET A 1 364 ? -19.562 10.990 21.497 1.00 96.44 364 MET A O 1
ATOM 3000 N N . ALA A 1 365 ? -21.139 9.444 21.857 1.00 96.44 365 ALA A N 1
ATOM 3001 C CA . ALA A 1 365 ? -20.704 9.136 23.220 1.00 96.44 365 ALA A CA 1
ATOM 3002 C C . ALA A 1 365 ? -19.229 8.693 23.288 1.00 96.44 365 ALA A C 1
ATOM 3004 O O . ALA A 1 365 ? -18.495 9.119 24.177 1.00 96.44 365 ALA A O 1
ATOM 3005 N N . VAL A 1 366 ? -18.769 7.892 22.320 1.00 97.12 366 VAL A N 1
ATOM 3006 C CA . VAL A 1 366 ? -17.361 7.463 22.232 1.00 97.12 366 VAL A CA 1
ATOM 3007 C C . VAL A 1 366 ? -16.436 8.631 21.885 1.00 97.12 366 VAL A C 1
ATOM 3009 O O . VAL A 1 366 ? -15.355 8.737 22.457 1.00 97.12 366 VAL A O 1
ATOM 3012 N N . ILE A 1 367 ? -16.859 9.521 20.980 1.00 96.56 367 ILE A N 1
ATOM 3013 C CA . ILE A 1 367 ? -16.105 10.739 20.648 1.00 96.56 367 ILE A CA 1
ATOM 3014 C C . ILE A 1 367 ? -15.972 11.632 21.886 1.00 96.56 367 ILE A C 1
ATOM 3016 O O . ILE A 1 367 ? -14.866 12.046 22.219 1.00 96.56 367 ILE A O 1
ATOM 3020 N N . GLN A 1 368 ? -17.075 11.876 22.598 1.00 96.31 368 GLN A N 1
ATOM 3021 C CA . GLN A 1 368 ? -17.101 12.714 23.799 1.00 96.31 368 GLN A CA 1
ATOM 3022 C C . GLN A 1 368 ? -16.217 12.152 24.918 1.00 96.31 368 GLN A C 1
ATOM 3024 O O . GLN A 1 368 ? -15.488 12.907 25.554 1.00 96.31 368 GLN A O 1
ATOM 3029 N N . ALA A 1 369 ? -16.202 10.829 25.105 1.00 97.06 369 ALA A N 1
ATOM 3030 C CA . ALA A 1 369 ? -15.335 10.174 26.086 1.00 97.06 369 ALA A CA 1
ATOM 3031 C C . ALA A 1 369 ? -13.832 10.378 25.810 1.00 97.06 369 ALA A C 1
ATOM 3033 O O . ALA A 1 369 ? -13.027 10.329 26.736 1.00 97.06 369 ALA A O 1
ATOM 3034 N N . TYR A 1 370 ? -13.446 10.618 24.554 1.00 97.50 370 TYR A N 1
ATOM 3035 C CA . TYR A 1 370 ? -12.056 10.858 24.161 1.00 97.50 370 TYR A CA 1
ATOM 3036 C C . TYR A 1 370 ? -11.612 12.321 24.306 1.00 97.50 370 TYR A C 1
ATOM 3038 O O . TYR A 1 370 ? -10.423 12.578 24.497 1.00 97.50 370 TYR A O 1
ATOM 3046 N N . LEU A 1 371 ? -12.525 13.297 24.242 1.00 96.75 371 LEU A N 1
ATOM 3047 C CA . LEU A 1 371 ? -12.153 14.720 24.237 1.00 96.75 371 LEU A CA 1
ATOM 3048 C C . LEU A 1 371 ? -11.294 15.164 25.441 1.00 96.75 371 LEU A C 1
ATOM 3050 O O . LEU A 1 371 ? -10.353 15.929 25.219 1.00 96.75 371 LEU A O 1
ATOM 3054 N N . PRO A 1 372 ? -11.515 14.679 26.682 1.00 97.12 372 PRO A N 1
ATOM 3055 C CA . PRO A 1 372 ? -10.631 15.005 27.803 1.00 97.12 372 PRO A CA 1
ATOM 3056 C C . PRO A 1 372 ? -9.195 14.492 27.613 1.00 97.12 372 PRO A C 1
ATOM 3058 O O . PRO A 1 372 ? -8.236 15.199 27.915 1.00 97.12 372 PRO A O 1
ATOM 3061 N N . GLU A 1 373 ? -9.030 13.280 27.075 1.00 96.00 373 GLU A N 1
ATOM 3062 C CA . GLU A 1 373 ? -7.714 12.699 26.774 1.00 96.00 373 GLU A CA 1
ATOM 3063 C C . GLU A 1 373 ? -7.007 13.492 25.668 1.00 96.00 373 GLU A C 1
ATOM 3065 O O . GLU A 1 373 ? -5.825 13.820 25.791 1.00 96.00 373 GLU A O 1
ATOM 3070 N N . ARG A 1 374 ? -7.748 13.876 24.620 1.00 95.38 374 ARG A N 1
ATOM 3071 C CA . ARG A 1 374 ? -7.257 14.753 23.549 1.00 95.38 374 ARG A CA 1
ATOM 3072 C C . ARG A 1 374 ? -6.696 16.061 24.109 1.00 95.38 374 ARG A C 1
ATOM 3074 O O . ARG A 1 374 ? -5.599 16.461 23.731 1.00 95.38 374 ARG A O 1
ATOM 3081 N N . GLU A 1 375 ? -7.426 16.708 25.012 1.00 95.19 375 GLU A N 1
ATOM 3082 C CA . GLU A 1 375 ? -7.015 17.972 25.629 1.00 95.19 375 GLU A CA 1
ATOM 3083 C C . GLU A 1 375 ? -5.714 17.823 26.437 1.00 95.19 375 GLU A C 1
ATOM 3085 O O . GLU A 1 375 ? -4.810 18.652 26.328 1.00 95.19 375 GLU A O 1
ATOM 3090 N N . LEU A 1 376 ? -5.550 16.725 27.182 1.00 95.56 376 LEU A N 1
ATOM 3091 C CA . LEU A 1 376 ? -4.296 16.429 27.888 1.00 95.56 376 LEU A CA 1
ATOM 3092 C C . LEU A 1 376 ? -3.115 16.240 26.925 1.00 95.56 376 LEU A C 1
ATOM 3094 O O . LEU A 1 376 ? -2.012 16.728 27.192 1.00 95.56 376 LEU A O 1
ATOM 3098 N N . ILE A 1 377 ? -3.338 15.567 25.791 1.00 93.25 377 ILE A N 1
ATOM 3099 C CA . ILE A 1 377 ? -2.319 15.405 24.745 1.00 93.25 377 ILE A CA 1
ATOM 3100 C C . ILE A 1 377 ? -1.938 16.776 24.172 1.00 93.25 377 ILE A C 1
ATOM 3102 O O . ILE A 1 377 ? -0.750 17.082 24.059 1.00 93.25 377 ILE A O 1
ATOM 3106 N N . LEU A 1 378 ? -2.914 17.632 23.869 1.00 93.69 378 LEU A N 1
ATOM 3107 C CA . LEU A 1 378 ? -2.655 18.972 23.341 1.00 93.69 378 LEU A CA 1
ATOM 3108 C C . LEU A 1 378 ? -1.900 19.861 24.330 1.00 93.69 378 LEU A C 1
ATOM 3110 O O . LEU A 1 378 ? -0.975 20.556 23.921 1.00 93.69 378 LEU A O 1
ATOM 3114 N N . ARG A 1 379 ? -2.199 19.791 25.630 1.00 93.94 379 ARG A N 1
ATOM 3115 C CA . ARG A 1 379 ? -1.443 20.533 26.655 1.00 93.94 379 ARG A CA 1
ATOM 3116 C C . ARG A 1 379 ? 0.021 20.114 26.730 1.00 93.94 379 ARG A C 1
ATOM 3118 O O . ARG A 1 379 ? 0.888 20.951 26.958 1.00 93.94 379 ARG A O 1
ATOM 3125 N N . LYS A 1 380 ? 0.307 18.824 26.543 1.00 93.31 380 LYS A N 1
ATOM 3126 C CA . LYS A 1 380 ? 1.669 18.281 26.649 1.00 93.31 380 LYS A CA 1
ATOM 3127 C C . LYS A 1 380 ? 2.486 18.450 25.367 1.00 93.31 380 LYS A C 1
ATOM 3129 O O . LYS A 1 380 ? 3.685 18.712 25.431 1.00 93.31 380 LYS A O 1
ATOM 3134 N N . TYR A 1 381 ? 1.862 18.264 24.206 1.00 90.31 381 TYR A N 1
ATOM 3135 C CA . TYR A 1 381 ? 2.557 18.200 22.918 1.00 90.31 381 TYR A CA 1
ATOM 3136 C C . TYR A 1 381 ? 2.269 19.406 22.004 1.00 90.31 381 TYR A C 1
ATOM 3138 O O . TYR A 1 381 ? 3.014 19.610 21.045 1.00 90.31 381 TYR A O 1
ATOM 3146 N N . GLY A 1 382 ? 1.260 20.225 22.303 1.00 89.25 382 GLY A N 1
ATOM 3147 C CA . GLY A 1 382 ? 0.782 21.325 21.459 1.00 89.25 382 GLY A CA 1
ATOM 3148 C C . GLY A 1 382 ? -0.089 20.854 20.288 1.00 89.25 382 GLY A C 1
ATOM 3149 O O . GLY A 1 382 ? -0.014 19.695 19.869 1.00 89.25 382 GLY A O 1
ATOM 3150 N N . ASP A 1 383 ? -0.900 21.757 19.722 1.00 89.25 383 ASP A N 1
ATOM 3151 C CA . ASP A 1 383 ? -1.633 21.468 18.483 1.00 89.25 383 ASP A CA 1
ATOM 3152 C C . ASP A 1 383 ? -0.705 21.576 17.267 1.00 89.25 383 ASP A C 1
ATOM 3154 O O . ASP A 1 383 ? -0.305 22.658 16.840 1.00 89.25 383 ASP A O 1
ATOM 3158 N N . ARG A 1 384 ? -0.364 20.416 16.703 1.00 87.81 384 ARG A N 1
ATOM 3159 C CA . ARG A 1 384 ? 0.431 20.278 15.473 1.00 87.81 384 ARG A CA 1
ATOM 3160 C C . ARG A 1 384 ? -0.360 19.709 14.297 1.00 87.81 384 ARG A C 1
ATOM 3162 O O . ARG A 1 384 ? 0.224 19.406 13.255 1.00 87.81 384 ARG A O 1
ATOM 3169 N N . TYR A 1 385 ? -1.670 19.532 14.464 1.00 87.75 385 TYR A N 1
ATOM 3170 C CA . TYR A 1 385 ? -2.528 18.827 13.512 1.00 87.75 385 TYR A CA 1
ATOM 3171 C C . TYR A 1 385 ? -3.781 19.628 13.143 1.00 87.75 385 TYR A C 1
ATOM 3173 O O . TYR A 1 385 ? -4.759 19.047 12.677 1.00 87.75 385 TYR A O 1
ATOM 3181 N N . HIS A 1 386 ? -3.735 20.955 13.285 1.00 87.94 386 HIS A N 1
ATOM 3182 C CA . HIS A 1 386 ? -4.761 21.884 12.801 1.00 87.94 386 HIS A CA 1
ATOM 3183 C C . HIS A 1 386 ? -6.171 21.517 13.282 1.00 87.94 386 HIS A C 1
ATOM 3185 O O . HIS A 1 386 ? -7.092 21.395 12.465 1.00 87.94 386 HIS A O 1
ATOM 3191 N N . ASP A 1 387 ? -6.310 21.310 14.592 1.00 90.75 387 ASP A N 1
ATOM 3192 C CA . ASP A 1 387 ? -7.563 20.943 15.250 1.00 90.75 387 ASP A CA 1
ATOM 3193 C C . ASP A 1 387 ? -8.187 19.612 14.768 1.00 90.75 387 ASP A C 1
ATOM 3195 O O . ASP A 1 387 ? -9.403 19.404 14.785 1.00 90.75 387 ASP A O 1
ATOM 3199 N N . SER A 1 388 ? -7.348 18.661 14.346 1.00 93.56 388 SER A N 1
ATOM 3200 C CA . SER A 1 388 ? -7.798 17.296 14.042 1.00 93.56 388 SER A CA 1
ATOM 3201 C C . SER A 1 388 ? -8.453 16.644 15.264 1.00 93.56 388 SER A C 1
ATOM 3203 O O . SER A 1 388 ? -8.018 16.847 16.402 1.00 93.56 388 SER A O 1
ATOM 3205 N N . LEU A 1 389 ? -9.496 15.841 15.040 1.00 95.25 389 LEU A N 1
ATOM 3206 C CA . LEU A 1 389 ? -10.201 15.122 16.098 1.00 95.25 389 LEU A CA 1
ATOM 3207 C C . LEU A 1 389 ? -9.234 14.186 16.824 1.00 95.25 389 LEU A C 1
ATOM 3209 O O . LEU A 1 389 ? -9.049 14.323 18.026 1.00 95.25 389 LEU A O 1
ATOM 3213 N N . ILE A 1 390 ? -8.600 13.266 16.093 1.00 95.38 390 ILE A N 1
ATOM 3214 C CA . ILE A 1 390 ? -7.592 12.352 16.639 1.00 95.38 390 ILE A CA 1
ATOM 3215 C C . ILE A 1 390 ? -6.230 13.039 16.587 1.00 95.38 390 ILE A C 1
ATOM 3217 O O . ILE A 1 390 ? -5.826 13.529 15.533 1.00 95.38 390 ILE A O 1
ATOM 3221 N N . VAL A 1 391 ? -5.502 13.024 17.704 1.00 93.38 391 VAL A N 1
ATOM 3222 C CA . VAL A 1 391 ? -4.152 13.597 17.804 1.00 93.38 391 VAL A CA 1
ATOM 3223 C C . VAL A 1 391 ? -3.165 12.574 18.384 1.00 93.38 391 VAL A C 1
ATOM 3225 O O . VAL A 1 391 ? -3.492 11.898 19.361 1.00 93.38 391 VAL A O 1
ATOM 3228 N N . PRO A 1 392 ? -1.967 12.414 17.794 1.00 92.31 392 PRO A N 1
ATOM 3229 C CA . PRO A 1 392 ? -0.957 11.493 18.297 1.00 92.31 392 PRO A CA 1
ATOM 3230 C C . PRO A 1 392 ? -0.183 12.067 19.496 1.00 92.31 392 PRO A C 1
ATOM 3232 O O . PRO A 1 392 ? 0.155 13.253 19.499 1.00 92.31 392 PRO A O 1
ATOM 3235 N N . PRO A 1 393 ? 0.203 11.229 20.475 1.00 91.12 393 PRO A N 1
ATOM 3236 C CA . PRO A 1 393 ? 0.910 11.655 21.683 1.00 91.12 393 PRO A CA 1
ATOM 3237 C C . PRO A 1 393 ? 2.437 11.761 21.486 1.00 91.12 393 PRO A C 1
ATOM 3239 O O . PRO A 1 393 ? 3.212 11.243 22.289 1.00 91.12 393 PRO A O 1
ATOM 3242 N N . PHE A 1 394 ? 2.902 12.387 20.399 1.00 88.69 394 PHE A N 1
ATOM 3243 C CA . PHE A 1 394 ? 4.338 12.532 20.112 1.00 88.69 394 PHE A CA 1
ATOM 3244 C C . PHE A 1 394 ? 4.689 13.772 19.273 1.00 88.69 394 PHE A C 1
ATOM 3246 O O . PHE A 1 394 ? 3.837 14.413 18.652 1.00 88.69 394 PHE A O 1
ATOM 3253 N N . TYR A 1 395 ? 5.981 14.120 19.251 1.00 84.75 395 TYR A N 1
ATOM 3254 C CA . TYR A 1 395 ? 6.527 15.266 18.517 1.00 84.75 395 TYR A CA 1
ATOM 3255 C C . TYR A 1 395 ? 6.653 14.981 17.019 1.00 84.75 395 TYR A C 1
ATOM 3257 O O . TYR A 1 395 ? 7.712 14.628 16.514 1.00 84.75 395 TYR A O 1
ATOM 3265 N N . SER A 1 396 ? 5.542 15.125 16.299 1.00 84.44 396 SER A N 1
ATOM 3266 C CA . SER A 1 396 ? 5.498 15.083 14.836 1.00 84.44 396 SER A CA 1
ATOM 3267 C C . SER A 1 396 ? 4.386 15.993 14.306 1.00 84.44 396 SER A C 1
ATOM 3269 O O . SER A 1 396 ? 3.578 16.501 15.087 1.00 84.44 396 SER A O 1
ATOM 3271 N N . HIS A 1 397 ? 4.362 16.211 12.992 1.00 82.38 397 HIS A N 1
ATOM 3272 C CA . HIS A 1 397 ? 3.351 17.003 12.297 1.00 82.38 397 HIS A CA 1
ATOM 3273 C C . HIS A 1 397 ? 3.049 16.421 10.905 1.00 82.38 397 HIS A C 1
ATOM 3275 O O . HIS A 1 397 ? 3.811 15.616 10.360 1.00 82.38 397 HIS A O 1
ATOM 3281 N N . GLY A 1 398 ? 1.933 16.857 10.319 1.00 80.69 398 GLY A N 1
ATOM 3282 C CA . GLY A 1 398 ? 1.559 16.570 8.933 1.00 80.69 398 GLY A CA 1
ATOM 3283 C C . GLY A 1 398 ? 0.561 15.422 8.740 1.00 80.69 398 GLY A C 1
ATOM 3284 O O . GLY A 1 398 ? 0.506 14.448 9.494 1.00 80.69 398 GLY A O 1
ATOM 3285 N N . GLU A 1 399 ? -0.218 15.517 7.660 1.00 78.75 399 GLU A N 1
ATOM 3286 C CA . GLU A 1 399 ? -1.330 14.603 7.356 1.00 78.75 399 GLU A CA 1
ATOM 3287 C C . GLU A 1 399 ? -0.892 13.146 7.163 1.00 78.75 399 GLU A C 1
ATOM 3289 O O . GLU A 1 399 ? -1.601 12.218 7.550 1.00 78.75 399 GLU A O 1
ATOM 3294 N N . ARG A 1 400 ? 0.292 12.909 6.581 1.00 82.25 400 ARG A N 1
ATOM 3295 C CA . ARG A 1 400 ? 0.810 11.547 6.369 1.00 82.25 400 ARG A CA 1
ATOM 3296 C C . ARG A 1 400 ? 1.095 10.840 7.693 1.00 82.25 400 ARG A C 1
ATOM 3298 O O . ARG A 1 400 ? 0.828 9.641 7.804 1.00 82.25 400 ARG A O 1
ATOM 3305 N N . THR A 1 401 ? 1.621 11.566 8.675 1.00 87.06 401 THR A N 1
ATOM 3306 C CA . THR A 1 401 ? 1.865 11.051 10.025 1.00 87.06 401 THR A CA 1
ATOM 3307 C C . THR A 1 401 ? 0.548 10.653 10.664 1.00 87.06 401 THR A C 1
ATOM 3309 O O . THR A 1 401 ? 0.415 9.529 11.140 1.00 87.06 401 THR A O 1
ATOM 3312 N N . LEU A 1 402 ? -0.456 11.525 10.576 1.00 88.69 402 LEU A N 1
ATOM 3313 C CA . LEU A 1 402 ? -1.769 11.278 11.155 1.00 88.69 402 LEU A CA 1
ATOM 3314 C C . LEU A 1 402 ? -2.496 10.110 10.476 1.00 88.69 402 LEU A C 1
ATOM 3316 O O . LEU A 1 402 ? -3.042 9.231 11.139 1.00 88.69 402 LEU A O 1
ATOM 3320 N N . ASN A 1 403 ? -2.412 10.022 9.146 1.00 90.62 403 ASN A N 1
ATOM 3321 C CA . ASN A 1 403 ? -2.906 8.875 8.392 1.00 90.62 403 ASN A CA 1
ATOM 3322 C C . ASN A 1 403 ? -2.220 7.587 8.865 1.00 90.62 403 ASN A C 1
ATOM 3324 O O . ASN A 1 403 ? -2.895 6.599 9.161 1.00 90.62 403 ASN A O 1
ATOM 3328 N N . THR A 1 404 ? -0.889 7.613 8.997 1.00 92.44 404 THR A N 1
ATOM 3329 C CA . THR A 1 404 ? -0.095 6.484 9.501 1.00 92.44 404 THR A CA 1
ATOM 3330 C C . THR A 1 404 ? -0.586 6.053 10.879 1.00 92.44 404 THR A C 1
ATOM 3332 O O . THR A 1 404 ? -1.009 4.907 11.031 1.00 92.44 404 THR A O 1
ATOM 3335 N N . TYR A 1 405 ? -0.673 7.006 11.803 1.00 94.88 405 TYR A N 1
ATOM 3336 C CA . TYR A 1 405 ? -1.130 6.821 13.173 1.00 94.88 405 TYR A CA 1
ATOM 3337 C C . TYR A 1 405 ? -2.518 6.176 13.264 1.00 94.88 405 TYR A C 1
ATOM 3339 O O . TYR A 1 405 ? -2.652 5.130 13.885 1.00 94.88 405 TYR A O 1
ATOM 3347 N N . VAL A 1 406 ? -3.527 6.692 12.550 1.00 96.19 406 VAL A N 1
ATOM 3348 C CA . VAL A 1 406 ? -4.883 6.101 12.534 1.00 96.19 406 VAL A CA 1
ATOM 3349 C C . VAL A 1 406 ? -4.880 4.645 12.060 1.00 96.19 406 VAL A C 1
ATOM 3351 O O . VAL A 1 406 ? -5.645 3.818 12.552 1.00 96.19 406 VAL A O 1
ATOM 3354 N N . GLY A 1 407 ? -4.029 4.305 11.089 1.00 94.81 407 GLY A N 1
ATOM 3355 C CA . GLY A 1 407 ? -3.911 2.912 10.653 1.00 94.81 407 GLY A CA 1
ATOM 3356 C C . GLY A 1 407 ? -3.255 2.016 11.697 1.00 94.81 407 GLY A C 1
ATOM 3357 O O . GLY A 1 407 ? -3.682 0.873 11.834 1.00 94.81 407 GLY A O 1
ATOM 3358 N N . ASN A 1 408 ? -2.273 2.539 12.433 1.00 95.69 408 ASN A N 1
ATOM 3359 C CA . ASN A 1 408 ? -1.605 1.816 13.511 1.00 95.69 408 ASN A CA 1
ATOM 3360 C C . ASN A 1 408 ? -2.558 1.575 14.683 1.00 95.69 408 ASN A C 1
ATOM 3362 O O . ASN A 1 408 ? -2.675 0.432 15.096 1.00 95.69 408 ASN A O 1
ATOM 3366 N N . LEU A 1 409 ? -3.342 2.579 15.099 1.00 96.94 409 LEU A N 1
ATOM 3367 C CA . LEU A 1 409 ? -4.386 2.421 16.124 1.00 96.94 409 LEU A CA 1
ATOM 3368 C C . LEU A 1 409 ? -5.315 1.240 15.816 1.00 96.94 409 LEU A C 1
ATOM 3370 O O . LEU A 1 409 ? -5.595 0.396 16.661 1.00 96.94 409 LEU A O 1
ATOM 3374 N N . ILE A 1 410 ? -5.781 1.152 14.568 1.00 95.94 410 ILE A N 1
ATOM 3375 C CA . ILE A 1 410 ? -6.671 0.067 14.153 1.00 95.94 410 ILE A CA 1
ATOM 3376 C C . ILE A 1 410 ? -5.936 -1.277 14.097 1.00 95.94 410 ILE A C 1
ATOM 3378 O O . ILE A 1 410 ? -6.502 -2.295 14.499 1.00 95.94 410 ILE A O 1
ATOM 3382 N N . ALA A 1 411 ? -4.700 -1.302 13.599 1.00 94.81 411 ALA A N 1
ATOM 3383 C CA . ALA A 1 411 ? -3.905 -2.524 13.530 1.00 94.81 411 ALA A CA 1
ATOM 3384 C C . ALA A 1 411 ? -3.573 -3.069 14.929 1.00 94.81 411 ALA A C 1
ATOM 3386 O O . ALA A 1 411 ? -3.718 -4.267 15.154 1.00 94.81 411 ALA A O 1
ATOM 3387 N N . GLU A 1 412 ? -3.193 -2.199 15.864 1.00 95.31 412 GLU A N 1
ATOM 3388 C CA . GLU A 1 412 ? -2.864 -2.526 17.254 1.00 95.31 412 GLU A CA 1
ATOM 3389 C C . GLU A 1 412 ? -4.091 -3.038 18.011 1.00 95.31 412 GLU A C 1
ATOM 3391 O O . GLU A 1 412 ? -4.035 -4.123 18.595 1.00 95.31 412 GLU A O 1
ATOM 3396 N N . ALA A 1 413 ? -5.227 -2.338 17.915 1.00 96.38 413 ALA A N 1
ATOM 3397 C CA . ALA A 1 413 ? -6.481 -2.793 18.514 1.00 96.38 413 ALA A CA 1
ATOM 3398 C C . ALA A 1 413 ? -6.910 -4.171 17.998 1.00 96.38 413 ALA A C 1
ATOM 3400 O O . ALA A 1 413 ? -7.340 -5.029 18.766 1.00 96.38 413 ALA A O 1
ATOM 3401 N N . SER A 1 414 ? -6.756 -4.409 16.695 1.00 94.94 414 SER A N 1
ATOM 3402 C CA . SER A 1 414 ? -7.136 -5.689 16.093 1.00 94.94 414 SER A CA 1
ATOM 3403 C C . SER A 1 414 ? -6.170 -6.812 16.485 1.00 94.94 414 SER A C 1
ATOM 3405 O O . SER A 1 414 ? -6.603 -7.919 16.803 1.00 94.94 414 SER A O 1
ATOM 3407 N N . ALA A 1 415 ? -4.866 -6.515 16.533 1.00 94.44 415 ALA A N 1
ATOM 3408 C CA . ALA A 1 415 ? -3.833 -7.468 16.922 1.00 94.44 415 ALA A CA 1
ATOM 3409 C C . ALA A 1 415 ? -4.009 -7.963 18.365 1.00 94.44 415 ALA A C 1
ATOM 3411 O O . ALA A 1 415 ? -3.803 -9.149 18.615 1.00 94.44 415 ALA A O 1
ATOM 3412 N N . ARG A 1 416 ? -4.459 -7.104 19.294 1.00 94.12 416 ARG A N 1
ATOM 3413 C CA . ARG A 1 416 ? -4.759 -7.515 20.680 1.00 94.12 416 ARG A CA 1
ATOM 3414 C C . ARG A 1 416 ? -5.885 -8.543 20.783 1.00 94.12 416 ARG A C 1
ATOM 3416 O O . ARG A 1 416 ? -5.879 -9.344 21.709 1.00 94.12 416 ARG A O 1
ATOM 3423 N N . ALA A 1 417 ? -6.804 -8.565 19.821 1.00 91.56 417 ALA A N 1
ATOM 3424 C CA . ALA A 1 417 ? -7.849 -9.582 19.724 1.00 91.56 417 ALA A CA 1
ATOM 3425 C C . ALA A 1 417 ? -7.454 -10.783 18.839 1.00 91.56 417 ALA A C 1
ATOM 3427 O O . ALA A 1 417 ? -8.291 -11.636 18.564 1.00 91.56 417 ALA A O 1
ATOM 3428 N N . GLY A 1 418 ? -6.211 -10.844 18.342 1.00 91.50 418 GLY A N 1
ATOM 3429 C CA . GLY A 1 418 ? -5.755 -11.898 17.429 1.00 91.50 418 GLY A CA 1
ATOM 3430 C C . GLY A 1 418 ? -6.307 -11.789 16.001 1.00 91.50 418 GLY A C 1
ATOM 3431 O O . GLY A 1 418 ? -6.186 -12.735 15.225 1.00 91.50 418 GLY A O 1
ATOM 3432 N N . VAL A 1 419 ? -6.892 -10.645 15.624 1.00 90.25 419 VAL A N 1
ATOM 3433 C CA . VAL A 1 419 ? -7.543 -10.442 14.321 1.00 90.25 419 VAL A CA 1
ATOM 3434 C C . VAL A 1 419 ? -6.727 -9.482 13.459 1.00 90.25 419 VAL A C 1
ATOM 3436 O O . VAL A 1 419 ? -6.361 -8.383 13.869 1.00 90.25 419 VAL A O 1
ATOM 3439 N N . LYS A 1 420 ? -6.471 -9.845 12.200 1.00 90.12 420 LYS A N 1
ATOM 3440 C CA . LYS A 1 420 ? -5.784 -8.956 11.252 1.00 90.12 420 LYS A CA 1
ATOM 3441 C C . LYS A 1 420 ? -6.781 -8.043 10.538 1.00 90.12 420 LYS A C 1
ATOM 3443 O O . LYS A 1 420 ? -7.267 -8.375 9.463 1.00 90.12 420 LYS A O 1
ATOM 3448 N N . ALA A 1 421 ? -7.058 -6.860 11.076 1.00 91.00 421 ALA A N 1
ATOM 3449 C CA . ALA A 1 421 ? -7.967 -5.906 10.439 1.00 91.00 421 ALA A CA 1
ATOM 3450 C C . ALA A 1 421 ? -7.306 -4.557 10.116 1.00 91.00 421 ALA A C 1
ATOM 3452 O O . ALA A 1 421 ? -6.259 -4.185 10.633 1.00 91.00 421 ALA A O 1
ATOM 3453 N N . THR A 1 422 ? -7.917 -3.836 9.178 1.00 91.50 422 THR A N 1
ATOM 3454 C CA . THR A 1 422 ? -7.504 -2.494 8.741 1.00 91.50 422 THR A CA 1
ATOM 3455 C C . THR A 1 422 ? -8.716 -1.569 8.736 1.00 91.50 422 THR A C 1
ATOM 3457 O O . THR A 1 422 ? -9.854 -2.038 8.801 1.00 91.50 422 THR A O 1
ATOM 3460 N N . CYS A 1 423 ? -8.520 -0.260 8.551 1.00 91.25 423 CYS A N 1
ATOM 3461 C CA . CYS A 1 423 ? -9.637 0.689 8.431 1.00 91.25 423 CYS A CA 1
ATOM 3462 C C . CYS A 1 423 ? -10.631 0.265 7.328 1.00 91.25 423 CYS A C 1
ATOM 3464 O O . CYS A 1 423 ? -11.843 0.403 7.477 1.00 91.25 423 CYS A O 1
ATOM 3466 N N . HIS A 1 424 ? -10.129 -0.303 6.222 1.00 88.81 424 HIS A N 1
ATOM 3467 C CA . HIS A 1 424 ? -10.980 -0.821 5.149 1.00 88.81 424 HIS A CA 1
ATOM 3468 C C . HIS A 1 424 ? -11.771 -2.067 5.562 1.00 88.81 424 HIS A C 1
ATOM 3470 O O . HIS A 1 424 ? -12.898 -2.222 5.100 1.00 88.81 424 HIS A O 1
ATOM 3476 N N . THR A 1 425 ? -11.227 -2.915 6.439 1.00 90.56 425 THR A N 1
ATOM 3477 C CA . THR A 1 425 ? -11.945 -4.059 7.018 1.00 90.56 425 THR A CA 1
ATOM 3478 C C . THR A 1 425 ? -13.130 -3.593 7.865 1.00 90.56 425 THR A C 1
ATOM 3480 O O . THR A 1 425 ? -14.239 -4.075 7.669 1.00 90.56 425 THR A O 1
ATOM 3483 N N . PHE A 1 426 ? -12.952 -2.588 8.724 1.00 92.81 426 PHE A N 1
ATOM 3484 C CA . PHE A 1 426 ? -14.053 -2.047 9.537 1.00 92.81 426 PHE A CA 1
ATOM 3485 C C . PHE A 1 426 ? -15.087 -1.284 8.714 1.00 92.81 426 PHE A C 1
ATOM 3487 O O . PHE A 1 426 ? -16.288 -1.413 8.931 1.00 92.81 426 PHE A O 1
ATOM 3494 N N . ARG A 1 427 ? -14.646 -0.568 7.680 1.00 90.38 427 ARG A N 1
ATOM 3495 C CA . ARG A 1 427 ? -15.562 -0.003 6.690 1.00 90.38 427 ARG A CA 1
ATOM 3496 C C . ARG A 1 427 ? -16.355 -1.097 5.957 1.00 90.38 427 ARG A C 1
ATOM 3498 O O . ARG A 1 427 ? -17.505 -0.865 5.591 1.00 90.38 427 ARG A O 1
ATOM 3505 N N . ARG A 1 428 ? -15.768 -2.286 5.731 1.00 87.56 428 ARG A N 1
ATOM 3506 C CA . ARG A 1 428 ? -16.515 -3.445 5.210 1.00 87.56 428 ARG A CA 1
ATOM 3507 C C . ARG A 1 428 ? -17.549 -3.940 6.205 1.00 87.56 428 ARG A C 1
ATOM 3509 O O . ARG A 1 428 ? -18.687 -4.149 5.805 1.00 87.56 428 ARG A O 1
ATOM 3516 N N . PHE A 1 429 ? -17.171 -4.059 7.472 1.00 90.44 429 PHE A N 1
ATOM 3517 C CA . PHE A 1 429 ? -18.086 -4.420 8.550 1.00 90.44 429 PHE A CA 1
ATOM 3518 C C . PHE A 1 429 ? -19.298 -3.479 8.622 1.00 90.44 429 PHE A C 1
ATOM 3520 O O . PHE A 1 429 ? -20.424 -3.957 8.687 1.00 90.44 429 PHE A O 1
ATOM 3527 N N . TYR A 1 430 ? -19.100 -2.163 8.481 1.00 91.38 430 TYR A N 1
ATOM 3528 C CA . TYR A 1 430 ? -20.205 -1.202 8.385 1.00 91.38 430 TYR A CA 1
ATOM 3529 C C . TYR A 1 430 ? -21.168 -1.515 7.227 1.00 91.38 430 TYR A C 1
ATOM 3531 O O . TYR A 1 430 ? -22.375 -1.609 7.425 1.00 91.38 430 TYR A O 1
ATOM 3539 N N . CYS A 1 431 ? -20.626 -1.722 6.022 1.00 88.44 431 CYS A N 1
ATOM 3540 C CA . CYS A 1 431 ? -21.409 -2.052 4.829 1.00 88.44 431 CYS A CA 1
ATOM 3541 C C . CYS A 1 431 ? -22.210 -3.352 5.006 1.00 88.44 431 CYS A C 1
ATOM 3543 O O . CYS A 1 431 ? -23.402 -3.390 4.710 1.00 88.44 431 CYS A O 1
ATOM 3545 N N . MET A 1 432 ? -21.568 -4.399 5.532 1.00 85.94 432 MET A N 1
ATOM 3546 C CA . MET A 1 432 ? -22.227 -5.677 5.804 1.00 85.94 432 MET A CA 1
ATOM 3547 C C . MET A 1 432 ? -23.344 -5.533 6.826 1.00 85.94 432 MET A C 1
ATOM 3549 O O . MET A 1 432 ? -24.421 -6.050 6.585 1.00 85.94 432 MET A O 1
ATOM 3553 N N . ASN A 1 433 ? -23.131 -4.799 7.921 1.00 88.56 433 ASN A N 1
ATOM 3554 C CA . ASN A 1 433 ? -24.182 -4.595 8.916 1.00 88.56 433 ASN A CA 1
ATOM 3555 C C . ASN A 1 433 ? -25.404 -3.889 8.323 1.00 88.56 433 ASN A C 1
ATOM 3557 O O . ASN A 1 433 ? -26.521 -4.218 8.700 1.00 88.56 433 ASN A O 1
ATOM 3561 N N . LEU A 1 434 ? -25.232 -2.942 7.395 1.00 89.06 434 LEU A N 1
ATOM 3562 C CA . LEU A 1 434 ? -26.383 -2.345 6.713 1.00 89.06 434 LEU A CA 1
ATOM 3563 C C . LEU A 1 434 ? -27.119 -3.388 5.853 1.00 89.06 434 LEU A C 1
ATOM 3565 O O . LEU A 1 434 ? -28.336 -3.504 5.924 1.00 89.06 434 LEU A O 1
ATOM 3569 N N . LEU A 1 435 ? -26.390 -4.198 5.090 1.00 86.88 435 LEU A N 1
ATOM 3570 C CA . LEU A 1 435 ? -27.004 -5.235 4.255 1.00 86.88 435 LEU A CA 1
ATOM 3571 C C . LEU A 1 435 ? -27.677 -6.340 5.080 1.00 86.88 435 LEU A C 1
ATOM 3573 O O . LEU A 1 435 ? -28.747 -6.810 4.716 1.00 86.88 435 LEU A O 1
ATOM 3577 N N . ASP A 1 436 ? -27.065 -6.751 6.188 1.00 85.50 436 ASP A N 1
ATOM 3578 C CA . ASP A 1 436 ? -27.578 -7.797 7.079 1.00 85.50 436 ASP A CA 1
ATOM 3579 C C . ASP A 1 436 ? -28.826 -7.324 7.851 1.00 85.50 436 ASP A C 1
ATOM 3581 O O . ASP A 1 436 ? -29.616 -8.151 8.289 1.00 85.50 436 ASP A O 1
ATOM 3585 N N . ASN A 1 437 ? -29.037 -6.007 7.973 1.00 88.38 437 ASN A N 1
ATOM 3586 C CA . ASN A 1 437 ? -30.274 -5.414 8.496 1.00 88.38 437 ASN A CA 1
ATOM 3587 C C . ASN A 1 437 ? -31.337 -5.163 7.404 1.00 88.38 437 ASN A C 1
ATOM 3589 O O . ASN A 1 437 ? -32.338 -4.506 7.672 1.00 88.38 437 ASN A O 1
ATOM 3593 N N . GLY A 1 438 ? -31.130 -5.653 6.176 1.00 86.31 438 GLY A N 1
ATOM 3594 C CA . GLY A 1 438 ? -32.124 -5.586 5.101 1.00 86.31 438 GLY A CA 1
ATOM 3595 C C . GLY A 1 438 ? -32.190 -4.259 4.340 1.00 86.31 438 GLY A C 1
ATOM 3596 O O . GLY A 1 438 ? -33.136 -4.045 3.588 1.00 86.31 438 GLY A O 1
ATOM 3597 N N . PHE A 1 439 ? -31.209 -3.360 4.491 1.00 88.31 439 PHE A N 1
ATOM 3598 C CA . PHE A 1 439 ? -31.190 -2.116 3.714 1.00 88.31 439 PHE A CA 1
ATOM 3599 C C . PHE A 1 439 ? -30.857 -2.371 2.237 1.00 88.31 439 PHE A C 1
ATOM 3601 O O . PHE A 1 439 ? -29.916 -3.097 1.908 1.00 88.31 439 PHE A O 1
ATOM 3608 N N . GLU A 1 440 ? -31.580 -1.694 1.342 1.00 86.88 440 GLU A N 1
ATOM 3609 C CA . GLU A 1 440 ? -31.355 -1.770 -0.102 1.00 86.88 440 GLU A CA 1
ATOM 3610 C C . GLU A 1 440 ? -29.962 -1.278 -0.521 1.00 86.88 440 GLU A C 1
ATOM 3612 O O . GLU A 1 440 ? -29.372 -0.370 0.078 1.00 86.88 440 GLU A O 1
ATOM 3617 N N . LEU A 1 441 ? -29.446 -1.835 -1.620 1.00 83.38 441 LEU A N 1
ATOM 3618 C CA . LEU A 1 441 ? -28.087 -1.568 -2.090 1.00 83.38 441 LEU A CA 1
ATOM 3619 C C . LEU A 1 441 ? -27.848 -0.090 -2.446 1.00 83.38 441 LEU A C 1
ATOM 3621 O O . LEU A 1 441 ? -26.737 0.404 -2.237 1.00 83.38 441 LEU A O 1
ATOM 3625 N N . ASP A 1 442 ? -28.862 0.635 -2.937 1.00 83.12 442 ASP A N 1
ATOM 3626 C CA . ASP A 1 442 ? -28.732 2.073 -3.209 1.00 83.12 442 ASP A CA 1
ATOM 3627 C C . ASP A 1 442 ? -28.582 2.885 -1.915 1.00 83.12 442 ASP A C 1
ATOM 3629 O O . ASP A 1 442 ? -27.697 3.741 -1.816 1.00 83.12 442 ASP A O 1
ATOM 3633 N N . THR A 1 443 ? -29.356 2.554 -0.881 1.00 86.44 443 THR A N 1
ATOM 3634 C CA . THR A 1 443 ? -29.228 3.148 0.457 1.00 86.44 443 THR A CA 1
ATOM 3635 C C . THR A 1 443 ? -27.838 2.890 1.033 1.00 86.44 443 THR A C 1
ATOM 3637 O O . THR A 1 443 ? -27.160 3.822 1.475 1.00 86.44 443 THR A O 1
ATOM 3640 N N . VAL A 1 444 ? -27.343 1.651 0.942 1.00 86.19 444 VAL A N 1
ATOM 3641 C CA . VAL A 1 444 ? -25.982 1.302 1.377 1.00 86.19 444 VAL A CA 1
ATOM 3642 C C . VAL A 1 444 ? -24.925 2.071 0.579 1.00 86.19 444 VAL A C 1
ATOM 3644 O O . VAL A 1 444 ? -23.988 2.624 1.161 1.00 86.19 444 VAL A O 1
ATOM 3647 N N . ARG A 1 445 ? -25.076 2.180 -0.747 1.00 84.62 445 ARG A N 1
ATOM 3648 C CA . ARG A 1 445 ? -24.171 2.948 -1.616 1.00 84.62 445 ARG A CA 1
ATOM 3649 C C . ARG A 1 445 ? -24.104 4.421 -1.206 1.00 84.62 445 ARG A C 1
ATOM 3651 O O . ARG A 1 445 ? -22.997 4.968 -1.127 1.00 84.62 445 ARG A O 1
ATOM 3658 N N . ARG A 1 446 ? -25.252 5.053 -0.931 1.00 84.31 446 ARG A N 1
ATOM 3659 C CA . ARG A 1 446 ? -25.341 6.446 -0.454 1.00 84.31 446 ARG A CA 1
ATOM 3660 C C . ARG A 1 446 ? -24.675 6.601 0.913 1.00 84.31 446 ARG A C 1
ATOM 3662 O O . ARG A 1 446 ? -23.807 7.459 1.066 1.00 84.31 446 ARG A O 1
ATOM 3669 N N . MET A 1 447 ? -24.958 5.696 1.853 1.00 85.50 447 MET A N 1
ATOM 3670 C CA . MET A 1 447 ? -24.355 5.678 3.196 1.00 85.50 447 MET A CA 1
ATOM 3671 C C . MET A 1 447 ? -22.833 5.495 3.181 1.00 85.50 447 MET A C 1
ATOM 3673 O O . MET A 1 447 ? -22.124 6.035 4.039 1.00 85.50 447 MET A O 1
ATOM 3677 N N . MET A 1 448 ? -22.327 4.764 2.187 1.00 83.50 448 MET A N 1
ATOM 3678 C CA . MET A 1 448 ? -20.905 4.555 1.933 1.00 83.50 448 MET A CA 1
ATOM 3679 C C . MET A 1 448 ? -20.271 5.681 1.106 1.00 83.50 448 MET A C 1
ATOM 3681 O O . MET A 1 448 ? -19.046 5.739 1.005 1.00 83.50 448 MET A O 1
ATOM 3685 N N . ARG A 1 449 ? -21.036 6.600 0.512 1.00 82.31 449 ARG A N 1
ATOM 3686 C CA . ARG A 1 449 ? -20.504 7.643 -0.387 1.00 82.31 449 ARG A CA 1
ATOM 3687 C C . ARG A 1 449 ? -19.690 7.043 -1.544 1.00 82.31 449 ARG A C 1
ATOM 3689 O O . ARG A 1 449 ? -18.561 7.466 -1.829 1.00 82.31 449 ARG A O 1
ATOM 3696 N N . HIS A 1 450 ? -20.219 5.994 -2.170 1.00 78.06 450 HIS A N 1
ATOM 3697 C CA . HIS A 1 450 ? -19.637 5.419 -3.382 1.00 78.06 450 HIS A CA 1
ATOM 3698 C C . HIS A 1 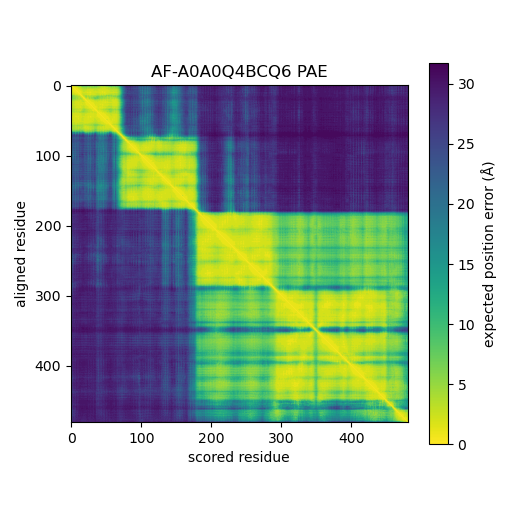450 ? -20.254 6.054 -4.628 1.00 78.06 450 HIS A C 1
ATOM 3700 O O . HIS A 1 450 ? -21.466 6.251 -4.713 1.00 78.06 450 HIS A O 1
ATOM 3706 N N . SER A 1 451 ? -19.405 6.367 -5.610 1.00 62.88 451 SER A N 1
ATOM 3707 C CA . SER A 1 451 ? -19.837 6.942 -6.887 1.00 62.88 451 SER A CA 1
ATOM 3708 C C . SER A 1 451 ? -20.640 5.965 -7.738 1.00 62.88 451 SER A C 1
ATOM 3710 O O . SER A 1 451 ? -21.370 6.415 -8.610 1.00 62.88 451 SER A O 1
ATOM 3712 N N . SER A 1 452 ? -20.518 4.660 -7.492 1.00 60.88 452 SER A N 1
ATOM 3713 C CA . SER A 1 452 ? -21.198 3.630 -8.268 1.00 60.88 452 SER A CA 1
ATOM 3714 C C . SER A 1 452 ? -21.582 2.429 -7.396 1.00 60.88 452 SER A C 1
ATOM 3716 O O . SER A 1 452 ? -21.013 2.217 -6.316 1.00 60.88 452 SER A O 1
ATOM 3718 N N . VAL A 1 453 ? -22.591 1.678 -7.843 1.00 59.50 453 VAL A N 1
ATOM 3719 C CA . VAL A 1 453 ? -23.090 0.472 -7.164 1.00 59.50 453 VAL A CA 1
ATOM 3720 C C . VAL A 1 453 ? -22.045 -0.643 -7.240 1.00 59.50 453 VAL A C 1
ATOM 3722 O O . VAL A 1 453 ? -21.828 -1.346 -6.256 1.00 59.50 453 VAL A O 1
ATOM 3725 N N . GLU A 1 454 ? -21.324 -0.735 -8.356 1.00 57.19 454 GLU A N 1
ATOM 3726 C CA . GLU A 1 454 ? -20.294 -1.740 -8.634 1.00 57.19 454 GLU A CA 1
ATOM 3727 C C . GLU A 1 454 ? -19.171 -1.681 -7.600 1.00 57.19 454 GLU A C 1
ATOM 3729 O O . GLU A 1 454 ? -18.721 -2.718 -7.130 1.00 57.19 454 GLU A O 1
ATOM 3734 N N . ILE A 1 455 ? -18.768 -0.485 -7.149 1.00 62.56 455 ILE A N 1
ATOM 3735 C CA . ILE A 1 455 ? -17.769 -0.345 -6.076 1.00 62.56 455 ILE A CA 1
ATOM 3736 C C . ILE A 1 455 ? -18.269 -1.008 -4.789 1.00 62.56 455 ILE A C 1
ATOM 3738 O O . ILE A 1 455 ? -17.492 -1.660 -4.091 1.00 62.56 455 ILE A O 1
ATOM 3742 N N . THR A 1 456 ? -19.555 -0.854 -4.466 1.00 63.84 456 THR A N 1
ATOM 3743 C CA . THR A 1 456 ? -20.173 -1.489 -3.296 1.00 63.84 456 THR A CA 1
ATOM 3744 C C . THR A 1 456 ? -20.245 -3.004 -3.490 1.00 63.84 456 THR A C 1
ATOM 3746 O O . THR A 1 456 ? -19.799 -3.754 -2.624 1.00 63.84 456 THR A O 1
ATOM 3749 N N . LEU A 1 457 ? -20.710 -3.456 -4.654 1.00 60.09 457 LEU A N 1
ATOM 3750 C CA . LEU A 1 457 ? -20.883 -4.868 -4.979 1.00 60.09 457 LEU A CA 1
ATOM 3751 C C . LEU A 1 457 ? -19.543 -5.623 -5.001 1.00 60.09 457 LEU A C 1
ATOM 3753 O O . LEU A 1 457 ? -19.346 -6.582 -4.249 1.00 60.09 457 LEU A O 1
ATOM 3757 N N . GLU A 1 458 ? -18.582 -5.123 -5.785 1.00 62.03 458 GLU A N 1
ATOM 3758 C CA . GLU A 1 458 ? -17.256 -5.709 -5.928 1.00 62.03 458 GLU A CA 1
ATOM 3759 C C . GLU A 1 458 ? -16.477 -5.631 -4.631 1.00 62.03 458 GLU A C 1
ATOM 3761 O O . GLU A 1 458 ? -15.836 -6.610 -4.287 1.00 62.03 458 GLU A O 1
ATOM 3766 N N . SER A 1 459 ? -16.501 -4.525 -3.884 1.00 60.41 459 SER A N 1
ATOM 3767 C CA . SER A 1 459 ? -15.611 -4.377 -2.721 1.00 60.41 459 SER A CA 1
ATOM 3768 C C . SER A 1 459 ? -16.180 -4.967 -1.424 1.00 60.41 459 SER A C 1
ATOM 3770 O O . SER A 1 459 ? -15.405 -5.192 -0.488 1.00 60.41 459 SER A O 1
ATOM 3772 N N . TYR A 1 460 ? -17.493 -5.237 -1.357 1.00 63.66 460 TYR A N 1
ATOM 3773 C CA . TYR A 1 460 ? -18.176 -5.533 -0.092 1.00 63.66 460 TYR A CA 1
ATOM 3774 C C . TYR A 1 460 ? -19.178 -6.697 -0.133 1.00 63.66 460 TYR A C 1
ATOM 3776 O O . TYR A 1 460 ? -19.295 -7.374 0.881 1.00 63.66 460 TYR A O 1
ATOM 3784 N N . VAL A 1 461 ? -19.865 -6.959 -1.255 1.00 59.84 461 VAL A N 1
ATOM 3785 C CA . VAL A 1 461 ? -21.007 -7.903 -1.287 1.00 59.84 461 VAL A CA 1
ATOM 3786 C C . VAL A 1 461 ? -20.638 -9.278 -1.842 1.00 59.84 461 VAL A C 1
ATOM 3788 O O . VAL A 1 461 ? -20.865 -10.282 -1.176 1.00 59.84 461 VAL A O 1
ATOM 3791 N N . CYS A 1 462 ? -20.010 -9.349 -3.021 1.00 54.84 462 CYS A N 1
ATOM 3792 C CA . CYS A 1 462 ? -19.773 -10.613 -3.745 1.00 54.84 462 CYS A CA 1
ATOM 3793 C C . CYS A 1 462 ? -18.717 -11.550 -3.127 1.00 54.84 462 CYS A C 1
ATOM 3795 O O . CYS A 1 462 ? -18.222 -12.444 -3.804 1.00 54.84 462 CYS A O 1
ATOM 3797 N N . ALA A 1 463 ? -18.308 -11.329 -1.880 1.00 59.66 463 ALA A N 1
ATOM 3798 C CA . ALA A 1 463 ? -17.240 -12.101 -1.257 1.00 59.66 463 ALA A CA 1
ATOM 3799 C C . ALA A 1 463 ? -17.507 -12.469 0.209 1.00 59.66 463 ALA A C 1
ATOM 3801 O O . ALA A 1 463 ? -16.591 -12.991 0.840 1.00 59.66 463 ALA A O 1
ATOM 3802 N N . ASP A 1 464 ? -18.699 -12.190 0.759 1.00 71.94 464 ASP A N 1
ATOM 3803 C CA . ASP A 1 464 ? -19.035 -12.641 2.116 1.00 71.94 464 ASP A CA 1
ATOM 3804 C C . ASP A 1 464 ? -19.181 -14.175 2.112 1.00 71.94 464 ASP A C 1
ATOM 3806 O O . ASP A 1 464 ? -20.125 -14.695 1.502 1.00 71.94 464 ASP A O 1
ATOM 3810 N N . PRO A 1 465 ? -18.274 -14.917 2.776 1.00 73.38 465 PRO A N 1
ATOM 3811 C CA . PRO A 1 465 ? -18.317 -16.374 2.777 1.00 73.38 465 PRO A CA 1
ATOM 3812 C C . PRO A 1 465 ? -19.593 -16.918 3.429 1.00 73.38 465 PRO A C 1
ATOM 3814 O O . PRO A 1 465 ? -20.045 -17.995 3.050 1.00 73.38 465 PRO A O 1
ATOM 3817 N N . ARG A 1 466 ? -20.212 -16.175 4.362 1.00 79.25 466 ARG A N 1
ATOM 3818 C CA . ARG A 1 466 ? -21.451 -16.599 5.029 1.00 79.25 466 ARG A CA 1
ATOM 3819 C C . ARG A 1 466 ? -22.602 -16.665 4.036 1.00 79.25 466 ARG A C 1
ATOM 3821 O O . ARG A 1 466 ? -23.298 -17.666 3.992 1.00 79.25 466 ARG A O 1
ATOM 3828 N N . LYS A 1 467 ? -22.760 -15.632 3.200 1.00 75.56 467 LYS A N 1
ATOM 3829 C CA . LYS A 1 467 ? -23.853 -15.560 2.216 1.00 75.56 467 LYS A CA 1
ATOM 3830 C C . LYS A 1 467 ? -23.698 -16.602 1.118 1.00 75.56 467 LYS A C 1
ATOM 3832 O O . LYS A 1 467 ? -24.691 -17.184 0.707 1.00 75.56 467 LYS A O 1
ATOM 3837 N N . LEU A 1 468 ? -22.464 -16.870 0.683 1.00 78.12 468 LEU A N 1
ATOM 3838 C CA . LEU A 1 468 ? -22.188 -17.953 -0.265 1.00 78.12 468 LEU A CA 1
A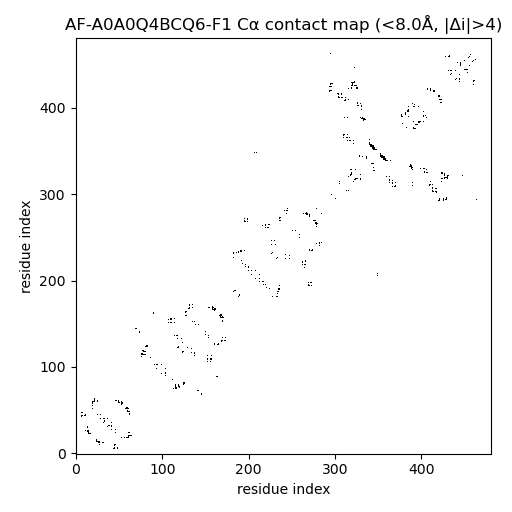TOM 3839 C C . LEU A 1 468 ? -22.532 -19.319 0.330 1.00 78.12 468 LEU A C 1
ATOM 3841 O O . LEU A 1 468 ? -23.150 -20.134 -0.349 1.00 78.12 468 LEU A O 1
ATOM 3845 N N . LYS A 1 469 ? -22.171 -19.548 1.598 1.00 81.69 469 LYS A N 1
ATOM 3846 C CA . LYS A 1 469 ? -22.512 -20.783 2.300 1.00 81.69 469 LYS A CA 1
ATOM 3847 C C . LYS A 1 469 ? -24.025 -20.928 2.455 1.00 81.69 469 LYS A C 1
ATOM 3849 O O . LYS A 1 469 ? -24.561 -21.904 1.969 1.00 81.69 469 LYS A O 1
ATOM 3854 N N . THR A 1 470 ? -24.717 -19.925 2.996 1.00 83.38 470 THR A N 1
ATOM 3855 C CA . THR A 1 470 ? -26.183 -19.943 3.132 1.00 83.38 470 THR A CA 1
ATOM 3856 C C . THR A 1 470 ? -26.889 -20.138 1.792 1.00 83.38 470 THR A C 1
ATOM 3858 O O . THR A 1 470 ? -27.850 -20.889 1.726 1.00 83.38 470 THR A O 1
ATOM 3861 N N . ALA A 1 471 ? -26.411 -19.508 0.714 1.00 80.88 471 ALA A N 1
ATOM 3862 C CA . ALA A 1 471 ? -26.964 -19.729 -0.619 1.00 80.88 471 ALA A CA 1
ATOM 3863 C C . ALA A 1 471 ? -26.755 -21.177 -1.090 1.00 80.88 471 ALA A C 1
ATOM 3865 O O . ALA A 1 471 ? -27.663 -21.771 -1.658 1.00 80.88 471 ALA A O 1
ATOM 3866 N N . THR A 1 472 ? -25.582 -21.756 -0.826 1.00 84.94 472 THR A N 1
ATOM 3867 C CA . THR A 1 472 ? -25.297 -23.161 -1.152 1.00 84.94 472 THR A CA 1
ATOM 3868 C C . THR A 1 472 ? -26.185 -24.099 -0.335 1.00 84.94 472 THR A C 1
ATOM 3870 O O . THR A 1 472 ? -26.853 -24.946 -0.915 1.00 84.94 472 THR A O 1
ATOM 3873 N N . ASP A 1 473 ? -26.261 -23.883 0.980 1.00 86.00 473 ASP A N 1
ATOM 3874 C CA . ASP A 1 473 ? -27.091 -24.655 1.907 1.00 86.00 473 ASP A CA 1
ATOM 3875 C C . ASP A 1 473 ? -28.579 -24.570 1.504 1.00 86.00 473 ASP A C 1
ATOM 3877 O O . ASP A 1 473 ? -29.275 -25.574 1.524 1.00 86.00 473 ASP A O 1
ATOM 3881 N N . SER A 1 474 ? -29.062 -23.405 1.049 1.00 84.75 474 SER A N 1
ATOM 3882 C CA . SER A 1 474 ? -30.450 -23.243 0.579 1.00 84.75 474 SER A CA 1
ATOM 3883 C C . SER A 1 474 ? -30.758 -23.979 -0.726 1.00 84.75 474 SER A C 1
ATOM 3885 O O . SER A 1 474 ? -31.897 -24.367 -0.959 1.00 84.75 474 SER A O 1
ATOM 3887 N N . VAL A 1 475 ? -29.757 -24.158 -1.595 1.00 84.69 475 VAL A N 1
ATOM 3888 C CA . VAL A 1 475 ? -29.915 -24.962 -2.814 1.00 84.69 475 VAL A CA 1
ATOM 3889 C C . VAL A 1 475 ? -29.958 -26.443 -2.453 1.00 84.69 475 VAL A C 1
ATOM 3891 O O . VAL A 1 475 ? -30.754 -27.172 -3.032 1.00 84.69 475 VAL A O 1
ATOM 3894 N N . ASP A 1 476 ? -29.130 -26.874 -1.501 1.00 84.25 476 ASP A N 1
ATOM 3895 C CA . ASP A 1 476 ? -29.115 -28.252 -1.002 1.00 84.25 476 ASP A CA 1
ATOM 3896 C C . ASP A 1 476 ? -30.448 -28.613 -0.327 1.00 84.25 476 ASP A C 1
ATOM 3898 O O . ASP A 1 476 ? -31.064 -29.612 -0.683 1.00 84.25 476 ASP A O 1
ATOM 3902 N N . ASP A 1 477 ? -30.955 -27.731 0.538 1.00 83.88 477 ASP A N 1
ATOM 3903 C CA . ASP A 1 477 ? -32.269 -27.846 1.186 1.00 83.88 477 ASP A CA 1
ATOM 3904 C C . ASP A 1 477 ? -33.416 -27.882 0.161 1.00 83.88 477 ASP A C 1
ATOM 3906 O O . ASP A 1 477 ? -34.296 -28.727 0.231 1.00 83.88 477 ASP A O 1
ATOM 3910 N N . ALA A 1 478 ? -33.382 -27.045 -0.879 1.00 80.38 478 ALA A N 1
ATOM 3911 C CA . ALA A 1 478 ? -34.407 -27.079 -1.925 1.00 80.38 478 ALA A CA 1
ATOM 3912 C C . ALA A 1 478 ? -34.377 -28.357 -2.790 1.00 80.38 478 ALA A C 1
ATOM 3914 O O . ALA A 1 478 ? -35.383 -28.695 -3.417 1.00 80.38 478 ALA A O 1
ATOM 3915 N N . LEU A 1 479 ? -33.226 -29.030 -2.887 1.00 79.06 479 LEU A N 1
ATOM 3916 C CA . LEU A 1 479 ? -33.062 -30.253 -3.676 1.00 79.06 479 LEU A CA 1
ATOM 3917 C C . LEU A 1 479 ? -33.310 -31.528 -2.859 1.00 79.06 479 LEU A C 1
ATOM 3919 O O . LEU A 1 479 ? -33.762 -32.520 -3.434 1.00 79.06 479 LEU A O 1
ATOM 3923 N N . PHE A 1 480 ? -32.995 -31.517 -1.561 1.00 82.94 480 PHE A N 1
ATOM 3924 C CA . PHE A 1 480 ? -32.941 -32.718 -0.719 1.00 82.94 480 PHE A CA 1
ATOM 3925 C C . PHE A 1 480 ? -33.598 -32.576 0.669 1.00 82.94 480 PHE A C 1
ATOM 3927 O O . PHE A 1 480 ? -33.598 -33.560 1.412 1.00 82.94 480 PHE A O 1
ATOM 3934 N N . GLY A 1 481 ? -34.095 -31.389 1.030 1.00 63.84 481 GLY A N 1
ATOM 3935 C CA . GLY A 1 481 ? -34.683 -31.056 2.336 1.00 63.84 481 GLY A CA 1
ATOM 3936 C C . GLY A 1 481 ? -36.174 -31.335 2.468 1.00 63.84 481 GLY A C 1
ATOM 3937 O O . GLY A 1 481 ? -36.892 -31.344 1.440 1.00 63.84 481 GLY A O 1
#

Sequence (481 aa):
MQRTRSNLDTFFTYAHTTEPSASQFLTVKEGLESHGYVRKIVHEILCSAGKMYKFLCRCNPWDEIRPKRDTKWYVVPDALFPFEKEMESFSKYLQSEPMNSVMRKKQIYQSEKALRILCYEKNIRNVWDIDTGCFVILERYLKESSLETRRCVMYSLGRFVEYHTGNDVLHRYQLSKELKFDFEATSQWKRMMESADRYLEDCKERGFTEVSRRNLRTNLTTAIRRLFRYFGPLDPEEVTMHHFRLYRNMSTDLKDRTIKINLCNMGKMLEFVTGANPYAKAKIVWTKQSIDRTWVFKDEWKAIFGSATTVERVALVLCAGMGLRRNEVATLKLSDICGNTMTIRGKGHGAGKIVEKEIPKSVMAVIQAYLPERELILRKYGDRYHDSLIVPPFYSHGERTLNTYVGNLIAEASARAGVKATCHTFRRFYCMNLLDNGFELDTVRRMMRHSSVEITLESYVCADPRKLKTATDSVDDALFG

Nearest PDB structures (foldseek):
  2a3v-assembly1_A  TM=7.775E-01  e=4.451E-08  Vibrio cholerae O1 biovar El Tor str. N16961
  2a3v-assembly1_C  TM=7.772E-01  e=8.119E-08  Vibrio cholerae O1 biovar El Tor str. N16961
  2a3v-assembly1_D  TM=6.635E-01  e=1.546E-07  Vibrio cholerae O1 biovar El Tor str. N16961
  4a8e-assembly1_A-2  TM=5.136E-01  e=3.157E-08  Pyrococcus abyssi
  3nkh-assembly1_B  TM=6.718E-01  e=3.515E-04  Staphylococcus aureus subsp. aureus USA300_TCH1516

Foldseek 3Di:
DVLLVVLQVLLVVQAPDPDQALVRLVSSLVVCVVVPNDPVSNVVSLVSVQVVCCVVVVGRSCVVPPPDQCPDDQPQDPADQLCPVLLVVVLVVLVVDPDDPVLSVLLSVLQSSLSSQCCVPVVDNDLVVDALVSLVSLCVRCVVHDPVSNVSSLVSNQVSSCVVPVDNRSVVNVVVVVPPPVQCVDPLVVQQLVLLVVVLVVCVVVQDDPVRSVVLSVLQVVLVVLLCVVPNRDHLQRDALVSLVVSQVPVPVDDLVSSLSSLVSSQVSSCVVPVGRRSVVNPDDDDDDDDDDFAADPVLLCLLCVQADLLLVLLLCCLQVQLDDLLQLLLFAPVQDDPQKGWTADDDRDSHDTDIDGHPPVSVVSLVVCVVVVVVLCVVANDQERRRSRDDNDPDHDSVVSSVVSQVSNCVSSVSSVGRDGSLNSSLNNLVVCVVVPHDLVVSCVSNVPPDSCCSCVSHNVDDVVVVVVVVVVVCVVVPD